Protein AF-Q5AD73-F1 (afdb_monomer)

Sequence (681 aa):
MSTDNLFEDIEQDNNPSFYGNPSILNDPYRPIQPPPPQQQQQQHQENESKQSHTKSPKPPLQSIHSGTSNAHPQSQPQHKHKHKHNTSLNNGYPNELVNSTIGLSNRILELLNDSQLQVDIINSEKLVNSSVIVYTIELSSPTTKIVVKRRYSEFKSLRDNLLKLFPTLIIPPIPEKHSILSYLLNTINHSHEISIIEMRKRYFKMFLDDLIFQSDYKLKNCPLLHKFFDPNYELCWYNALNEPPVSLIPDNLLLANPINPADQNGLYSLLPIVNGFDFNSHIDNLSNLKKINEDLYKLNDQVKLYELKGFE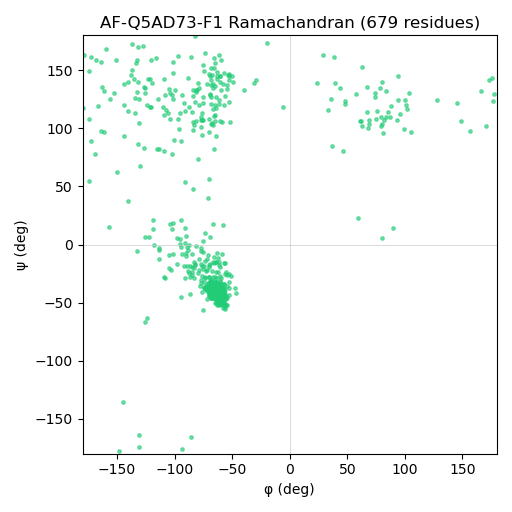QDLEFSIPEELIQFEIKFHQTIKILTDLNKLNSKTTKNYKSMVDTLIDLGGNLNNFSLQVYQQKSGSNNELSEAIEKFGSTMDQSFLNFESFILNQLVPQWQEPVDQLILYLQNSLGLIKFYKYKIVQFKILYKLKFNKFQQLINLTNIGGVSSSGSGGGGLLASRISTDNDSNNSNNSGNNNNDGDLDTENFDHLKELNSPTINNALKNLSTKKISKKSSWYGLFGGNNQTKKFNFQLPIEEPTTATGSTEQQSQQQSAPNSPQREQQQQQSQSQSHHSHQTSIRFKLNHIEKELNKLNQLIELCNQDMHKLTEALVNTFEEFLSKIERKWLQLMITYIQNCKNMFEANLTNWKEFKESLVNETREVN

pLDDT: mean 71.64, std 24.58, range [29.02, 97.38]

InterPro domains:
  IPR001683 Phox homology [PF00787] (143-231)
  IPR001683 Phox homology [PS50195] (113-236)
  IPR001683 Phox homology [SM00312] (114-232)
  IPR036871 PX domain superfamily [G3DSA:3.30.1520.10] (112-236)
  IPR036871 PX domain superfamily [SSF64268] (117-232)
  IPR044106 Snx41 /Atg20, PX domain [cd06867] (119-232)
  IPR051079 Sorting Nexin Autophagy-related [PTHR46979] (1-677)

Organism: Candida albicans (strain SC5314 / ATCC MYA-2876) (NCBI:txid237561)

Mean predicted aligned error: 17.88 Å

Structure (mmCIF, N/CA/C/O backbone):
data_AF-Q5AD73-F1
#
_entry.id   AF-Q5AD73-F1
#
loop_
_atom_site.group_PDB
_atom_site.id
_atom_site.type_symbol
_atom_site.label_atom_id
_atom_site.label_alt_id
_atom_site.label_comp_id
_atom_site.label_asym_id
_atom_site.label_entity_id
_atom_site.label_seq_id
_atom_site.pdbx_PDB_ins_code
_atom_site.Cartn_x
_atom_site.Cartn_y
_atom_site.Cartn_z
_atom_site.occupancy
_atom_site.B_iso_or_equiv
_atom_site.auth_seq_id
_atom_site.auth_comp_id
_atom_site.auth_asym_id
_atom_site.auth_atom_id
_atom_site.pdbx_PDB_model_num
ATOM 1 N N . MET A 1 1 ? 27.889 -5.452 20.171 1.00 35.38 1 MET A N 1
ATOM 2 C CA . MET A 1 1 ? 27.238 -4.127 20.203 1.00 35.38 1 MET A CA 1
ATOM 3 C C . MET A 1 1 ? 25.749 -4.380 20.277 1.00 35.38 1 MET A C 1
ATOM 5 O O . MET A 1 1 ? 25.264 -5.174 19.483 1.00 35.38 1 MET A O 1
ATOM 9 N N . SER A 1 2 ? 25.098 -3.856 21.311 1.00 32.50 2 SER A N 1
ATOM 10 C CA . SER A 1 2 ? 23.759 -4.249 21.756 1.00 32.50 2 SER A CA 1
ATOM 11 C C . SER A 1 2 ? 22.700 -3.993 20.683 1.00 32.50 2 SER A C 1
ATOM 13 O O . SER A 1 2 ? 22.565 -2.875 20.197 1.00 32.50 2 SER A O 1
ATOM 15 N N . THR A 1 3 ? 21.968 -5.042 20.317 1.00 39.25 3 THR A N 1
ATOM 16 C CA . THR A 1 3 ? 20.882 -5.045 19.322 1.00 39.25 3 THR A CA 1
ATOM 17 C C . THR A 1 3 ? 19.624 -4.315 19.792 1.00 39.25 3 THR A C 1
ATOM 19 O O . THR A 1 3 ? 18.728 -4.072 18.989 1.00 39.25 3 THR A O 1
ATOM 22 N N . ASP A 1 4 ? 19.573 -3.941 21.071 1.00 36.31 4 ASP A N 1
ATOM 23 C CA . ASP A 1 4 ? 18.352 -3.475 21.729 1.00 36.31 4 ASP A CA 1
ATOM 24 C C . ASP A 1 4 ? 18.061 -1.983 21.498 1.00 36.31 4 ASP A C 1
ATOM 26 O O . ASP A 1 4 ? 16.905 -1.582 21.541 1.00 36.31 4 ASP A O 1
ATOM 30 N N . ASN A 1 5 ? 19.062 -1.173 21.126 1.00 40.19 5 ASN A N 1
ATOM 31 C CA . ASN A 1 5 ? 18.854 0.254 20.823 1.00 40.19 5 ASN A CA 1
ATOM 32 C C . ASN A 1 5 ? 18.363 0.509 19.386 1.00 40.19 5 ASN A C 1
ATOM 34 O O . ASN A 1 5 ? 17.888 1.595 19.082 1.00 40.19 5 ASN A O 1
ATOM 38 N N . LEU A 1 6 ? 18.467 -0.477 18.488 1.00 34.06 6 LEU A N 1
ATOM 39 C CA . LEU A 1 6 ? 18.111 -0.295 17.074 1.00 34.06 6 LEU A CA 1
ATOM 40 C C . LEU A 1 6 ? 16.589 -0.288 16.845 1.00 34.06 6 LEU A C 1
ATOM 42 O O . LEU A 1 6 ? 16.123 0.159 15.802 1.00 34.06 6 LEU A O 1
ATOM 46 N N . PHE A 1 7 ? 15.820 -0.812 17.803 1.00 33.91 7 PHE A N 1
ATOM 47 C CA . PHE A 1 7 ? 14.361 -0.875 17.724 1.00 33.91 7 PHE A CA 1
ATOM 48 C C . PHE A 1 7 ? 13.681 0.416 18.209 1.00 33.91 7 PHE A C 1
ATOM 50 O O . PHE A 1 7 ? 12.611 0.740 17.698 1.00 33.91 7 PHE A O 1
ATOM 57 N N . GLU A 1 8 ? 14.310 1.192 19.103 1.00 35.84 8 GLU A N 1
ATOM 58 C CA . GLU A 1 8 ? 13.781 2.491 19.558 1.00 35.84 8 GLU A CA 1
ATOM 59 C C . GLU A 1 8 ? 13.884 3.582 18.478 1.00 35.84 8 GLU A C 1
ATOM 61 O O . GLU A 1 8 ? 12.960 4.381 18.324 1.00 35.84 8 GLU A O 1
ATOM 66 N N . ASP A 1 9 ? 14.932 3.566 17.646 1.00 35.34 9 ASP A N 1
ATOM 67 C CA . ASP A 1 9 ? 15.105 4.523 16.536 1.00 35.34 9 ASP A CA 1
ATOM 68 C C . ASP A 1 9 ? 14.005 4.408 15.456 1.00 35.34 9 ASP A C 1
ATOM 70 O O . ASP A 1 9 ? 13.825 5.300 14.626 1.00 35.34 9 ASP A O 1
ATOM 74 N N . ILE A 1 10 ? 13.237 3.313 15.456 1.00 38.94 10 ILE A N 1
ATOM 75 C CA . ILE A 1 10 ? 12.244 2.996 14.420 1.00 38.94 10 ILE A CA 1
ATOM 76 C C . ILE A 1 10 ? 10.854 3.556 14.765 1.00 38.94 10 ILE A C 1
ATOM 78 O O . ILE A 1 10 ? 10.097 3.906 13.856 1.00 38.94 10 ILE A O 1
ATOM 82 N N . GLU A 1 11 ? 10.520 3.708 16.051 1.00 39.84 11 GLU A N 1
ATOM 83 C CA . GLU A 1 11 ? 9.342 4.487 16.480 1.00 39.84 11 GLU A CA 1
ATOM 84 C C . GLU A 1 11 ? 9.595 6.001 16.410 1.00 39.84 11 GLU A C 1
ATOM 86 O O . GLU A 1 11 ? 8.657 6.801 16.348 1.00 39.84 11 GLU A O 1
ATOM 91 N N . GLN A 1 12 ? 10.868 6.394 16.331 1.00 40.16 12 GLN A N 1
ATOM 92 C CA . GLN A 1 12 ? 11.306 7.780 16.259 1.00 40.16 12 GLN A CA 1
ATOM 93 C C . GLN A 1 12 ? 11.129 8.439 14.880 1.00 40.16 12 GLN A C 1
ATOM 95 O O . GLN A 1 12 ? 11.289 9.654 14.779 1.00 40.16 12 GLN A O 1
ATOM 100 N N . ASP A 1 13 ? 10.660 7.729 13.844 1.00 48.56 13 ASP A N 1
ATOM 101 C CA . ASP A 1 13 ? 10.349 8.282 12.506 1.00 48.56 13 ASP A CA 1
ATOM 102 C C . ASP A 1 13 ? 9.160 9.277 12.492 1.00 48.56 13 ASP A C 1
ATOM 104 O O . ASP A 1 13 ? 8.555 9.589 11.469 1.00 48.56 13 ASP A O 1
ATOM 108 N N . ASN A 1 14 ? 8.810 9.782 13.668 1.00 45.81 14 ASN A N 1
ATOM 109 C CA . ASN A 1 14 ? 7.718 10.681 13.987 1.00 45.81 14 ASN A CA 1
ATOM 110 C C . ASN A 1 14 ? 8.167 11.854 14.867 1.00 45.81 14 ASN A C 1
ATOM 112 O O . ASN A 1 14 ? 7.381 12.765 15.101 1.00 45.81 14 ASN A O 1
ATOM 116 N N . ASN A 1 15 ? 9.421 11.861 15.331 1.00 46.91 15 ASN A N 1
ATOM 117 C CA . ASN A 1 15 ? 9.933 12.905 16.206 1.00 46.91 15 ASN A CA 1
ATOM 118 C C . ASN A 1 15 ? 10.202 14.201 15.404 1.00 46.91 15 ASN A C 1
ATOM 120 O O . ASN A 1 15 ? 10.993 14.175 14.460 1.00 46.91 15 ASN A O 1
ATOM 124 N N . PRO A 1 16 ? 9.583 15.343 15.756 1.00 49.06 16 PRO A N 1
ATOM 125 C CA . PRO A 1 16 ? 9.844 16.633 15.113 1.00 49.06 16 PRO A CA 1
ATOM 126 C C . PRO A 1 16 ? 11.317 17.053 15.144 1.00 49.06 16 PRO A C 1
ATOM 128 O O . PRO A 1 16 ? 11.755 17.793 14.268 1.00 49.06 16 PRO A O 1
ATOM 131 N N . SER A 1 17 ? 12.098 16.561 16.118 1.00 51.78 17 SER A N 1
ATOM 132 C CA . SER A 1 17 ? 13.519 16.905 16.281 1.00 51.78 17 SER A CA 1
ATOM 133 C C . SER A 1 17 ? 14.399 16.504 15.096 1.00 51.78 17 SER A C 1
ATOM 135 O O . SER A 1 17 ? 15.543 16.943 15.004 1.00 51.78 17 SER A O 1
ATOM 137 N N . PHE A 1 18 ? 13.885 15.649 14.214 1.00 52.09 18 PHE A N 1
ATOM 138 C CA . PHE A 1 18 ? 14.549 15.236 12.987 1.00 52.09 18 PHE A CA 1
ATOM 139 C C . PHE A 1 18 ? 14.644 16.376 11.967 1.00 52.09 18 PHE A C 1
ATOM 141 O O . PHE A 1 18 ? 15.643 16.476 11.260 1.00 52.09 18 PHE A O 1
ATOM 148 N N . TYR A 1 19 ? 13.688 17.301 11.946 1.00 52.69 19 TYR A N 1
ATOM 149 C CA . TYR A 1 19 ? 13.800 18.528 11.167 1.00 52.69 19 TYR A CA 1
ATOM 150 C C . TYR A 1 19 ? 14.753 19.490 11.900 1.00 52.69 19 TYR A C 1
ATOM 152 O O . TYR A 1 19 ? 14.369 20.179 12.841 1.00 52.69 19 TYR A O 1
ATOM 160 N N . GLY A 1 20 ? 16.039 19.481 11.546 1.00 42.62 20 GLY A N 1
ATOM 161 C CA . GLY A 1 20 ? 17.058 20.284 12.227 1.00 42.62 20 GLY A CA 1
ATOM 162 C C . GLY A 1 20 ? 16.722 21.787 12.348 1.00 42.62 20 GLY A C 1
ATOM 163 O O . GLY A 1 20 ? 16.170 22.390 11.438 1.00 42.62 20 GLY A O 1
ATOM 164 N N . ASN A 1 21 ? 17.152 22.378 13.471 1.00 39.38 21 ASN A N 1
ATOM 165 C CA . ASN A 1 21 ? 17.111 23.794 13.881 1.00 39.38 21 ASN A CA 1
ATOM 166 C C . ASN A 1 21 ? 15.703 24.453 14.032 1.00 39.38 21 ASN A C 1
ATOM 168 O O . ASN A 1 21 ? 15.099 24.860 13.043 1.00 39.38 21 ASN A O 1
ATOM 172 N N . PRO A 1 22 ? 15.218 24.704 15.272 1.00 42.22 22 PRO A N 1
ATOM 173 C CA . PRO A 1 22 ? 13.904 25.313 15.555 1.00 42.22 22 PRO A CA 1
ATOM 174 C C . PRO A 1 22 ? 13.776 26.800 15.163 1.00 42.22 22 PRO A C 1
ATOM 176 O O . PRO A 1 22 ? 12.768 27.434 15.459 1.00 42.22 22 PRO A O 1
ATOM 179 N N . SER A 1 23 ? 14.773 27.385 14.496 1.00 40.28 23 SER A N 1
ATOM 180 C CA . SER A 1 23 ? 14.778 28.805 14.115 1.00 40.28 23 SER A CA 1
ATOM 181 C C . SER A 1 23 ? 13.804 29.163 12.984 1.00 40.28 23 SER A C 1
ATOM 183 O O . SER A 1 23 ? 13.516 30.345 12.810 1.00 40.28 23 SER A O 1
ATOM 185 N N . ILE A 1 24 ? 13.232 28.178 12.277 1.00 37.59 24 ILE A N 1
ATOM 186 C CA . ILE A 1 24 ? 12.174 28.394 11.270 1.00 37.59 24 ILE A CA 1
ATOM 187 C C . ILE A 1 24 ? 10.819 28.769 11.894 1.00 37.59 24 ILE A C 1
ATOM 189 O O . ILE A 1 24 ? 10.011 29.422 11.241 1.00 37.59 24 ILE A O 1
ATOM 193 N N . LEU A 1 25 ? 10.591 28.447 13.175 1.00 37.19 25 LEU A N 1
ATOM 194 C CA . LEU A 1 25 ? 9.362 28.818 13.896 1.00 37.19 25 LEU A CA 1
ATOM 195 C C . LEU A 1 25 ? 9.188 30.338 14.067 1.00 37.19 25 LEU A C 1
ATOM 197 O O . LEU A 1 25 ? 8.092 30.780 14.395 1.00 37.19 25 LEU A O 1
ATOM 201 N N . ASN A 1 26 ? 10.243 31.131 13.846 1.00 44.09 26 ASN A N 1
ATOM 202 C CA . ASN A 1 26 ? 10.210 32.580 14.044 1.00 44.09 26 ASN A CA 1
ATOM 203 C C . ASN A 1 26 ? 9.977 33.393 12.757 1.00 44.09 26 ASN A C 1
ATOM 205 O O . ASN A 1 26 ? 9.638 34.567 12.876 1.00 44.09 26 ASN A O 1
ATOM 209 N N . ASP A 1 27 ? 10.149 32.819 11.558 1.00 40.03 27 ASP A N 1
ATOM 210 C CA . ASP A 1 27 ? 9.839 33.500 10.287 1.00 40.03 27 ASP A CA 1
ATOM 211 C C . ASP A 1 27 ? 9.738 32.499 9.109 1.00 40.03 27 ASP A C 1
ATOM 213 O O . ASP A 1 27 ? 10.763 32.111 8.534 1.00 40.03 27 ASP A O 1
ATOM 217 N N . PRO A 1 28 ? 8.521 32.070 8.721 1.00 43.34 28 PRO A N 1
ATOM 218 C CA . PRO A 1 28 ? 8.317 31.097 7.648 1.00 43.34 28 PRO A CA 1
ATOM 219 C C . PRO A 1 28 ? 8.517 31.667 6.228 1.00 43.34 28 PRO A C 1
ATOM 221 O O . PRO A 1 28 ? 8.332 30.935 5.257 1.00 43.34 28 PRO A O 1
ATOM 224 N N . TYR A 1 29 ? 8.908 32.943 6.068 1.00 45.44 29 TYR A N 1
ATOM 225 C CA . TYR A 1 29 ? 8.932 33.629 4.765 1.00 45.44 29 TYR A CA 1
ATOM 226 C C . TYR A 1 29 ? 10.308 34.113 4.293 1.00 45.44 29 TYR A C 1
ATOM 228 O O . TYR A 1 29 ? 10.390 34.877 3.326 1.00 45.44 29 TYR A O 1
ATOM 236 N N . ARG A 1 30 ? 11.416 33.679 4.908 1.00 37.44 30 ARG A N 1
ATOM 237 C CA . ARG A 1 30 ? 12.743 34.132 4.466 1.00 37.44 30 ARG A CA 1
ATOM 238 C C . ARG A 1 30 ? 13.084 33.569 3.072 1.00 37.44 30 ARG A C 1
ATOM 240 O O . ARG A 1 30 ? 13.184 32.351 2.927 1.00 37.44 30 ARG A O 1
ATOM 247 N N . PRO A 1 31 ? 13.337 34.410 2.050 1.00 33.00 31 PRO A N 1
ATOM 248 C CA . PRO A 1 31 ? 13.788 33.928 0.752 1.00 33.00 31 PRO A CA 1
ATOM 249 C C . PRO A 1 31 ? 15.164 33.278 0.913 1.00 33.00 31 PRO A C 1
ATOM 251 O O . PRO A 1 31 ? 16.091 33.899 1.443 1.00 33.00 31 PRO A O 1
ATOM 254 N N . ILE A 1 32 ? 15.310 32.037 0.454 1.00 37.84 32 ILE A N 1
ATOM 255 C CA . ILE A 1 32 ? 16.609 31.366 0.374 1.00 37.84 32 ILE A CA 1
ATOM 256 C C . ILE A 1 32 ? 17.431 32.110 -0.686 1.00 37.84 32 ILE A C 1
ATOM 258 O O . ILE A 1 32 ? 17.193 31.961 -1.883 1.00 37.84 32 ILE A O 1
ATOM 262 N N . GLN A 1 33 ? 18.379 32.949 -0.259 1.00 30.14 33 GLN A N 1
ATOM 263 C CA . GLN A 1 33 ? 19.423 33.442 -1.158 1.00 30.14 33 GLN A CA 1
ATOM 264 C C . GLN A 1 33 ? 20.296 32.253 -1.588 1.00 30.14 33 GLN A C 1
ATOM 266 O O . GLN A 1 33 ? 20.645 31.428 -0.737 1.00 30.14 33 GLN A O 1
ATOM 271 N N . PRO A 1 34 ? 20.664 32.145 -2.877 1.00 31.95 34 PRO A N 1
ATOM 272 C CA . PRO A 1 34 ? 21.587 31.110 -3.315 1.00 31.95 34 PRO A CA 1
ATOM 273 C C . PRO A 1 34 ? 22.948 31.323 -2.630 1.00 31.95 34 PRO A C 1
ATOM 275 O O . PRO A 1 34 ? 23.319 32.468 -2.347 1.00 31.95 34 PRO A O 1
ATOM 278 N N . PRO A 1 35 ? 23.707 30.251 -2.342 1.00 37.59 35 PRO A N 1
ATOM 279 C CA . PRO A 1 35 ? 25.032 30.397 -1.758 1.00 37.59 35 PRO A CA 1
ATOM 280 C C . PRO A 1 35 ? 25.945 31.146 -2.747 1.00 37.59 35 PRO A C 1
ATOM 282 O O . PRO A 1 35 ? 25.802 30.970 -3.962 1.00 37.59 35 PRO A O 1
ATOM 285 N N . PRO A 1 36 ? 26.883 31.985 -2.269 1.00 34.44 36 PRO A N 1
ATOM 286 C CA . PRO A 1 36 ? 27.824 32.659 -3.153 1.00 34.44 36 PRO A CA 1
ATOM 287 C C . PRO A 1 36 ? 28.754 31.618 -3.802 1.00 34.44 36 PRO A C 1
ATOM 289 O O . PRO A 1 36 ? 29.008 30.565 -3.205 1.00 34.44 36 PRO A O 1
ATOM 292 N N . PRO A 1 37 ? 29.281 31.882 -5.010 1.00 33.91 37 PRO A N 1
ATOM 293 C CA . PRO A 1 37 ? 30.136 30.931 -5.702 1.00 33.91 37 PRO A CA 1
ATOM 294 C C . PRO A 1 37 ? 31.428 30.742 -4.902 1.00 33.91 37 PRO A C 1
ATOM 296 O O . PRO A 1 37 ? 32.169 31.696 -4.655 1.00 33.91 37 PRO A O 1
ATOM 299 N N . GLN A 1 38 ? 31.694 29.506 -4.475 1.00 38.97 38 GLN A N 1
ATOM 300 C CA . GLN A 1 38 ? 32.973 29.155 -3.871 1.00 38.97 38 GLN A CA 1
ATOM 301 C C . GLN A 1 38 ? 34.074 29.332 -4.920 1.00 38.97 38 GLN A C 1
ATOM 303 O O . GLN A 1 38 ? 34.076 28.686 -5.968 1.00 38.97 38 GLN A O 1
ATOM 308 N N . GLN A 1 39 ? 34.992 30.250 -4.626 1.00 33.09 39 GLN A N 1
ATOM 309 C CA . GLN A 1 39 ? 36.205 30.489 -5.392 1.00 33.09 39 GLN A CA 1
ATOM 310 C C . GLN A 1 39 ? 37.015 29.192 -5.482 1.00 33.09 39 GLN A C 1
ATOM 312 O O . GLN A 1 39 ? 37.444 28.638 -4.470 1.00 33.09 39 GLN A O 1
ATOM 317 N N . GLN A 1 40 ? 37.233 28.730 -6.713 1.00 29.25 40 GLN A N 1
ATOM 318 C CA . GLN A 1 40 ? 38.218 27.707 -7.038 1.00 29.25 40 GLN A CA 1
ATOM 319 C C . GLN A 1 40 ? 39.607 28.226 -6.651 1.00 29.25 40 GLN A C 1
ATOM 321 O O . GLN A 1 40 ? 40.171 29.081 -7.331 1.00 29.25 40 GLN A O 1
ATOM 326 N N . GLN A 1 41 ? 40.174 27.703 -5.564 1.00 34.53 41 GLN A N 1
ATOM 327 C CA . GLN A 1 41 ? 41.615 27.778 -5.354 1.00 34.53 41 GLN A CA 1
ATOM 328 C C . GLN A 1 41 ? 42.280 26.725 -6.238 1.00 34.53 41 GLN A C 1
ATOM 330 O O . GLN A 1 41 ? 42.282 25.531 -5.946 1.00 34.53 41 GLN A O 1
ATOM 335 N N . GLN A 1 42 ? 42.821 27.207 -7.354 1.00 30.20 42 GLN A N 1
ATOM 336 C CA . GLN A 1 42 ? 43.845 26.533 -8.135 1.00 30.20 42 GLN A CA 1
ATOM 337 C C . GLN A 1 42 ? 45.097 26.352 -7.271 1.00 30.20 42 GLN A C 1
ATOM 339 O O . GLN A 1 42 ? 45.709 27.333 -6.857 1.00 30.20 42 GLN A O 1
ATOM 344 N N . GLN A 1 43 ? 45.524 25.108 -7.074 1.00 34.78 43 GLN A N 1
ATOM 345 C CA . GLN A 1 43 ? 46.936 24.793 -6.888 1.00 34.78 43 GLN A CA 1
ATOM 346 C C . GLN A 1 43 ? 47.295 23.632 -7.813 1.00 34.78 43 GLN A C 1
ATOM 348 O O . GLN A 1 43 ? 46.908 22.485 -7.607 1.00 34.78 43 GLN A O 1
ATOM 353 N N . HIS A 1 44 ? 47.997 23.983 -8.889 1.00 32.41 44 HIS A N 1
ATOM 354 C CA . HIS A 1 44 ? 48.860 23.078 -9.633 1.00 32.41 44 HIS A CA 1
ATOM 355 C C . HIS A 1 44 ? 50.068 22.717 -8.763 1.00 32.41 44 HIS A C 1
ATOM 357 O O . HIS A 1 44 ? 50.663 23.623 -8.184 1.00 32.41 44 HIS A O 1
ATOM 363 N N . GLN A 1 45 ? 50.466 21.444 -8.747 1.00 37.06 45 GLN A N 1
ATOM 364 C CA . GLN A 1 45 ? 51.789 21.009 -9.218 1.00 37.06 45 GLN A CA 1
ATOM 365 C C . GLN A 1 45 ? 51.957 19.486 -9.077 1.00 37.06 45 GLN A C 1
ATOM 367 O O . GLN A 1 45 ? 51.877 18.926 -7.992 1.00 37.06 45 GLN A O 1
ATOM 372 N N . GLU A 1 46 ? 52.133 18.865 -10.244 1.00 32.84 46 GLU A N 1
ATOM 373 C CA . GLU A 1 46 ? 53.159 17.880 -10.605 1.00 32.84 46 GLU A CA 1
ATOM 374 C C . GLU A 1 46 ? 53.486 16.669 -9.705 1.00 32.84 46 GLU A C 1
ATOM 376 O O . GLU A 1 46 ? 54.066 16.766 -8.631 1.00 32.84 46 GLU A O 1
ATOM 381 N N . ASN A 1 47 ? 53.297 15.521 -10.364 1.00 34.19 47 ASN A N 1
ATOM 382 C CA . ASN A 1 47 ? 54.231 14.403 -10.515 1.00 34.19 47 ASN A CA 1
ATOM 383 C C . ASN A 1 47 ? 54.295 13.263 -9.480 1.00 34.19 47 ASN A C 1
ATOM 385 O O . ASN A 1 47 ? 54.710 13.393 -8.338 1.00 34.19 47 ASN A O 1
ATOM 389 N N . GLU A 1 48 ? 54.008 12.094 -10.064 1.00 36.00 48 GLU A N 1
ATOM 390 C CA . GLU A 1 48 ? 54.691 10.807 -9.921 1.00 36.00 48 GLU A CA 1
ATOM 391 C C . GLU A 1 48 ? 54.431 9.917 -8.691 1.00 36.00 48 GLU A C 1
ATOM 393 O O . GLU A 1 48 ? 55.001 10.035 -7.617 1.00 36.00 48 GLU A O 1
ATOM 398 N N . SER A 1 49 ? 53.611 8.900 -8.971 1.00 30.88 49 SER A N 1
ATOM 399 C CA . SER A 1 49 ? 53.907 7.466 -8.851 1.00 30.88 49 SER A CA 1
ATOM 400 C C . SER A 1 49 ? 54.553 6.891 -7.576 1.00 30.88 49 SER A C 1
ATOM 402 O O . SER A 1 49 ? 55.733 7.065 -7.306 1.00 30.88 49 SER A O 1
ATOM 404 N N . LYS A 1 50 ? 53.811 5.908 -7.040 1.00 37.56 50 LYS A N 1
ATOM 405 C CA . LYS A 1 50 ? 54.242 4.636 -6.416 1.00 37.56 50 LYS A CA 1
ATOM 406 C C . LYS A 1 50 ? 54.382 4.568 -4.886 1.00 37.56 50 LYS A C 1
ATOM 408 O O . LYS A 1 50 ? 55.341 5.006 -4.276 1.00 37.56 50 LYS A O 1
ATOM 413 N N . GLN A 1 51 ? 53.452 3.765 -4.359 1.00 35.88 51 GLN A N 1
ATOM 414 C CA . GLN A 1 51 ? 53.660 2.651 -3.426 1.00 35.88 51 GLN A CA 1
ATOM 415 C C . GLN A 1 51 ? 54.120 2.942 -1.984 1.00 35.88 51 GLN A C 1
ATOM 417 O O . GLN A 1 51 ? 55.294 2.916 -1.645 1.00 35.88 51 GLN A O 1
ATOM 422 N N . SER A 1 52 ? 53.115 2.821 -1.112 1.00 33.44 52 SER A N 1
ATOM 423 C CA . SER A 1 52 ? 52.995 1.718 -0.145 1.00 33.44 52 SER A CA 1
ATOM 424 C C . SER A 1 52 ? 53.335 1.979 1.332 1.00 33.44 52 SER A C 1
ATOM 426 O O . SER A 1 52 ? 54.406 2.431 1.707 1.00 33.44 52 SER A O 1
ATOM 428 N N . HIS A 1 53 ? 52.370 1.530 2.143 1.00 37.78 53 HIS A N 1
ATOM 429 C CA . HIS A 1 53 ? 52.478 0.954 3.482 1.00 37.78 53 HIS A CA 1
ATOM 430 C C . HIS A 1 53 ? 52.667 1.841 4.735 1.00 37.78 53 HIS A C 1
ATOM 432 O O . HIS A 1 53 ? 53.753 2.240 5.129 1.00 37.78 53 HIS A O 1
ATOM 438 N N . THR A 1 54 ? 51.566 1.843 5.503 1.00 34.31 54 THR A N 1
ATOM 439 C CA . THR A 1 54 ? 51.432 1.362 6.900 1.00 34.31 54 THR A CA 1
ATOM 440 C C . THR A 1 54 ? 51.413 2.339 8.088 1.00 34.31 54 THR A C 1
ATOM 442 O O . THR A 1 54 ? 52.416 2.932 8.448 1.00 34.31 54 THR A O 1
ATOM 445 N N . LYS A 1 55 ? 50.267 2.243 8.799 1.00 39.53 55 LYS A N 1
ATOM 446 C CA . LYS A 1 55 ? 50.044 2.191 10.266 1.00 39.53 55 LYS A CA 1
ATOM 447 C C . LYS A 1 55 ? 50.063 3.504 11.085 1.00 39.53 55 LYS A C 1
ATOM 449 O O . LYS A 1 55 ? 51.116 4.020 11.410 1.00 39.53 55 LYS A O 1
ATOM 454 N N . SER A 1 56 ? 48.843 3.942 11.453 1.00 35.59 56 SER A N 1
ATOM 455 C CA . SER A 1 56 ? 48.259 4.173 12.809 1.00 35.59 56 SER A CA 1
ATOM 456 C C . SER A 1 56 ? 49.160 4.553 14.012 1.00 35.59 56 SER A C 1
ATOM 458 O O . SER A 1 56 ? 50.284 4.074 14.064 1.00 35.59 56 SER A O 1
ATOM 460 N N . PRO A 1 57 ? 48.623 5.095 15.143 1.00 38.91 57 PRO A N 1
ATOM 461 C CA . PRO A 1 57 ? 47.446 5.959 15.393 1.00 38.91 57 PRO A CA 1
ATOM 462 C C . PRO A 1 57 ? 47.684 7.130 16.418 1.00 38.91 57 PRO A C 1
ATOM 464 O O . PRO A 1 57 ? 48.715 7.200 17.072 1.00 38.91 57 PRO A O 1
ATOM 467 N N . LYS A 1 58 ? 46.669 8.019 16.543 1.00 40.00 58 LYS A N 1
ATOM 468 C CA . LYS A 1 58 ? 46.199 8.920 17.660 1.00 40.00 58 LYS A CA 1
ATOM 469 C C . LYS A 1 58 ? 46.653 8.590 19.118 1.00 40.00 58 LYS A C 1
ATOM 471 O O . LYS A 1 58 ? 47.023 7.434 19.302 1.00 40.00 58 LYS A O 1
ATOM 476 N N . PRO A 1 59 ? 46.411 9.406 20.203 1.00 39.34 59 PRO A N 1
ATOM 477 C CA . PRO A 1 59 ? 45.713 10.720 20.422 1.00 39.34 59 PRO A CA 1
ATOM 478 C C . PRO A 1 59 ? 46.416 11.625 21.533 1.00 39.34 59 PRO A C 1
ATOM 480 O O . PRO A 1 59 ? 47.638 11.571 21.580 1.00 39.34 59 PRO A O 1
ATOM 483 N N . PRO A 1 60 ? 45.765 12.313 22.527 1.00 42.50 60 PRO A N 1
ATOM 484 C CA . PRO A 1 60 ? 44.963 13.572 22.540 1.00 42.50 60 PRO A CA 1
ATOM 485 C C . PRO A 1 60 ? 45.325 14.636 23.649 1.00 42.50 60 PRO A C 1
ATOM 487 O O . PRO A 1 60 ? 46.168 14.391 24.501 1.00 42.50 60 PRO A O 1
ATOM 490 N N . LEU A 1 61 ? 44.510 15.719 23.713 1.00 35.66 61 LEU A N 1
ATOM 491 C CA . LEU A 1 61 ? 43.979 16.457 24.903 1.00 35.66 61 LEU A CA 1
ATOM 492 C C . LEU A 1 61 ? 44.685 17.715 25.498 1.00 35.66 61 LEU A C 1
ATOM 494 O O . LEU A 1 61 ? 45.898 17.771 25.626 1.00 35.66 61 LEU A O 1
ATOM 498 N N . GLN A 1 62 ? 43.806 18.626 25.983 1.00 39.53 62 GLN A N 1
ATOM 499 C CA . GLN A 1 62 ? 43.938 19.789 26.911 1.00 39.53 62 GLN A CA 1
ATOM 500 C C . GLN A 1 62 ? 44.325 21.156 26.290 1.00 39.53 62 GLN A C 1
ATOM 502 O O . GLN A 1 62 ? 45.383 21.283 25.698 1.00 39.53 62 GLN A O 1
ATOM 507 N N . SER A 1 63 ? 43.472 22.196 26.206 1.00 33.22 63 SER A N 1
ATOM 508 C CA . SER A 1 63 ? 42.641 22.970 27.168 1.00 33.22 63 SER A CA 1
ATOM 509 C C . SER A 1 63 ? 43.395 24.102 27.893 1.00 33.22 63 SER A C 1
ATOM 511 O O . SER A 1 63 ? 44.409 23.803 28.510 1.00 33.22 63 SER A O 1
ATOM 513 N N . ILE A 1 64 ? 42.787 25.312 27.927 1.00 36.03 64 ILE A N 1
ATOM 514 C CA . ILE A 1 64 ? 42.713 26.301 29.046 1.00 36.03 64 ILE A CA 1
ATOM 515 C C . ILE A 1 64 ? 43.148 27.774 28.743 1.00 36.03 64 ILE A C 1
ATOM 517 O O . ILE A 1 64 ? 44.292 28.021 28.388 1.00 36.03 64 ILE A O 1
ATOM 521 N N . HIS A 1 65 ? 42.205 28.707 29.036 1.00 38.66 65 HIS A N 1
ATOM 522 C CA . HIS A 1 65 ? 42.291 30.139 29.471 1.00 38.66 65 HIS A CA 1
ATOM 523 C C . HIS A 1 65 ? 42.945 31.202 28.548 1.00 38.66 65 HIS A C 1
ATOM 525 O O . HIS A 1 65 ? 43.804 30.880 27.749 1.00 38.66 65 HIS A O 1
ATOM 531 N N . SER A 1 66 ? 42.629 32.512 28.553 1.00 36.53 66 SER A N 1
ATOM 532 C CA . SER A 1 66 ? 41.845 33.459 29.395 1.00 36.53 66 SER A CA 1
ATOM 533 C C . SER A 1 66 ? 41.902 34.867 28.745 1.00 36.53 66 SER A C 1
ATOM 535 O O . SER A 1 66 ? 42.851 35.117 28.008 1.00 36.53 66 SER A O 1
ATOM 537 N N . GLY A 1 67 ? 41.018 35.819 29.110 1.00 37.84 67 GLY A N 1
ATOM 538 C CA . GLY A 1 67 ? 41.375 37.260 29.081 1.00 37.84 67 GLY A CA 1
ATOM 539 C C . GLY A 1 67 ? 40.271 38.298 28.790 1.00 37.84 67 GLY A C 1
ATOM 540 O O . GLY A 1 67 ? 39.871 38.477 27.650 1.00 37.84 67 GLY A O 1
ATOM 541 N N . THR A 1 68 ? 39.852 39.016 29.838 1.00 34.50 68 THR A N 1
ATOM 542 C CA . THR A 1 68 ? 39.015 40.244 29.958 1.00 34.50 68 THR A CA 1
ATOM 543 C C . THR A 1 68 ? 39.626 41.488 29.250 1.00 34.50 68 THR A C 1
ATOM 545 O O . THR A 1 68 ? 40.827 41.496 29.012 1.00 34.50 68 THR A O 1
ATOM 548 N N . SER A 1 69 ? 38.960 42.622 28.928 1.00 39.12 69 SER A N 1
ATOM 549 C CA . SER A 1 69 ? 38.390 43.658 29.836 1.00 39.12 69 SER A CA 1
ATOM 550 C C . SER A 1 69 ? 37.840 44.906 29.069 1.00 39.12 69 SER A C 1
ATOM 552 O O . SER A 1 69 ? 38.486 45.363 28.136 1.00 39.12 69 SER A O 1
ATOM 554 N N . ASN A 1 70 ? 36.703 45.460 29.536 1.00 35.75 70 ASN A N 1
ATOM 555 C CA . ASN A 1 70 ? 36.191 46.860 29.671 1.00 35.75 70 ASN A CA 1
ATOM 556 C C . ASN A 1 70 ? 36.668 48.082 28.829 1.00 35.75 70 ASN A C 1
ATOM 558 O O . ASN A 1 70 ? 37.860 48.360 28.793 1.00 35.75 70 ASN A O 1
ATOM 562 N N . ALA A 1 71 ? 35.713 48.956 28.415 1.00 37.88 71 ALA A N 1
ATOM 563 C CA . ALA A 1 71 ? 35.521 50.357 28.905 1.00 37.88 71 ALA A CA 1
ATOM 564 C C . ALA A 1 71 ? 34.396 51.165 28.169 1.00 37.88 71 ALA A C 1
ATOM 566 O O . ALA A 1 71 ? 34.205 51.038 26.966 1.00 37.88 71 ALA A O 1
ATOM 567 N N . HIS A 1 72 ? 33.669 52.004 28.929 1.00 41.09 72 HIS A N 1
ATOM 568 C CA . HIS A 1 72 ? 32.569 52.967 28.604 1.00 41.09 72 HIS A CA 1
ATOM 569 C C . HIS A 1 72 ? 33.141 54.411 28.359 1.00 41.09 72 HIS A C 1
ATOM 571 O O . HIS A 1 72 ? 34.367 54.477 28.470 1.00 41.09 72 HIS A O 1
ATOM 577 N N . PRO A 1 73 ? 32.414 55.564 28.112 1.00 44.12 73 PRO A N 1
ATOM 578 C CA . PRO A 1 73 ? 31.168 56.036 28.794 1.00 44.12 73 PRO A CA 1
ATOM 579 C C . PRO A 1 73 ? 30.195 57.095 28.120 1.00 44.12 73 PRO A C 1
ATOM 581 O O . PRO A 1 73 ? 30.522 57.779 27.160 1.00 44.12 73 PRO A O 1
ATOM 584 N N . GLN A 1 74 ? 28.998 57.240 28.740 1.00 37.19 74 GLN A N 1
ATOM 585 C CA . GLN A 1 74 ? 28.115 58.410 29.086 1.00 37.19 74 GLN A CA 1
ATOM 586 C C . GLN A 1 74 ? 27.759 59.623 28.172 1.00 37.19 74 GLN A C 1
ATOM 588 O O . GLN A 1 74 ? 28.620 60.387 27.752 1.00 37.19 74 GLN A O 1
ATOM 593 N N . SER A 1 75 ? 26.451 59.977 28.150 1.00 38.94 75 SER A N 1
ATOM 594 C CA . SER A 1 75 ? 25.863 61.260 28.660 1.00 38.94 75 SER A CA 1
ATOM 595 C C . SER A 1 75 ? 24.300 61.277 28.644 1.00 38.94 75 SER A C 1
ATOM 597 O O . SER A 1 75 ? 23.674 60.421 28.035 1.00 38.94 75 SER A O 1
ATOM 599 N N . GLN A 1 76 ? 23.684 62.190 29.417 1.00 35.03 76 GLN A N 1
ATOM 600 C CA . GLN A 1 76 ? 22.346 62.218 30.092 1.00 35.03 76 GLN A CA 1
ATOM 601 C C . GLN A 1 76 ? 21.613 63.578 29.768 1.00 35.03 76 GLN A C 1
ATOM 603 O O . GLN A 1 76 ? 22.185 64.279 28.934 1.00 35.03 76 GLN A O 1
ATOM 608 N N . PRO A 1 77 ? 20.528 64.116 30.430 1.00 45.03 77 PRO A N 1
ATOM 609 C CA . PRO A 1 77 ? 19.490 63.603 31.380 1.00 45.03 77 PRO A CA 1
ATOM 610 C C . PRO A 1 77 ? 18.030 64.240 31.344 1.00 45.03 77 PRO A C 1
ATOM 612 O O . PRO A 1 77 ? 17.781 65.210 30.641 1.00 45.03 77 PRO A O 1
ATOM 615 N N . GLN A 1 78 ? 17.142 63.764 32.270 1.00 37.66 78 GLN A N 1
ATOM 616 C CA . GLN A 1 78 ? 16.003 64.428 33.017 1.00 37.66 78 GLN A CA 1
ATOM 617 C C . GLN A 1 78 ? 14.612 64.633 32.332 1.00 37.66 78 GLN A C 1
ATOM 619 O O . GLN A 1 78 ? 14.570 64.966 31.163 1.00 37.66 78 GLN A O 1
ATOM 624 N N . HIS A 1 79 ? 13.398 64.474 32.925 1.00 40.88 79 HIS A N 1
ATOM 625 C CA . HIS A 1 79 ? 12.812 64.530 34.300 1.00 40.88 79 HIS A CA 1
ATOM 626 C C . HIS A 1 79 ? 11.421 63.785 34.359 1.00 40.88 79 HIS A C 1
ATOM 628 O O . HIS A 1 79 ? 10.658 63.896 33.413 1.00 40.88 79 HIS A O 1
ATOM 634 N N . LYS A 1 80 ? 11.109 62.886 35.326 1.00 35.91 80 LYS A N 1
ATOM 635 C CA . LYS A 1 80 ? 10.364 62.990 36.634 1.00 35.91 80 LYS A CA 1
ATOM 636 C C . LYS A 1 80 ? 8.829 62.658 36.688 1.00 35.91 80 LYS A C 1
ATOM 638 O O . LYS A 1 80 ? 8.014 63.364 36.122 1.00 35.91 80 LYS A O 1
ATOM 643 N N . HIS A 1 81 ? 8.514 61.710 37.601 1.00 38.94 81 HIS A N 1
ATOM 644 C CA . HIS A 1 81 ? 7.345 61.535 38.517 1.00 38.94 81 HIS A CA 1
ATOM 645 C C . HIS A 1 81 ? 6.204 60.492 38.286 1.00 38.94 81 HIS A C 1
ATOM 647 O O . HIS A 1 81 ? 5.198 60.764 37.653 1.00 38.94 81 HIS A O 1
ATOM 653 N N . LYS A 1 82 ? 6.365 59.338 38.982 1.00 33.22 82 LYS A N 1
ATOM 654 C CA . LYS A 1 82 ? 5.466 58.561 39.895 1.00 33.22 82 LYS A CA 1
ATOM 655 C C . LYS A 1 82 ? 3.940 58.469 39.629 1.00 33.22 82 LYS A C 1
ATOM 657 O O . LYS A 1 82 ? 3.253 59.459 39.805 1.00 33.22 82 LYS A O 1
ATOM 662 N N . HIS A 1 83 ? 3.400 57.239 39.539 1.00 37.69 83 HIS A N 1
ATOM 663 C CA . HIS A 1 83 ? 2.605 56.557 40.595 1.00 37.69 83 HIS A CA 1
ATOM 664 C C . HIS A 1 83 ? 2.257 55.091 40.222 1.00 37.69 83 HIS A C 1
ATOM 666 O O . HIS A 1 83 ? 2.160 54.739 39.054 1.00 37.69 83 HIS A O 1
ATOM 672 N N . LYS A 1 84 ? 2.139 54.234 41.250 1.00 34.88 84 LYS A N 1
ATOM 673 C CA . LYS A 1 84 ? 1.903 52.773 41.232 1.00 34.88 84 LYS A CA 1
ATOM 674 C C . LYS A 1 84 ? 0.490 52.390 40.756 1.00 34.88 84 LYS A C 1
ATOM 676 O O . LYS A 1 84 ? -0.452 53.017 41.221 1.00 34.88 84 LYS A O 1
ATOM 681 N N . HIS A 1 85 ? 0.349 51.265 40.045 1.00 36.09 85 HIS A N 1
ATOM 682 C CA . HIS A 1 85 ? -0.659 50.231 40.344 1.00 36.09 85 HIS A CA 1
ATOM 683 C C . HIS A 1 85 ? -0.322 48.893 39.654 1.00 36.09 85 HIS A C 1
ATOM 685 O O . HIS A 1 85 ? 0.058 48.864 38.489 1.00 36.09 85 HIS A O 1
ATOM 691 N N . ASN A 1 86 ? -0.451 47.799 40.412 1.00 32.50 86 ASN A N 1
ATOM 692 C CA . ASN A 1 86 ? -0.359 46.406 39.965 1.00 32.50 86 ASN A CA 1
ATOM 693 C C . ASN A 1 86 ? -1.289 46.124 38.778 1.00 32.50 86 ASN A C 1
ATOM 695 O O . ASN A 1 86 ? -2.445 46.539 38.818 1.00 32.50 86 ASN A O 1
ATOM 699 N N . THR A 1 87 ? -0.849 45.319 37.810 1.00 33.19 87 THR A N 1
ATOM 700 C CA . THR A 1 87 ? -1.759 44.524 36.970 1.00 33.19 87 THR A CA 1
ATOM 701 C C . THR A 1 87 ? -1.071 43.260 36.458 1.00 33.19 87 THR A C 1
ATOM 703 O O . THR A 1 87 ? 0.062 43.285 35.989 1.00 33.19 87 THR A O 1
ATOM 706 N N . SER A 1 88 ? -1.797 42.161 36.653 1.00 31.55 88 SER A N 1
ATOM 707 C CA . SER A 1 88 ? -1.564 40.765 36.298 1.00 31.55 88 SER A CA 1
ATOM 708 C C . SER A 1 88 ? -0.722 40.469 35.060 1.00 31.55 88 SER A C 1
ATOM 710 O O . SER A 1 88 ? -0.926 41.034 33.989 1.00 31.55 88 SER A O 1
ATOM 712 N N . LEU A 1 89 ? 0.093 39.420 35.206 1.00 31.02 89 LEU A N 1
ATOM 713 C CA . LEU A 1 89 ? 0.523 38.539 34.126 1.00 31.02 89 LEU A CA 1
ATOM 714 C C . LEU A 1 89 ? -0.707 38.027 33.358 1.00 31.02 89 LEU A C 1
ATOM 716 O O . LEU A 1 89 ? -1.431 37.165 33.852 1.00 31.02 89 LEU A O 1
ATOM 720 N N . ASN A 1 90 ? -0.937 38.557 32.159 1.00 31.56 90 ASN A N 1
ATOM 721 C CA . ASN A 1 90 ? -1.828 37.957 31.174 1.00 31.56 90 ASN A CA 1
ATOM 722 C C . ASN A 1 90 ? -0.955 37.296 30.102 1.00 31.56 90 ASN A C 1
ATOM 724 O O . ASN A 1 90 ? -0.315 37.981 29.305 1.00 31.56 90 ASN A O 1
ATOM 728 N N . ASN A 1 91 ? -0.930 35.961 30.105 1.00 33.47 91 ASN A N 1
ATOM 729 C CA . ASN A 1 91 ? -0.411 35.141 29.012 1.00 33.47 91 ASN A CA 1
ATOM 730 C C . ASN A 1 91 ? -1.292 35.367 27.773 1.00 33.47 91 ASN A C 1
ATOM 732 O O . ASN A 1 91 ? -2.331 34.728 27.615 1.00 33.47 91 ASN A O 1
ATOM 736 N N . GLY A 1 92 ? -0.899 36.306 26.914 1.00 31.45 92 GLY A N 1
ATOM 737 C CA . GLY A 1 92 ? -1.499 36.489 25.598 1.00 31.45 92 GLY A CA 1
ATOM 738 C C . GLY A 1 92 ? -0.990 35.420 24.634 1.00 31.45 92 GLY A C 1
ATOM 739 O O . GLY A 1 92 ? 0.156 35.485 24.199 1.00 31.45 92 GLY A O 1
ATOM 740 N N . TYR A 1 93 ? -1.837 34.447 24.293 1.00 33.19 93 TYR A N 1
ATOM 741 C CA . TYR A 1 93 ? -1.653 33.662 23.069 1.00 33.19 93 TYR A CA 1
ATOM 742 C C . TYR A 1 93 ? -1.715 34.615 21.858 1.00 33.19 93 TYR A C 1
ATOM 744 O O . TYR A 1 93 ? -2.547 35.529 21.864 1.00 33.19 93 TYR A O 1
ATOM 752 N N . PRO A 1 94 ? -0.871 34.463 20.821 1.00 39.75 94 PRO A N 1
ATOM 753 C CA . PRO A 1 94 ? -0.812 35.440 19.743 1.00 39.75 94 PRO A CA 1
ATOM 754 C C . PRO A 1 94 ? -2.011 35.232 18.816 1.00 39.75 94 PRO A C 1
ATOM 756 O O . PRO A 1 94 ? -2.056 34.267 18.054 1.00 39.75 94 PRO A O 1
ATOM 759 N N . ASN A 1 95 ? -2.965 36.164 18.834 1.00 42.56 95 ASN A N 1
ATOM 760 C CA . ASN A 1 95 ? -4.060 36.220 17.857 1.00 42.56 95 ASN A CA 1
ATOM 761 C C . ASN A 1 95 ? -3.552 36.299 16.394 1.00 42.56 95 ASN A C 1
ATOM 763 O O . ASN A 1 95 ? -4.303 36.023 15.464 1.00 42.56 95 ASN A O 1
ATOM 767 N N . GLU A 1 96 ? -2.274 36.628 16.173 1.00 38.22 96 GLU A N 1
ATOM 768 C CA . GLU A 1 96 ? -1.643 36.673 14.846 1.00 38.22 96 GLU A CA 1
ATOM 769 C C . GLU A 1 96 ? -1.449 35.288 14.199 1.00 38.22 96 GLU A C 1
ATOM 771 O O . GLU A 1 96 ? -1.641 35.165 12.991 1.00 38.22 96 GLU A O 1
ATOM 776 N N . LEU A 1 97 ? -1.160 34.233 14.976 1.00 37.97 97 LEU A N 1
ATOM 777 C CA . LEU A 1 97 ? -0.996 32.863 14.450 1.00 37.97 97 LEU A CA 1
ATOM 778 C C . LEU A 1 97 ? -2.328 32.246 14.001 1.00 37.97 97 LEU A C 1
ATOM 780 O O . LEU A 1 97 ? -2.391 31.474 13.045 1.00 37.97 97 LEU A O 1
ATOM 784 N N . VAL A 1 98 ? -3.416 32.601 14.684 1.00 43.38 98 VAL A N 1
ATOM 785 C CA . VAL A 1 98 ? -4.761 32.139 14.321 1.00 43.38 98 VAL A CA 1
ATOM 786 C C . VAL A 1 98 ? -5.190 32.779 12.999 1.00 43.38 98 VAL A C 1
ATOM 788 O O . VAL A 1 98 ? -5.682 32.088 12.109 1.00 43.38 98 VAL A O 1
ATOM 791 N N . ASN A 1 99 ? -4.916 34.075 12.819 1.00 42.41 99 ASN A N 1
ATOM 792 C CA . ASN A 1 99 ? -5.230 34.788 11.580 1.00 42.41 99 ASN A CA 1
ATOM 793 C C . ASN A 1 99 ? -4.401 34.294 10.380 1.00 42.41 99 ASN A C 1
ATOM 795 O O . ASN A 1 99 ? -4.941 34.198 9.276 1.00 42.41 99 ASN A O 1
ATOM 799 N N . SER A 1 100 ? -3.126 33.931 10.573 1.00 54.62 100 SER A N 1
ATOM 800 C CA . SER A 1 100 ? -2.297 33.367 9.495 1.00 54.62 100 SER A CA 1
ATOM 801 C C . SER A 1 100 ? -2.744 31.960 9.085 1.00 54.62 100 SER A C 1
ATOM 803 O O . SER A 1 100 ? -2.801 31.665 7.891 1.00 54.62 100 SER A O 1
ATOM 805 N N . THR A 1 101 ? -3.138 31.121 10.047 1.00 60.12 101 THR A N 1
ATOM 806 C CA . THR A 1 101 ? -3.634 29.756 9.789 1.00 60.12 101 THR A CA 1
ATOM 807 C C . THR A 1 101 ? -4.977 29.779 9.046 1.00 60.12 101 THR A C 1
ATOM 809 O O . THR A 1 101 ? -5.185 29.034 8.085 1.00 60.12 101 THR A O 1
ATOM 812 N N . ILE A 1 102 ? -5.882 30.695 9.415 1.00 62.34 102 ILE A N 1
ATOM 813 C CA . ILE A 1 102 ? -7.160 30.883 8.706 1.00 62.34 102 ILE A CA 1
ATOM 814 C C . ILE A 1 102 ? -6.919 31.378 7.269 1.00 62.34 102 ILE A C 1
ATOM 816 O O . ILE A 1 102 ? -7.525 30.871 6.328 1.00 62.34 102 ILE A O 1
ATOM 820 N N . GLY A 1 103 ? -6.002 32.328 7.070 1.00 67.44 103 GLY A N 1
ATOM 821 C CA . GLY A 1 103 ? -5.654 32.808 5.729 1.00 67.44 103 GLY A CA 1
ATOM 822 C C . GLY A 1 103 ? -5.056 31.717 4.833 1.00 67.44 103 GLY A C 1
ATOM 823 O O . GLY A 1 103 ? -5.437 31.593 3.671 1.00 67.44 103 GLY A O 1
ATOM 824 N N . LEU A 1 104 ? -4.153 30.895 5.375 1.00 73.31 104 LEU A N 1
ATOM 825 C CA . LEU A 1 104 ? -3.515 29.802 4.635 1.00 73.31 104 LEU A CA 1
ATOM 826 C C . LEU A 1 104 ? -4.489 28.673 4.297 1.00 73.31 104 LEU A C 1
ATOM 828 O O . LEU A 1 104 ? -4.492 28.204 3.163 1.00 73.31 104 LEU A O 1
ATOM 832 N N . SER A 1 105 ? -5.361 28.284 5.227 1.00 77.44 105 SER A N 1
ATOM 833 C CA . SER A 1 105 ? -6.404 27.283 4.956 1.00 77.44 105 SER A CA 1
ATOM 834 C C . SER A 1 105 ? -7.382 27.730 3.861 1.00 77.44 105 SER A C 1
ATOM 836 O O . SER A 1 105 ? -7.667 26.950 2.953 1.00 77.44 105 SER A O 1
ATOM 838 N N . ASN A 1 106 ? -7.816 28.997 3.866 1.00 80.00 106 ASN A N 1
ATOM 839 C CA . ASN A 1 106 ? -8.624 29.561 2.777 1.00 80.00 106 ASN A CA 1
ATOM 840 C C . ASN A 1 106 ? -7.859 29.583 1.446 1.00 80.00 106 ASN A C 1
ATOM 842 O O . ASN A 1 106 ? -8.410 29.224 0.410 1.00 80.00 106 ASN A O 1
ATOM 846 N N . ARG A 1 107 ? -6.567 29.924 1.472 1.00 83.19 107 ARG A N 1
ATOM 847 C CA . ARG A 1 107 ? -5.717 29.897 0.276 1.00 83.19 107 ARG A CA 1
ATOM 848 C C . ARG A 1 107 ? -5.555 28.484 -0.288 1.00 83.19 107 ARG A C 1
ATOM 850 O O . ARG A 1 107 ? -5.577 28.317 -1.501 1.00 83.19 107 ARG A O 1
ATOM 857 N N . ILE A 1 108 ? -5.400 27.470 0.563 1.00 87.69 108 ILE A N 1
ATOM 858 C CA . ILE A 1 108 ? -5.329 26.062 0.141 1.00 87.69 108 ILE A CA 1
ATOM 859 C C . ILE A 1 108 ? -6.663 25.630 -0.469 1.00 87.69 108 ILE A C 1
ATOM 861 O O . ILE A 1 108 ? -6.667 24.982 -1.509 1.00 87.69 108 ILE A O 1
ATOM 865 N N . LEU A 1 109 ? -7.791 26.026 0.124 1.00 86.25 109 LEU A N 1
ATOM 866 C CA . LEU A 1 109 ? -9.126 25.782 -0.428 1.00 86.25 109 LEU A CA 1
ATOM 867 C C . LEU A 1 109 ? -9.312 26.401 -1.821 1.00 86.25 109 LEU A C 1
ATOM 869 O O . LEU A 1 109 ? -9.823 25.735 -2.721 1.00 86.25 109 LEU A O 1
ATOM 873 N N . GLU A 1 110 ? -8.904 27.657 -2.007 1.00 86.62 110 GLU A N 1
ATOM 874 C CA . GLU A 1 110 ? -8.936 28.339 -3.307 1.00 86.62 110 GLU A CA 1
ATOM 875 C C . GLU A 1 110 ? -8.053 27.616 -4.327 1.00 86.62 110 GLU A C 1
ATOM 877 O O . GLU A 1 110 ? -8.500 27.306 -5.429 1.00 86.62 110 GLU A O 1
ATOM 882 N N . LEU A 1 111 ? -6.829 27.275 -3.923 1.00 88.69 111 LEU A N 1
ATOM 883 C CA . LEU A 1 111 ? -5.837 26.626 -4.770 1.00 88.69 111 LEU A CA 1
ATOM 884 C C . LEU A 1 111 ? -6.277 25.217 -5.188 1.00 88.69 111 LEU A C 1
ATOM 886 O O . LEU A 1 111 ? -6.169 24.865 -6.358 1.00 88.69 111 LEU A O 1
ATOM 890 N N . LEU A 1 112 ? -6.843 24.429 -4.268 1.00 89.44 112 LEU A N 1
ATOM 891 C CA . LEU A 1 112 ? -7.401 23.109 -4.571 1.00 89.44 112 LEU A CA 1
ATOM 892 C C . LEU A 1 112 ? -8.581 23.187 -5.547 1.00 89.44 112 LEU A C 1
ATOM 894 O O . LEU A 1 112 ? -8.823 22.239 -6.293 1.00 89.44 112 LEU A O 1
ATOM 898 N N . ASN A 1 113 ? -9.334 24.287 -5.551 1.00 87.50 113 ASN A N 1
ATOM 899 C CA . ASN A 1 113 ? -10.461 24.501 -6.459 1.00 87.50 113 ASN A CA 1
ATOM 900 C C . ASN A 1 113 ? -10.083 25.161 -7.787 1.00 87.50 113 ASN A C 1
ATOM 902 O O . ASN A 1 113 ? -10.948 25.280 -8.656 1.00 87.50 113 ASN A O 1
ATOM 906 N N . ASP A 1 114 ? -8.815 25.520 -7.979 1.00 89.44 114 ASP A N 1
ATOM 907 C CA . ASP A 1 114 ? -8.336 26.034 -9.252 1.00 89.44 114 ASP A CA 1
ATOM 908 C C . ASP A 1 114 ? -8.329 24.934 -10.328 1.00 89.44 114 ASP A C 1
ATOM 910 O O . ASP A 1 114 ? -7.783 23.844 -10.155 1.00 89.44 114 ASP A O 1
ATOM 914 N N . SER A 1 115 ? -8.926 25.248 -11.476 1.00 87.50 115 SER A N 1
ATOM 915 C CA . SER A 1 115 ? -8.934 24.401 -12.671 1.00 87.50 115 SER A CA 1
ATOM 916 C C . SER A 1 115 ? -7.545 24.139 -13.264 1.00 87.50 115 SER A C 1
ATOM 918 O O . SER A 1 115 ? -7.369 23.147 -13.967 1.00 87.50 115 SER A O 1
ATOM 920 N N . GLN A 1 116 ? -6.573 25.021 -13.006 1.00 89.56 116 GLN A N 1
ATOM 921 C CA . GLN A 1 116 ? -5.206 24.924 -13.530 1.00 89.56 116 GLN A CA 1
ATOM 922 C C . GLN A 1 116 ? -4.203 24.405 -12.494 1.00 89.56 116 GLN A C 1
ATOM 924 O O . GLN A 1 116 ? -2.995 24.508 -12.709 1.00 89.56 116 GLN A O 1
ATOM 929 N N . LEU A 1 117 ? -4.688 23.854 -11.378 1.00 92.25 117 LEU A N 1
ATOM 930 C CA . LEU A 1 117 ? -3.844 23.272 -10.345 1.00 92.25 117 LEU A CA 1
ATOM 931 C C . LEU A 1 117 ? -2.987 22.119 -10.885 1.00 92.25 117 LEU A C 1
ATOM 933 O O . LEU A 1 117 ? -3.495 21.186 -11.506 1.00 92.25 117 LEU A O 1
ATOM 937 N N . GLN A 1 118 ? -1.701 22.140 -10.545 1.00 92.94 118 GLN A N 1
ATOM 938 C CA . GLN A 1 118 ? -0.765 21.035 -10.719 1.00 92.94 118 GLN A CA 1
ATOM 939 C C . GLN A 1 118 ? -0.190 20.602 -9.370 1.00 92.94 118 GLN A C 1
ATOM 941 O O . GLN A 1 118 ? 0.137 21.436 -8.520 1.00 92.94 118 GLN A O 1
ATOM 946 N N . VAL A 1 119 ? -0.076 19.287 -9.183 1.00 94.00 119 VAL A N 1
ATOM 947 C CA . VAL A 1 119 ? 0.442 18.658 -7.966 1.00 94.00 119 VAL A CA 1
ATOM 948 C C . VAL A 1 119 ? 1.602 17.753 -8.358 1.00 94.00 119 VAL A C 1
ATOM 950 O O . VAL A 1 119 ? 1.434 16.807 -9.127 1.00 94.00 119 VAL A O 1
ATOM 953 N N . ASP A 1 120 ? 2.782 18.032 -7.810 1.00 94.75 120 ASP A N 1
ATOM 954 C CA . ASP A 1 120 ? 4.003 17.302 -8.138 1.00 94.75 120 ASP A CA 1
ATOM 955 C C . ASP A 1 120 ? 4.837 16.971 -6.899 1.00 94.75 120 ASP A C 1
ATOM 957 O O . ASP A 1 120 ? 4.862 17.701 -5.908 1.00 94.75 120 ASP A O 1
ATOM 961 N N . ILE A 1 121 ? 5.570 15.858 -6.975 1.00 95.38 121 ILE A N 1
ATOM 962 C CA . ILE A 1 121 ? 6.614 15.502 -6.009 1.00 95.38 121 ILE A CA 1
ATOM 963 C C . ILE A 1 121 ? 7.967 15.849 -6.634 1.00 95.38 121 ILE A C 1
ATOM 965 O O . ILE A 1 121 ? 8.578 15.032 -7.328 1.00 95.38 1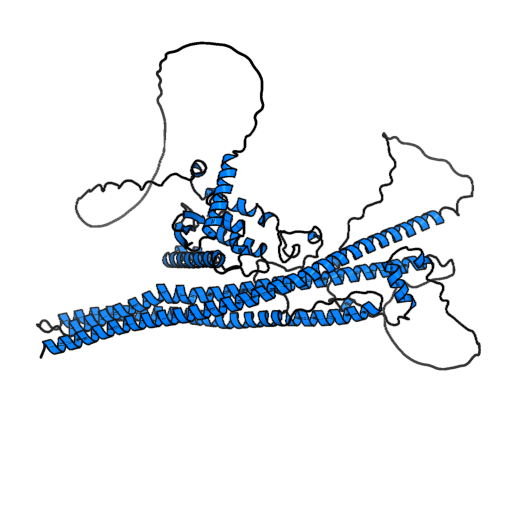21 ILE A O 1
ATOM 969 N N . ILE A 1 122 ? 8.421 17.081 -6.410 1.00 93.81 122 ILE A N 1
ATOM 970 C CA . ILE A 1 122 ? 9.554 17.675 -7.136 1.00 93.81 122 ILE A CA 1
ATOM 971 C C . ILE A 1 122 ? 10.919 17.159 -6.673 1.00 93.81 122 ILE A C 1
ATOM 973 O O . ILE A 1 122 ? 11.877 17.162 -7.442 1.00 93.81 122 ILE A O 1
ATOM 977 N N . ASN A 1 123 ? 11.035 16.728 -5.414 1.00 93.25 123 ASN A N 1
ATOM 978 C CA . ASN A 1 123 ? 12.305 16.290 -4.844 1.00 93.25 123 ASN A CA 1
ATOM 979 C C . ASN A 1 123 ? 12.105 15.237 -3.748 1.00 93.25 123 ASN A C 1
ATOM 981 O O . ASN A 1 123 ? 11.042 15.147 -3.132 1.00 93.25 123 ASN A O 1
ATOM 985 N N . SER A 1 124 ? 13.158 14.469 -3.488 1.00 92.81 124 SER A N 1
ATOM 986 C CA . SER A 1 124 ? 13.288 13.599 -2.325 1.00 92.81 124 SER A CA 1
ATOM 987 C C . SER A 1 124 ? 14.672 13.782 -1.718 1.00 92.81 124 SER A C 1
ATOM 989 O O . SER A 1 124 ? 15.671 13.619 -2.417 1.00 92.81 124 SER A O 1
ATOM 991 N N . GLU A 1 125 ? 14.742 14.083 -0.427 1.00 91.25 125 GLU A N 1
ATOM 992 C CA . GLU A 1 125 ? 16.003 14.270 0.287 1.00 91.25 125 GLU A CA 1
ATOM 993 C C . GLU A 1 125 ? 16.102 13.321 1.479 1.00 91.25 125 GLU A C 1
ATOM 995 O O . GLU A 1 125 ? 15.117 13.031 2.162 1.00 91.25 125 GLU A O 1
ATOM 1000 N N . LYS A 1 126 ? 17.311 12.817 1.722 1.00 87.06 126 LYS A N 1
ATOM 1001 C CA . LYS A 1 126 ? 17.607 12.048 2.925 1.00 87.06 126 LYS A CA 1
ATOM 1002 C C . LYS A 1 126 ? 17.920 13.015 4.048 1.00 87.06 126 LYS A C 1
ATOM 1004 O O . LYS A 1 126 ? 18.776 13.887 3.905 1.00 87.06 126 LYS A O 1
ATOM 1009 N N . LEU A 1 127 ? 17.236 12.847 5.166 1.00 83.25 127 LEU A N 1
ATOM 1010 C CA . LEU A 1 127 ? 17.443 13.704 6.311 1.00 83.25 127 LEU A CA 1
ATOM 1011 C C . LEU A 1 127 ? 18.836 13.478 6.927 1.00 83.25 127 LEU A C 1
ATOM 1013 O O . LEU A 1 127 ? 19.324 12.348 7.007 1.00 83.25 127 LEU A O 1
ATOM 1017 N N . VAL A 1 128 ? 19.478 14.560 7.374 1.00 79.94 128 VAL A N 1
ATOM 1018 C CA . VAL A 1 128 ? 20.830 14.520 7.951 1.00 79.94 128 VAL A CA 1
ATOM 1019 C C . VAL A 1 128 ? 20.872 13.553 9.138 1.00 79.94 128 VAL A C 1
ATOM 1021 O O . VAL A 1 128 ? 20.068 13.658 10.061 1.00 79.94 128 VAL A O 1
ATOM 1024 N N . ASN A 1 129 ? 21.828 12.620 9.115 1.00 76.69 129 ASN A N 1
ATOM 1025 C CA . ASN A 1 129 ? 22.026 11.583 10.138 1.00 76.69 129 ASN A CA 1
ATOM 1026 C C . ASN A 1 129 ? 20.830 10.636 10.351 1.00 76.69 129 ASN A C 1
ATOM 1028 O O . ASN A 1 129 ? 20.723 10.020 11.407 1.00 76.69 129 ASN A O 1
ATOM 1032 N N . SER A 1 130 ? 19.949 10.487 9.359 1.00 78.31 130 SER A N 1
ATOM 1033 C CA . SER A 1 130 ? 18.803 9.583 9.433 1.00 78.31 130 SER A CA 1
ATOM 1034 C C . SER A 1 130 ? 18.663 8.731 8.166 1.00 78.31 130 SER A C 1
ATOM 1036 O O . SER A 1 130 ? 19.157 9.074 7.092 1.00 78.31 130 SER A O 1
ATOM 1038 N N . SER A 1 131 ? 18.005 7.576 8.284 1.00 76.50 131 SER A N 1
ATOM 1039 C CA . SER A 1 131 ? 17.632 6.726 7.139 1.00 76.50 131 SER A CA 1
ATOM 1040 C C . SER A 1 131 ? 16.351 7.201 6.436 1.00 76.50 131 SER A C 1
ATOM 1042 O O . SER A 1 131 ? 15.925 6.616 5.442 1.00 76.50 131 SER A O 1
ATOM 1044 N N . VAL A 1 132 ? 15.749 8.270 6.951 1.00 83.81 132 VAL A N 1
ATOM 1045 C CA . VAL A 1 132 ? 14.427 8.757 6.577 1.00 83.81 132 VAL A CA 1
ATOM 1046 C C . VAL A 1 132 ? 14.500 9.648 5.343 1.00 83.81 132 VAL A C 1
ATOM 1048 O O . VAL A 1 132 ? 15.324 10.560 5.259 1.00 83.81 132 VAL A O 1
ATOM 1051 N N . ILE A 1 133 ? 13.602 9.383 4.394 1.00 89.38 133 ILE A N 1
ATOM 1052 C CA . ILE A 1 133 ? 13.451 10.154 3.159 1.00 89.38 133 ILE A CA 1
ATOM 1053 C C . ILE A 1 133 ? 12.246 11.084 3.289 1.00 89.38 133 ILE A C 1
ATOM 1055 O O . ILE A 1 133 ? 11.138 10.643 3.615 1.00 89.38 133 ILE A O 1
ATOM 1059 N N . VAL A 1 134 ? 12.477 12.359 3.002 1.00 93.25 134 VAL A N 1
ATOM 1060 C CA . VAL A 1 134 ? 11.481 13.429 2.971 1.00 93.25 134 VAL A CA 1
ATOM 1061 C C . VAL A 1 134 ? 11.173 13.760 1.513 1.00 93.25 134 VAL A C 1
ATOM 1063 O O . VAL A 1 134 ? 12.086 13.895 0.702 1.00 93.25 134 VAL A O 1
ATOM 1066 N N . TYR A 1 135 ? 9.894 13.883 1.176 1.00 95.88 135 TYR A N 1
ATOM 1067 C CA . TYR A 1 135 ? 9.405 14.190 -0.165 1.00 95.88 135 TYR A CA 1
ATOM 1068 C C . TYR A 1 135 ? 8.867 15.617 -0.190 1.00 95.88 135 TYR A C 1
ATOM 1070 O O . TYR A 1 135 ? 8.044 15.987 0.648 1.00 95.88 135 TYR A O 1
ATOM 1078 N N . THR A 1 136 ? 9.318 16.412 -1.154 1.00 96.75 136 THR A N 1
ATOM 1079 C CA . THR A 1 136 ? 8.857 17.790 -1.336 1.00 96.75 136 THR A CA 1
ATOM 1080 C C . THR A 1 136 ? 7.673 17.801 -2.292 1.00 96.75 136 THR A C 1
ATOM 1082 O O . THR A 1 136 ? 7.824 17.461 -3.467 1.00 96.75 136 THR A O 1
ATOM 1085 N N . ILE A 1 137 ? 6.511 18.191 -1.779 1.00 96.75 137 ILE A N 1
ATOM 1086 C CA . ILE A 1 137 ? 5.259 18.335 -2.517 1.00 96.75 137 ILE A CA 1
ATOM 1087 C C . ILE A 1 137 ? 5.140 19.788 -2.968 1.00 96.75 137 ILE A C 1
ATOM 1089 O O . ILE A 1 137 ? 5.261 20.699 -2.150 1.00 96.75 137 ILE A O 1
ATOM 1093 N N . GLU A 1 138 ? 4.882 20.005 -4.251 1.00 95.06 138 GLU A N 1
ATOM 1094 C CA . GLU A 1 138 ? 4.584 21.314 -4.821 1.00 95.06 138 GLU A CA 1
ATOM 1095 C C . GLU A 1 138 ? 3.147 21.339 -5.337 1.00 95.06 138 GLU A C 1
ATOM 1097 O O . GLU A 1 138 ? 2.752 20.509 -6.155 1.00 95.06 138 GLU A O 1
ATOM 1102 N N . LEU A 1 139 ? 2.379 22.313 -4.856 1.00 94.06 139 LEU A N 1
ATOM 1103 C CA . LEU A 1 139 ? 1.073 22.670 -5.382 1.00 94.06 139 LEU A CA 1
ATOM 1104 C C . LEU A 1 139 ? 1.234 23.998 -6.114 1.00 94.06 139 LEU A C 1
ATOM 1106 O O . LEU A 1 139 ? 1.582 25.009 -5.495 1.00 94.06 139 LEU A O 1
ATOM 1110 N N . SER A 1 140 ? 1.008 23.991 -7.423 1.00 92.50 140 SER A N 1
ATOM 1111 C CA . SER A 1 140 ? 1.213 25.161 -8.271 1.00 92.50 140 SER A CA 1
ATOM 1112 C C . SER A 1 140 ? -0.027 25.496 -9.095 1.00 92.50 140 SER A C 1
ATOM 1114 O O . SER A 1 140 ? -0.690 24.637 -9.666 1.00 92.50 140 SER A O 1
ATOM 1116 N N . SER A 1 141 ? -0.339 26.782 -9.129 1.00 90.38 141 SER A N 1
ATOM 1117 C CA . SER A 1 141 ? -1.314 27.436 -9.995 1.00 90.38 141 SER A CA 1
ATOM 1118 C C . SER A 1 141 ? -0.628 28.682 -10.578 1.00 90.38 141 SER A C 1
ATOM 1120 O O . SER A 1 141 ? 0.344 29.170 -9.986 1.00 90.38 141 SER A O 1
ATOM 1122 N N . PRO A 1 142 ? -1.085 29.242 -11.714 1.00 87.94 142 PRO A N 1
ATOM 1123 C CA . PRO A 1 142 ? -0.458 30.418 -12.325 1.00 87.94 142 PRO A CA 1
ATOM 1124 C C . PRO A 1 142 ? -0.236 31.604 -11.375 1.00 87.94 142 PRO A C 1
ATOM 1126 O O . PRO A 1 142 ? 0.664 32.411 -11.596 1.00 87.94 142 PRO A O 1
ATOM 1129 N N . THR A 1 143 ? -1.051 31.726 -10.326 1.00 84.25 143 THR A N 1
ATOM 1130 C CA . THR A 1 143 ? -1.002 32.842 -9.371 1.00 84.25 143 THR A CA 1
ATOM 1131 C C . THR A 1 143 ? -0.386 32.469 -8.026 1.00 84.25 143 THR A C 1
ATOM 1133 O O . THR A 1 143 ? 0.025 33.351 -7.269 1.00 84.25 143 THR A O 1
ATOM 1136 N N . THR A 1 144 ? -0.335 31.181 -7.685 1.00 87.06 144 THR A N 1
ATOM 1137 C CA . THR A 1 144 ? -0.026 30.731 -6.328 1.00 87.06 144 THR A CA 1
ATOM 1138 C C . THR A 1 144 ? 0.792 29.447 -6.323 1.00 87.06 144 THR A C 1
ATOM 1140 O O . THR A 1 144 ? 0.542 28.514 -7.076 1.00 87.06 144 THR A O 1
ATOM 1143 N N . LYS A 1 145 ? 1.785 29.394 -5.434 1.00 91.19 145 LYS A N 1
ATOM 1144 C CA . LYS A 1 145 ? 2.630 28.220 -5.220 1.00 91.19 145 LYS A CA 1
ATOM 1145 C C . LYS A 1 145 ? 2.746 27.943 -3.729 1.00 91.19 145 LYS A C 1
ATOM 1147 O O . LYS A 1 145 ? 3.028 28.862 -2.958 1.00 91.19 145 LYS A O 1
ATOM 1152 N N . ILE A 1 146 ? 2.527 26.692 -3.341 1.00 92.56 146 ILE A N 1
ATOM 1153 C CA . ILE A 1 146 ? 2.703 26.184 -1.979 1.00 92.56 146 ILE A CA 1
ATOM 1154 C C . ILE A 1 146 ? 3.634 24.977 -2.059 1.00 92.56 146 ILE A C 1
ATOM 1156 O O . ILE A 1 146 ? 3.481 24.122 -2.928 1.00 92.56 146 ILE A O 1
ATOM 1160 N N . VAL A 1 147 ? 4.616 24.922 -1.163 1.00 93.50 147 VAL A N 1
ATOM 1161 C CA . VAL A 1 147 ? 5.564 23.810 -1.067 1.00 93.50 147 VAL A CA 1
ATOM 1162 C C . VAL A 1 147 ? 5.539 23.293 0.362 1.00 93.50 147 VAL A C 1
ATOM 1164 O O . VAL A 1 147 ? 5.650 24.089 1.291 1.00 93.50 147 VAL A O 1
ATOM 1167 N N . VAL A 1 148 ? 5.392 21.979 0.528 1.00 94.56 148 VAL A N 1
ATOM 1168 C CA . VAL A 1 148 ? 5.396 21.308 1.837 1.00 94.56 148 VAL A CA 1
ATOM 1169 C C . VAL A 1 148 ? 6.248 20.056 1.766 1.00 94.56 148 VAL A C 1
ATOM 1171 O O . VAL A 1 148 ? 6.233 19.336 0.766 1.00 94.56 148 VAL A O 1
ATOM 1174 N N . LYS A 1 149 ? 6.980 19.766 2.837 1.00 94.88 149 LYS A N 1
ATOM 1175 C CA . LYS A 1 149 ? 7.758 18.533 2.961 1.00 94.88 149 LYS A CA 1
ATOM 1176 C C . LYS A 1 149 ? 7.025 17.492 3.797 1.00 94.88 149 LYS A C 1
ATOM 1178 O O . LYS A 1 149 ? 6.520 17.798 4.872 1.00 94.88 149 LYS A O 1
ATOM 1183 N N . ARG A 1 150 ? 6.964 16.249 3.307 1.00 95.00 150 ARG A N 1
ATOM 1184 C CA . ARG A 1 150 ? 6.291 15.133 3.991 1.00 95.00 150 ARG A CA 1
ATOM 1185 C C . ARG A 1 150 ? 7.087 13.836 3.925 1.00 95.00 150 ARG A C 1
ATOM 1187 O O . ARG A 1 150 ? 7.732 13.537 2.923 1.00 95.00 150 ARG A O 1
ATOM 1194 N N . ARG A 1 151 ? 7.015 13.022 4.975 1.00 92.69 151 ARG A N 1
ATOM 1195 C CA . ARG A 1 151 ? 7.640 11.686 5.056 1.00 92.69 151 ARG A CA 1
ATOM 1196 C C . ARG A 1 151 ? 6.664 10.569 4.715 1.00 92.69 151 ARG A C 1
ATOM 1198 O O . ARG A 1 151 ? 5.453 10.733 4.817 1.00 92.69 151 ARG A O 1
ATOM 1205 N N . TYR A 1 152 ? 7.187 9.379 4.405 1.00 92.75 152 TYR A N 1
ATOM 1206 C CA . TYR A 1 152 ? 6.356 8.188 4.158 1.00 92.75 152 TYR A CA 1
ATOM 1207 C C . TYR A 1 152 ? 5.359 7.912 5.303 1.00 92.75 152 TYR A C 1
ATOM 1209 O O . TYR A 1 152 ? 4.195 7.609 5.045 1.00 92.75 152 TYR A O 1
ATOM 1217 N N . SER A 1 153 ? 5.794 8.020 6.566 1.00 92.19 153 SER A N 1
ATOM 1218 C CA . SER A 1 153 ? 4.943 7.813 7.751 1.00 92.19 153 SER A CA 1
ATOM 1219 C C . SER A 1 153 ? 3.761 8.792 7.808 1.00 92.19 153 SER A C 1
ATOM 1221 O O . SER A 1 153 ? 2.667 8.428 8.245 1.00 92.19 153 SER A O 1
ATOM 1223 N N . GLU A 1 154 ? 3.948 10.007 7.300 1.00 94.94 154 GLU A N 1
ATOM 1224 C CA . GLU A 1 154 ? 2.935 11.064 7.244 1.00 94.94 154 GLU A CA 1
ATOM 1225 C C . GLU A 1 154 ? 1.927 10.795 6.115 1.00 94.94 154 GLU A C 1
ATOM 1227 O O . GLU A 1 154 ? 0.724 10.871 6.349 1.00 94.94 154 GLU A O 1
ATOM 1232 N N . PHE A 1 155 ? 2.379 10.338 4.939 1.00 96.12 155 PHE A N 1
ATOM 1233 C CA . PHE A 1 155 ? 1.481 9.824 3.889 1.00 96.12 155 PHE A CA 1
ATOM 1234 C C . PHE A 1 155 ? 0.651 8.630 4.374 1.00 96.12 155 PHE A C 1
ATOM 1236 O O . PHE A 1 155 ? -0.553 8.556 4.123 1.00 96.12 155 PHE A O 1
ATOM 1243 N N . LYS A 1 156 ? 1.285 7.693 5.090 1.00 94.31 156 LYS A N 1
ATOM 1244 C CA . LYS A 1 156 ? 0.601 6.525 5.651 1.00 94.31 156 LYS A CA 1
ATOM 1245 C C . LYS A 1 156 ? -0.469 6.937 6.656 1.00 94.31 156 LYS A C 1
ATOM 1247 O O . LYS A 1 156 ? -1.612 6.518 6.526 1.00 94.31 156 LYS A O 1
ATOM 1252 N N . SER A 1 157 ? -0.118 7.773 7.628 1.00 94.38 157 SER A N 1
ATOM 1253 C CA . SER A 1 157 ? -1.074 8.238 8.637 1.00 94.38 157 SER A CA 1
ATOM 1254 C C . SER A 1 157 ? -2.189 9.100 8.039 1.00 94.38 157 SER A C 1
ATOM 1256 O O . SER A 1 157 ? -3.329 8.956 8.473 1.00 94.38 157 SER A O 1
ATOM 1258 N N . LEU A 1 158 ? -1.923 9.922 7.015 1.00 96.25 158 LEU A N 1
ATOM 1259 C CA . LEU A 1 158 ? -2.976 10.593 6.243 1.00 96.25 158 LEU A CA 1
ATOM 1260 C C . LEU A 1 158 ? -3.952 9.565 5.663 1.00 96.25 158 LEU A C 1
ATOM 1262 O O . LEU A 1 158 ? -5.148 9.631 5.936 1.00 96.25 158 LEU A O 1
ATOM 1266 N N . ARG A 1 159 ? -3.447 8.590 4.899 1.00 95.25 159 ARG A N 1
ATOM 1267 C CA . ARG A 1 159 ? -4.285 7.572 4.257 1.00 95.25 159 ARG A CA 1
ATOM 1268 C C . ARG A 1 159 ? -5.087 6.754 5.271 1.00 95.25 159 ARG A C 1
ATOM 1270 O O . ARG A 1 159 ? -6.286 6.568 5.080 1.00 95.25 159 ARG A O 1
ATOM 1277 N N . ASP A 1 160 ? -4.445 6.278 6.333 1.00 93.62 160 ASP A N 1
ATOM 1278 C CA . ASP A 1 160 ? -5.083 5.449 7.361 1.00 93.62 160 ASP A CA 1
ATOM 1279 C C . ASP A 1 160 ? -6.218 6.216 8.064 1.00 93.62 160 ASP A C 1
ATOM 1281 O O . ASP A 1 160 ? -7.272 5.647 8.346 1.00 93.62 160 ASP A O 1
ATOM 1285 N N . ASN A 1 161 ? -6.054 7.523 8.297 1.00 94.56 161 ASN A N 1
ATOM 1286 C CA . ASN A 1 161 ? -7.114 8.356 8.869 1.00 94.56 161 ASN A CA 1
ATOM 1287 C C . ASN A 1 161 ? -8.205 8.722 7.854 1.00 94.56 161 ASN A C 1
ATOM 1289 O O . ASN A 1 161 ? -9.371 8.776 8.236 1.00 94.56 161 ASN A O 1
ATOM 1293 N N . LEU A 1 162 ? -7.883 8.894 6.567 1.00 94.88 162 LEU A N 1
ATOM 1294 C CA . LEU A 1 162 ? -8.900 9.045 5.518 1.00 94.88 162 LEU A CA 1
ATOM 1295 C C . LEU A 1 162 ? -9.776 7.789 5.393 1.00 94.88 162 LEU A C 1
ATOM 1297 O O . LEU A 1 162 ? -10.992 7.914 5.277 1.00 94.88 162 LEU A O 1
ATOM 1301 N N . LEU A 1 163 ? -9.190 6.589 5.495 1.00 93.88 163 LEU A N 1
ATOM 1302 C CA . LEU A 1 163 ? -9.949 5.332 5.528 1.00 93.88 163 LEU A CA 1
ATOM 1303 C C . LEU A 1 163 ? -10.919 5.283 6.718 1.00 93.88 163 LEU A C 1
ATOM 1305 O O . LEU A 1 163 ? -12.052 4.835 6.567 1.00 93.88 163 LEU A O 1
ATOM 1309 N N . LYS A 1 164 ? -10.493 5.764 7.894 1.00 93.44 164 LYS A N 1
ATOM 1310 C CA . LYS A 1 164 ? -11.350 5.843 9.088 1.00 93.44 164 LYS A CA 1
ATOM 1311 C C . LYS A 1 164 ? -12.441 6.905 8.970 1.00 93.44 164 LYS A C 1
ATOM 1313 O O . LYS A 1 164 ? -13.542 6.671 9.447 1.00 93.44 164 LYS A O 1
ATOM 1318 N N . LEU A 1 165 ? -12.144 8.059 8.370 1.00 93.75 165 LEU A N 1
ATOM 1319 C CA . LEU A 1 165 ? -13.104 9.151 8.171 1.00 93.75 165 LEU A CA 1
ATOM 1320 C C . LEU A 1 165 ? -14.176 8.799 7.137 1.00 93.75 165 LEU A C 1
ATOM 1322 O O . LEU A 1 165 ? -15.315 9.236 7.267 1.00 93.75 165 LEU A O 1
ATOM 1326 N N . PHE A 1 166 ? -13.818 8.013 6.121 1.00 94.56 166 PHE A N 1
ATOM 1327 C CA . PHE A 1 166 ? -14.694 7.685 5.001 1.00 94.56 166 PHE A CA 1
ATOM 1328 C C . PHE A 1 166 ? -14.734 6.170 4.741 1.00 94.56 166 PHE A C 1
ATOM 1330 O O . PHE A 1 166 ? -14.292 5.713 3.686 1.00 94.56 166 PHE A O 1
ATOM 1337 N N . PRO A 1 167 ? -15.304 5.364 5.657 1.00 93.31 167 PRO A N 1
ATOM 1338 C CA . PRO A 1 167 ? -15.307 3.899 5.571 1.00 93.31 167 PRO A CA 1
ATOM 1339 C C . PRO A 1 167 ? -16.275 3.343 4.507 1.00 93.31 167 PRO A C 1
ATOM 1341 O O . PRO A 1 167 ? -16.534 2.142 4.469 1.00 93.31 167 PRO A O 1
ATOM 1344 N N . THR A 1 168 ? -16.834 4.209 3.661 1.00 94.38 168 THR A N 1
ATOM 1345 C CA . THR A 1 168 ? -17.658 3.865 2.495 1.00 94.38 168 THR A CA 1
ATOM 1346 C C . THR A 1 168 ? -17.003 4.239 1.173 1.00 94.38 168 THR A C 1
ATOM 1348 O O . THR A 1 168 ? -17.468 3.773 0.141 1.00 94.38 168 THR A O 1
ATOM 1351 N N . LEU A 1 169 ? -15.926 5.032 1.189 1.00 94.94 169 LEU A N 1
ATOM 1352 C CA . LEU A 1 169 ? -15.236 5.501 -0.009 1.00 94.94 169 LEU A CA 1
ATOM 1353 C C . LEU A 1 169 ? -13.966 4.691 -0.263 1.00 94.94 169 LEU A C 1
ATOM 1355 O O . LEU A 1 169 ? -13.266 4.267 0.658 1.00 94.94 169 LEU A O 1
ATOM 1359 N N . ILE A 1 170 ? -13.626 4.514 -1.537 1.00 94.62 170 ILE A N 1
ATOM 1360 C CA . ILE A 1 170 ? -12.382 3.854 -1.930 1.00 94.62 170 ILE A CA 1
ATOM 1361 C C . ILE A 1 170 ? -11.256 4.886 -1.922 1.00 94.62 170 ILE A C 1
ATOM 1363 O O . ILE A 1 170 ? -11.152 5.724 -2.816 1.00 94.62 170 ILE A O 1
ATOM 1367 N N . ILE A 1 171 ? -10.401 4.809 -0.904 1.00 94.62 171 ILE A N 1
ATOM 1368 C CA . ILE A 1 171 ? -9.240 5.691 -0.767 1.00 94.62 171 ILE A CA 1
ATOM 1369 C C . ILE A 1 171 ? -8.084 5.182 -1.647 1.00 94.62 171 ILE A C 1
ATOM 1371 O O . ILE A 1 171 ? -7.758 3.986 -1.580 1.00 94.62 171 ILE A O 1
ATOM 1375 N N . PRO A 1 172 ? -7.429 6.062 -2.432 1.00 94.56 172 PRO A N 1
ATOM 1376 C CA . PRO A 1 172 ? -6.256 5.717 -3.227 1.00 94.56 172 PRO A CA 1
ATOM 1377 C C . PRO A 1 172 ? -5.170 4.962 -2.434 1.00 94.56 172 PRO A C 1
ATOM 1379 O O . PRO A 1 172 ? -4.928 5.250 -1.253 1.00 94.56 172 PRO A O 1
ATOM 1382 N N . PRO A 1 173 ? -4.525 3.945 -3.032 1.00 93.38 173 PRO A N 1
ATOM 1383 C CA . PRO A 1 173 ? -3.459 3.203 -2.382 1.00 93.38 173 PRO A CA 1
ATOM 1384 C C . PRO A 1 173 ? -2.159 4.015 -2.338 1.00 93.38 173 PRO A C 1
ATOM 1386 O O . PRO A 1 173 ? -1.896 4.861 -3.187 1.00 93.38 173 PRO A O 1
ATOM 1389 N N . ILE A 1 174 ? -1.321 3.706 -1.354 1.00 92.75 174 ILE A N 1
ATOM 1390 C CA . ILE A 1 174 ? 0.073 4.162 -1.264 1.00 92.75 174 ILE A CA 1
ATOM 1391 C C . ILE A 1 174 ? 0.980 2.923 -1.347 1.00 92.75 174 ILE A C 1
ATOM 1393 O O . ILE A 1 174 ? 0.493 1.812 -1.112 1.00 92.75 174 ILE A O 1
ATOM 1397 N N . PRO A 1 175 ? 2.272 3.062 -1.688 1.00 86.19 175 PRO A N 1
ATOM 1398 C CA . PRO A 1 175 ? 3.150 1.908 -1.825 1.00 86.19 175 PRO A CA 1
ATOM 1399 C C . PRO A 1 175 ? 3.377 1.265 -0.453 1.00 86.19 175 PRO A C 1
ATOM 1401 O O . PRO A 1 175 ? 3.434 1.964 0.557 1.00 86.19 175 PRO A O 1
ATOM 1404 N N . GLU A 1 176 ? 3.517 -0.060 -0.404 1.00 77.75 176 GLU A N 1
ATOM 1405 C CA . GLU A 1 176 ? 3.714 -0.769 0.861 1.00 77.75 176 GLU A CA 1
ATOM 1406 C C . GLU A 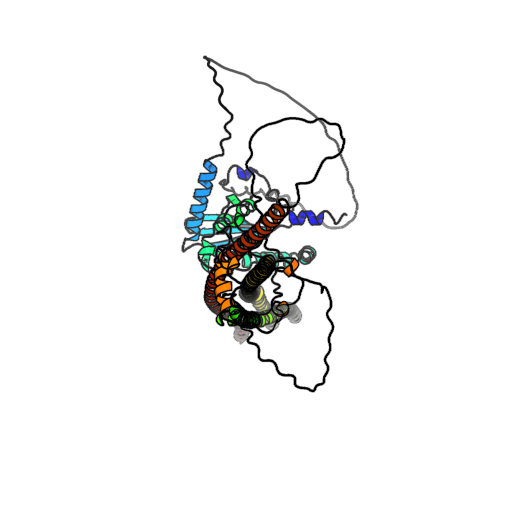1 176 ? 5.042 -0.403 1.545 1.00 77.75 176 GLU A C 1
ATOM 1408 O O . GLU A 1 176 ? 6.042 -0.006 0.926 1.00 77.75 176 GLU A O 1
ATOM 1413 N N . LYS A 1 177 ? 5.082 -0.593 2.870 1.00 69.88 177 LYS A N 1
ATOM 1414 C CA . LYS A 1 177 ? 6.331 -0.473 3.620 1.00 69.88 177 LYS A CA 1
ATOM 1415 C C . LYS A 1 177 ? 7.214 -1.661 3.242 1.00 69.88 177 LYS A C 1
ATOM 1417 O O . LYS A 1 177 ? 6.955 -2.781 3.668 1.00 69.88 177 LYS A O 1
ATOM 1422 N N . HIS A 1 178 ? 8.276 -1.414 2.476 1.00 60.03 178 HIS A N 1
ATOM 1423 C CA . HIS A 1 178 ? 9.297 -2.432 2.234 1.00 60.03 178 HIS A CA 1
ATOM 1424 C C . HIS A 1 178 ? 9.831 -2.957 3.571 1.00 60.03 178 HIS A C 1
ATOM 1426 O O . HIS A 1 178 ? 10.108 -2.179 4.490 1.00 60.03 178 HIS A O 1
ATOM 1432 N N . SER A 1 179 ? 9.941 -4.284 3.677 1.00 50.94 179 SER A N 1
ATOM 1433 C CA . SER A 1 179 ? 10.408 -4.969 4.882 1.00 50.94 179 SER A CA 1
ATOM 1434 C C . SER A 1 179 ? 11.759 -4.409 5.347 1.00 50.94 179 SER A C 1
ATOM 1436 O O . SER A 1 179 ? 12.607 -4.013 4.547 1.00 50.94 179 SER A O 1
ATOM 1438 N N . ILE A 1 180 ? 11.992 -4.383 6.655 1.00 47.72 180 ILE A N 1
ATOM 1439 C CA . ILE A 1 180 ? 13.249 -3.894 7.249 1.00 47.72 180 ILE A CA 1
ATOM 1440 C C . ILE A 1 180 ? 14.450 -4.680 6.700 1.00 47.72 180 ILE A C 1
ATOM 1442 O O . ILE A 1 180 ? 15.504 -4.104 6.442 1.00 47.72 180 ILE A O 1
ATOM 1446 N N . LEU A 1 181 ? 14.260 -5.975 6.422 1.00 49.41 181 LEU A N 1
ATOM 1447 C CA . LEU A 1 181 ? 15.273 -6.818 5.786 1.00 49.41 181 LEU A CA 1
ATOM 1448 C C . LEU A 1 181 ? 15.665 -6.292 4.402 1.00 49.41 181 LEU A C 1
ATOM 1450 O O . LEU A 1 181 ? 16.845 -6.293 4.069 1.00 49.41 181 LEU A O 1
ATOM 1454 N N . SER A 1 182 ? 14.707 -5.778 3.623 1.00 51.31 182 SER A N 1
ATOM 1455 C CA . SER A 1 182 ? 15.031 -5.120 2.357 1.00 51.31 182 SER A CA 1
ATOM 1456 C C . SER A 1 182 ? 15.862 -3.862 2.584 1.00 51.31 182 SER A C 1
ATOM 1458 O O . SER A 1 182 ? 16.850 -3.703 1.894 1.00 51.31 182 SER A O 1
ATOM 1460 N N . TYR A 1 183 ? 15.577 -3.018 3.578 1.00 48.56 183 TYR A N 1
ATOM 1461 C CA . TYR A 1 183 ? 16.424 -1.844 3.846 1.00 48.56 183 TYR A CA 1
ATOM 1462 C C . TYR A 1 183 ? 17.856 -2.203 4.259 1.00 48.56 183 TYR A C 1
ATOM 1464 O O . TYR A 1 183 ? 18.799 -1.581 3.775 1.00 48.56 183 TYR A O 1
ATOM 1472 N N . LEU A 1 184 ? 18.021 -3.228 5.098 1.00 49.47 184 LEU A N 1
ATOM 1473 C CA . LEU A 1 184 ? 19.337 -3.701 5.540 1.00 49.47 184 LEU A CA 1
ATOM 1474 C C . LEU A 1 184 ? 20.139 -4.393 4.430 1.00 49.47 184 LEU A C 1
ATOM 1476 O O . LEU A 1 184 ? 21.364 -4.374 4.464 1.00 49.47 184 LEU A O 1
ATOM 1480 N N . LEU A 1 185 ? 19.471 -5.001 3.449 1.00 56.56 185 LEU A N 1
ATOM 1481 C CA . LEU A 1 185 ? 20.127 -5.542 2.256 1.00 56.56 185 LEU A CA 1
ATOM 1482 C C . LEU A 1 185 ? 20.365 -4.449 1.198 1.00 56.56 185 LEU A C 1
ATOM 1484 O O . LEU A 1 185 ? 21.337 -4.513 0.448 1.00 56.56 185 LEU A O 1
ATOM 1488 N N . ASN A 1 186 ? 19.522 -3.415 1.165 1.00 51.59 186 ASN A N 1
ATOM 1489 C CA . ASN A 1 186 ? 19.597 -2.312 0.206 1.00 51.59 186 ASN A CA 1
ATOM 1490 C C . ASN A 1 186 ? 20.716 -1.317 0.506 1.00 51.59 186 ASN A C 1
ATOM 1492 O O . ASN A 1 186 ? 21.167 -0.651 -0.419 1.00 51.59 186 ASN A O 1
ATOM 1496 N N . THR A 1 187 ? 21.225 -1.241 1.737 1.00 53.84 187 THR A N 1
ATOM 1497 C CA . THR A 1 187 ? 22.445 -0.467 2.034 1.00 53.84 187 THR A CA 1
ATOM 1498 C C . THR A 1 187 ? 23.665 -0.975 1.262 1.00 53.84 187 THR A C 1
ATOM 1500 O O . THR A 1 187 ? 24.618 -0.225 1.078 1.00 53.84 187 THR A O 1
ATOM 1503 N N . ILE A 1 188 ? 23.629 -2.215 0.762 1.00 56.12 188 ILE A N 1
ATOM 1504 C CA . ILE A 1 188 ? 24.656 -2.783 -0.122 1.00 56.12 188 ILE A CA 1
ATOM 1505 C C . ILE A 1 188 ? 24.392 -2.406 -1.591 1.00 56.12 188 ILE A C 1
ATOM 1507 O O . ILE A 1 188 ? 25.320 -2.365 -2.395 1.00 56.12 188 ILE A O 1
ATOM 1511 N N . ASN A 1 189 ? 23.145 -2.092 -1.956 1.00 62.56 189 ASN A N 1
ATOM 1512 C CA . ASN A 1 189 ? 22.743 -1.824 -3.333 1.00 62.56 189 ASN A CA 1
ATOM 1513 C C . ASN A 1 189 ? 22.016 -0.477 -3.478 1.00 62.56 189 ASN A C 1
ATOM 1515 O O . ASN A 1 189 ? 20.786 -0.414 -3.561 1.00 62.56 189 ASN A O 1
ATOM 1519 N N . HIS A 1 190 ? 22.804 0.596 -3.583 1.00 72.75 190 HIS A N 1
ATOM 1520 C CA . HIS A 1 190 ? 22.318 1.965 -3.775 1.00 72.75 190 HIS A CA 1
ATOM 1521 C C . HIS A 1 190 ? 21.356 2.105 -4.973 1.00 72.75 190 HIS A C 1
ATOM 1523 O O . HIS A 1 190 ? 20.400 2.873 -4.908 1.00 72.75 190 HIS A O 1
ATOM 1529 N N . SER A 1 191 ? 21.537 1.305 -6.035 1.00 75.06 191 SER A N 1
ATOM 1530 C CA . SER A 1 191 ? 20.644 1.325 -7.205 1.00 75.06 191 SER A CA 1
ATOM 1531 C C . SER A 1 191 ? 19.206 0.907 -6.868 1.00 75.06 191 SER A C 1
ATOM 1533 O O . SER A 1 191 ? 18.246 1.493 -7.371 1.00 75.06 191 SER A O 1
ATOM 1535 N N . HIS A 1 192 ? 19.040 -0.064 -5.965 1.00 74.94 192 HIS A N 1
ATOM 1536 C CA . HIS A 1 192 ? 17.723 -0.536 -5.555 1.00 74.94 192 HIS A CA 1
ATOM 1537 C C . HIS A 1 192 ? 17.026 0.487 -4.647 1.00 74.94 192 HIS A C 1
ATOM 1539 O O . HIS A 1 192 ? 15.829 0.728 -4.808 1.00 74.94 192 HIS A O 1
ATOM 1545 N N . GLU A 1 193 ? 17.771 1.155 -3.758 1.00 78.06 193 GLU A N 1
ATOM 1546 C CA . GLU A 1 193 ? 17.249 2.261 -2.940 1.00 78.06 193 GLU A CA 1
ATOM 1547 C C . GLU A 1 193 ? 16.713 3.404 -3.816 1.00 78.06 193 GLU A C 1
ATOM 1549 O O . GLU A 1 193 ? 15.573 3.829 -3.622 1.00 78.06 193 GLU A O 1
ATOM 1554 N N . ILE A 1 194 ? 17.474 3.832 -4.832 1.00 85.25 194 ILE A N 1
ATOM 1555 C CA . ILE A 1 194 ? 17.038 4.860 -5.793 1.00 85.25 194 ILE A CA 1
ATOM 1556 C C . ILE A 1 194 ? 15.754 4.422 -6.509 1.00 85.25 194 ILE A C 1
ATOM 1558 O O . ILE A 1 194 ? 14.797 5.192 -6.581 1.00 85.25 194 ILE A O 1
ATOM 1562 N N . SER A 1 195 ? 15.691 3.171 -6.983 1.00 83.75 195 SER A N 1
ATOM 1563 C CA . SER A 1 195 ? 14.507 2.657 -7.685 1.00 83.75 195 SER A CA 1
ATOM 1564 C C . SER A 1 195 ? 13.243 2.676 -6.815 1.00 83.75 195 SER A C 1
ATOM 1566 O O . SER A 1 195 ? 12.170 3.047 -7.292 1.00 83.75 195 SER A O 1
ATOM 1568 N N . ILE A 1 196 ? 13.378 2.357 -5.521 1.00 86.19 196 ILE A N 1
ATOM 1569 C CA . ILE A 1 196 ? 12.286 2.410 -4.544 1.00 86.19 196 ILE A CA 1
ATOM 1570 C C . ILE A 1 196 ? 11.839 3.852 -4.304 1.00 86.19 196 ILE A C 1
ATOM 1572 O O . ILE A 1 196 ? 10.638 4.111 -4.240 1.00 86.19 196 ILE A O 1
ATOM 1576 N N . ILE A 1 197 ? 12.778 4.788 -4.141 1.00 88.31 197 ILE A N 1
ATOM 1577 C CA . ILE A 1 197 ? 12.460 6.202 -3.899 1.00 88.31 197 ILE A CA 1
ATOM 1578 C C . ILE A 1 197 ? 11.709 6.785 -5.100 1.00 88.31 197 ILE A C 1
ATOM 1580 O O . ILE A 1 197 ? 10.666 7.412 -4.920 1.00 88.31 197 ILE A O 1
ATOM 1584 N N . GLU A 1 198 ? 12.178 6.518 -6.318 1.00 90.12 198 GLU A N 1
ATOM 1585 C CA . GLU A 1 198 ? 11.522 6.985 -7.541 1.00 90.12 198 GLU A CA 1
ATOM 1586 C C . GLU A 1 198 ? 10.138 6.352 -7.740 1.00 90.12 198 GLU A C 1
ATOM 1588 O O . GLU A 1 198 ? 9.175 7.057 -8.046 1.00 90.12 198 GLU A O 1
ATOM 1593 N N . MET A 1 199 ? 9.995 5.049 -7.481 1.00 90.44 199 MET A N 1
ATOM 1594 C CA . MET A 1 199 ? 8.686 4.385 -7.466 1.00 90.44 199 MET A CA 1
ATOM 1595 C C . MET A 1 199 ? 7.743 5.043 -6.448 1.00 90.44 199 MET A C 1
ATOM 1597 O O . MET A 1 199 ? 6.592 5.344 -6.759 1.00 90.44 199 MET A O 1
ATOM 1601 N N . ARG A 1 200 ? 8.225 5.334 -5.235 1.00 92.25 200 ARG A N 1
ATOM 1602 C CA . ARG A 1 200 ? 7.421 6.000 -4.200 1.00 92.25 200 ARG A CA 1
ATOM 1603 C C . ARG A 1 200 ? 7.006 7.407 -4.590 1.00 92.25 200 ARG A C 1
ATOM 1605 O O . ARG A 1 200 ? 5.847 7.744 -4.380 1.00 92.25 200 ARG A O 1
ATOM 1612 N N . LYS A 1 201 ? 7.898 8.203 -5.187 1.00 93.88 201 LYS A N 1
ATOM 1613 C CA . LYS A 1 201 ? 7.557 9.533 -5.720 1.00 93.88 201 LYS A CA 1
ATOM 1614 C C . LYS A 1 201 ? 6.397 9.443 -6.707 1.00 93.88 201 LYS A C 1
ATOM 1616 O O . LYS A 1 201 ? 5.439 10.201 -6.576 1.00 93.88 201 LYS A O 1
ATOM 1621 N N . ARG A 1 202 ? 6.439 8.477 -7.634 1.00 93.31 202 ARG A N 1
ATOM 1622 C CA . ARG A 1 202 ? 5.349 8.237 -8.594 1.00 93.31 202 ARG A CA 1
ATOM 1623 C C . ARG A 1 202 ? 4.049 7.836 -7.905 1.00 93.31 202 ARG A C 1
ATOM 1625 O O . ARG A 1 202 ? 3.016 8.438 -8.178 1.00 93.31 202 ARG A O 1
ATOM 1632 N N . TYR A 1 203 ? 4.093 6.890 -6.967 1.00 94.12 203 TYR A N 1
ATOM 1633 C CA . TYR A 1 203 ? 2.898 6.478 -6.225 1.00 94.12 203 TYR A CA 1
ATOM 1634 C C . TYR A 1 203 ? 2.314 7.610 -5.378 1.00 94.12 203 TYR A C 1
ATOM 1636 O O . TYR A 1 203 ? 1.099 7.744 -5.319 1.00 94.12 203 TYR A O 1
ATOM 1644 N N . PHE A 1 204 ? 3.144 8.432 -4.733 1.00 96.19 204 PHE A N 1
ATOM 1645 C CA . PHE A 1 204 ? 2.668 9.575 -3.958 1.00 96.19 204 PHE A CA 1
ATOM 1646 C C . PHE A 1 204 ? 2.063 10.652 -4.843 1.00 96.19 204 PHE A C 1
ATOM 1648 O O . PHE A 1 204 ? 0.993 11.151 -4.512 1.00 96.19 204 PHE A O 1
ATOM 1655 N N . LYS A 1 205 ? 2.682 10.955 -5.989 1.00 95.12 205 LYS A N 1
ATOM 1656 C CA . LYS A 1 205 ? 2.085 11.849 -6.981 1.00 95.12 205 LYS A CA 1
ATOM 1657 C C . LYS A 1 205 ? 0.701 11.345 -7.397 1.00 95.12 205 LYS A C 1
ATOM 1659 O O . LYS A 1 205 ? -0.270 12.077 -7.272 1.00 95.12 205 LYS A O 1
ATOM 1664 N N . MET A 1 206 ? 0.598 10.075 -7.794 1.00 92.31 206 MET A N 1
ATOM 1665 C CA . MET A 1 206 ? -0.676 9.465 -8.190 1.00 92.31 206 MET A CA 1
ATOM 1666 C C . MET A 1 206 ? -1.701 9.445 -7.053 1.00 92.31 206 MET A C 1
ATOM 1668 O O . MET A 1 206 ? -2.867 9.729 -7.284 1.00 92.31 206 MET A O 1
ATOM 1672 N N . PHE A 1 207 ? -1.282 9.151 -5.822 1.00 95.44 207 PHE A N 1
ATOM 1673 C CA . PHE A 1 207 ? -2.146 9.186 -4.644 1.00 95.44 207 PHE A CA 1
ATOM 1674 C C . PHE A 1 207 ? -2.754 10.578 -4.427 1.00 95.44 207 PHE A C 1
ATOM 1676 O O . PHE A 1 207 ? -3.956 10.685 -4.194 1.00 95.44 207 PHE A O 1
ATOM 1683 N N . LEU A 1 208 ? -1.945 11.639 -4.521 1.00 95.69 208 LEU A N 1
ATOM 1684 C CA . LEU A 1 208 ? -2.415 13.017 -4.360 1.00 95.69 208 LEU A CA 1
ATOM 1685 C C . LEU A 1 208 ? -3.284 13.465 -5.542 1.00 95.69 208 LEU A C 1
ATOM 1687 O O . LEU A 1 208 ? -4.350 14.035 -5.315 1.00 95.69 208 LEU A O 1
ATOM 1691 N N . ASP A 1 209 ? -2.876 13.153 -6.776 1.00 93.56 209 ASP A N 1
ATOM 1692 C CA . ASP A 1 209 ? -3.661 13.426 -7.985 1.00 93.56 209 ASP A CA 1
ATOM 1693 C C . ASP A 1 209 ? -5.040 12.753 -7.903 1.00 93.56 209 ASP A C 1
ATOM 1695 O O . ASP A 1 209 ? -6.073 13.387 -8.129 1.00 93.56 209 ASP A O 1
ATOM 1699 N N . ASP A 1 210 ? -5.079 11.477 -7.513 1.00 92.88 210 ASP A N 1
ATOM 1700 C CA . ASP A 1 210 ? -6.320 10.718 -7.413 1.00 92.88 210 ASP A CA 1
ATOM 1701 C C . ASP A 1 210 ? -7.201 11.257 -6.270 1.00 92.88 210 ASP A C 1
ATOM 1703 O O . ASP A 1 210 ? -8.418 11.342 -6.441 1.00 92.88 210 ASP A O 1
ATOM 1707 N N . LEU A 1 211 ? -6.628 11.686 -5.135 1.00 93.81 211 LEU A N 1
ATOM 1708 C CA . LEU A 1 211 ? -7.375 12.321 -4.036 1.00 93.81 211 LEU A CA 1
ATOM 1709 C C . LEU A 1 211 ? -8.002 13.669 -4.423 1.00 93.81 211 LEU A C 1
ATOM 1711 O O . LEU A 1 211 ? -9.111 13.965 -3.977 1.00 93.81 211 LEU A O 1
ATOM 1715 N N . ILE A 1 212 ? -7.297 14.485 -5.213 1.00 92.06 212 ILE A N 1
ATOM 1716 C CA . ILE A 1 212 ? -7.712 15.856 -5.545 1.00 92.06 212 ILE A CA 1
ATOM 1717 C C . ILE A 1 212 ? -8.638 15.889 -6.765 1.00 92.06 212 ILE A C 1
ATOM 1719 O O . ILE A 1 212 ? -9.629 16.621 -6.752 1.00 92.06 212 ILE A O 1
ATOM 1723 N N . PHE A 1 213 ? -8.325 15.119 -7.813 1.00 89.88 213 PHE A N 1
ATOM 1724 C CA . PHE A 1 213 ? -8.965 15.254 -9.126 1.00 89.88 213 PHE A CA 1
ATOM 1725 C C . PHE A 1 213 ? -9.917 14.112 -9.489 1.00 89.88 213 PHE A C 1
ATOM 1727 O O . PHE A 1 213 ? -10.848 14.333 -10.261 1.00 89.88 213 PHE A O 1
ATOM 1734 N N . GLN A 1 214 ? -9.692 12.892 -8.989 1.00 82.56 214 GLN A N 1
ATOM 1735 C CA . GLN A 1 214 ? -10.436 11.708 -9.452 1.00 82.56 214 GLN A CA 1
ATOM 1736 C C . GLN A 1 214 ? -11.428 11.151 -8.428 1.00 82.56 214 GLN A C 1
ATOM 1738 O O . GLN A 1 214 ? -12.410 10.503 -8.806 1.00 82.56 214 GLN A O 1
ATOM 1743 N N . SER A 1 215 ? -11.169 11.350 -7.139 1.00 83.50 215 SER A N 1
ATOM 1744 C CA . SER A 1 215 ? -11.970 10.785 -6.052 1.00 83.50 215 SER A CA 1
ATOM 1745 C C . SER A 1 215 ? -13.223 11.618 -5.744 1.00 83.50 215 SER A C 1
ATOM 1747 O O . SER A 1 215 ? -13.500 12.626 -6.388 1.00 83.50 215 SER A O 1
ATOM 1749 N N . ASP A 1 216 ? -14.012 11.168 -4.765 1.00 86.44 216 ASP A N 1
ATOM 1750 C CA . ASP A 1 216 ? -15.189 11.889 -4.267 1.00 86.44 216 ASP A CA 1
ATOM 1751 C C . ASP A 1 216 ? -14.793 13.291 -3.749 1.00 86.44 216 ASP A C 1
ATOM 1753 O O . ASP A 1 216 ? -13.789 13.456 -3.044 1.00 86.44 216 ASP A O 1
ATOM 1757 N N . TYR A 1 217 ? -15.613 14.300 -4.059 1.00 88.19 217 TYR A N 1
ATOM 1758 C CA . TYR A 1 217 ? -15.450 15.687 -3.613 1.00 88.19 217 TYR A CA 1
ATOM 1759 C C . TYR A 1 217 ? -15.299 15.823 -2.086 1.00 88.19 217 TYR A C 1
ATOM 1761 O O . TYR A 1 217 ? -14.690 16.784 -1.609 1.00 88.19 217 TYR A O 1
ATOM 1769 N N . LYS A 1 218 ? -15.824 14.871 -1.305 1.00 90.50 218 LYS A N 1
ATOM 1770 C CA . LYS A 1 218 ? -15.657 14.810 0.156 1.00 90.50 218 LYS A CA 1
ATOM 1771 C C . LYS A 1 218 ? -14.197 14.643 0.580 1.00 90.50 218 LYS A C 1
ATOM 1773 O O . LYS A 1 218 ? -13.804 15.216 1.593 1.00 90.50 218 LYS A O 1
ATOM 1778 N N . LEU A 1 219 ? -13.390 13.900 -0.185 1.00 92.38 219 LEU A N 1
ATOM 1779 C CA . LEU A 1 219 ? -11.966 13.710 0.118 1.00 92.38 219 LEU A CA 1
ATOM 1780 C C . LEU A 1 219 ? -11.182 14.991 -0.148 1.00 92.38 219 LEU A C 1
ATOM 1782 O O . LEU A 1 219 ? -10.439 15.445 0.721 1.00 92.38 219 LEU A O 1
ATOM 1786 N N . LYS A 1 220 ? -11.420 15.615 -1.307 1.00 91.88 220 LYS A N 1
ATOM 1787 C CA . LYS A 1 220 ? -10.813 16.895 -1.691 1.00 91.88 220 LYS A CA 1
ATOM 1788 C C . LYS A 1 220 ? -11.082 17.997 -0.662 1.00 91.88 220 LYS A C 1
ATOM 1790 O O . LYS A 1 220 ? -10.198 18.793 -0.366 1.00 91.88 220 LYS A O 1
ATOM 1795 N N . ASN A 1 221 ? -12.291 18.034 -0.102 1.00 90.31 221 ASN A N 1
ATOM 1796 C CA . ASN A 1 221 ? -12.711 19.030 0.890 1.00 90.31 221 ASN A CA 1
ATOM 1797 C C . ASN A 1 221 ? -12.441 18.613 2.346 1.00 90.31 221 ASN A C 1
ATOM 1799 O O . ASN A 1 221 ? -12.882 19.294 3.271 1.00 90.31 221 ASN A O 1
ATOM 1803 N N . CYS A 1 222 ? -11.745 17.497 2.576 1.00 91.75 222 CYS A N 1
ATOM 1804 C CA . CYS A 1 222 ? -11.460 17.028 3.924 1.00 91.75 222 CYS A CA 1
ATOM 1805 C C . CYS A 1 222 ? -10.470 17.976 4.632 1.00 91.75 222 CYS A C 1
ATOM 1807 O O . CYS A 1 222 ? -9.360 18.167 4.127 1.00 91.75 222 CYS A O 1
ATOM 1809 N N . PRO A 1 223 ? -10.785 18.488 5.840 1.00 92.12 223 PRO A N 1
ATOM 1810 C CA . PRO A 1 223 ? -9.872 19.364 6.577 1.00 92.12 223 PRO A CA 1
ATOM 1811 C C . PRO A 1 223 ? -8.501 18.733 6.844 1.00 92.12 223 PRO A C 1
ATOM 1813 O O . PRO A 1 223 ? -7.490 19.426 6.831 1.00 92.12 223 PRO A O 1
ATOM 1816 N N . LEU A 1 224 ? -8.444 17.412 7.055 1.00 93.44 224 LEU A N 1
ATOM 1817 C CA . LEU A 1 224 ? -7.179 16.702 7.255 1.00 93.44 224 LEU A CA 1
ATOM 1818 C C . LEU A 1 224 ? -6.277 16.776 6.012 1.00 93.44 224 LEU A C 1
ATOM 1820 O O . LEU A 1 224 ? -5.066 16.942 6.146 1.00 93.44 224 LEU A O 1
ATOM 1824 N N . LEU A 1 225 ? -6.862 16.682 4.812 1.00 94.44 225 LEU A N 1
ATOM 1825 C CA . LEU A 1 225 ? -6.120 16.813 3.559 1.00 94.44 225 LEU A CA 1
ATOM 1826 C C . LEU A 1 225 ? -5.589 18.242 3.387 1.00 94.44 225 LEU A C 1
ATOM 1828 O O . LEU A 1 225 ? -4.451 18.424 2.969 1.00 94.44 225 LEU A O 1
ATOM 1832 N N . HIS A 1 226 ? -6.364 19.260 3.768 1.00 93.12 226 HIS A N 1
ATOM 1833 C CA . HIS A 1 226 ? -5.901 20.654 3.705 1.00 93.12 226 HIS A CA 1
ATOM 1834 C C . HIS A 1 226 ? -4.736 20.897 4.660 1.00 93.12 226 HIS A C 1
ATOM 1836 O O . HIS A 1 226 ? -3.730 21.463 4.246 1.00 93.12 226 HIS A O 1
ATOM 1842 N N . LYS A 1 227 ? -4.813 20.377 5.892 1.00 92.88 227 LYS A N 1
ATOM 1843 C CA . LYS A 1 227 ? -3.698 20.419 6.855 1.00 92.88 227 LYS A CA 1
ATOM 1844 C C . LYS A 1 227 ? -2.452 19.700 6.334 1.00 92.88 227 LYS A C 1
ATOM 1846 O O . LYS A 1 227 ? -1.336 20.097 6.652 1.00 92.88 227 LYS A O 1
ATOM 1851 N N . PHE A 1 228 ? -2.611 18.659 5.513 1.00 95.12 228 PHE A N 1
ATOM 1852 C CA . PHE A 1 228 ? -1.475 17.966 4.902 1.00 95.12 228 PHE A CA 1
ATOM 1853 C C . PHE A 1 228 ? -0.700 18.861 3.926 1.00 95.12 228 PHE A C 1
ATOM 1855 O O . PHE A 1 228 ? 0.529 18.784 3.886 1.00 95.12 228 PHE A O 1
ATOM 1862 N N . PHE A 1 229 ? -1.393 19.753 3.214 1.00 94.19 229 PHE A N 1
ATOM 1863 C CA . PHE A 1 229 ? -0.797 20.751 2.318 1.00 94.19 229 PHE A CA 1
ATOM 1864 C C . PHE A 1 229 ? -0.489 22.092 2.984 1.00 94.19 229 PHE A C 1
ATOM 1866 O O . PHE A 1 229 ? 0.000 22.998 2.314 1.00 94.19 229 PHE A O 1
ATOM 1873 N N . ASP A 1 230 ? -0.757 22.233 4.280 1.00 91.25 230 ASP A N 1
ATOM 1874 C CA . ASP A 1 230 ? -0.437 23.441 5.026 1.00 91.25 230 ASP A CA 1
ATOM 1875 C C . ASP A 1 230 ? 1.001 23.361 5.582 1.00 91.25 230 ASP A C 1
ATOM 1877 O O . ASP A 1 230 ? 1.289 22.479 6.407 1.00 91.25 230 ASP A O 1
ATOM 1881 N N . PRO A 1 231 ? 1.905 24.279 5.174 1.00 91.75 231 PRO A N 1
ATOM 1882 C CA . PRO A 1 231 ? 3.260 24.367 5.716 1.00 91.75 231 PRO A CA 1
ATOM 1883 C C . PRO A 1 231 ? 3.312 24.496 7.246 1.00 91.75 231 PRO A C 1
ATOM 1885 O O . PRO A 1 231 ? 4.278 24.046 7.861 1.00 91.75 231 PRO A O 1
ATOM 1888 N N . ASN A 1 232 ? 2.271 25.041 7.891 1.00 89.00 232 ASN A N 1
ATOM 1889 C CA . ASN A 1 232 ? 2.215 25.163 9.353 1.00 89.00 232 ASN A CA 1
ATOM 1890 C C . ASN A 1 232 ? 2.274 23.801 10.065 1.00 89.00 232 ASN A C 1
ATOM 1892 O O . ASN A 1 232 ? 2.761 23.716 11.192 1.00 89.00 232 ASN A O 1
ATOM 1896 N N . TYR A 1 233 ? 1.814 22.730 9.407 1.00 90.75 233 TYR A N 1
ATOM 1897 C CA . TYR A 1 233 ? 1.836 21.369 9.946 1.00 90.75 233 TYR A CA 1
ATOM 1898 C C . TYR A 1 233 ? 3.060 20.557 9.502 1.00 90.75 233 TYR A C 1
ATOM 1900 O O . TYR A 1 233 ? 3.125 19.367 9.813 1.00 90.75 233 TYR A O 1
ATOM 1908 N N . GLU A 1 234 ? 4.022 21.135 8.772 1.00 88.50 234 GLU A N 1
ATOM 1909 C CA . GLU A 1 234 ? 5.221 20.423 8.292 1.00 88.50 234 GLU A CA 1
ATOM 1910 C C . GLU A 1 234 ? 6.011 19.802 9.457 1.00 88.50 234 GLU A C 1
ATOM 1912 O O . GLU A 1 234 ? 6.323 18.613 9.445 1.00 88.50 234 GLU A O 1
ATOM 1917 N N . LEU A 1 235 ? 6.229 20.577 10.523 1.00 85.31 235 LEU A N 1
ATOM 1918 C CA . LEU A 1 235 ? 6.990 20.155 11.707 1.00 85.31 235 LEU A CA 1
ATOM 1919 C C . LEU A 1 235 ? 6.128 19.505 12.801 1.00 85.31 235 LEU A C 1
ATOM 1921 O O . LEU A 1 235 ? 6.658 19.016 13.798 1.00 85.31 235 LEU A O 1
ATOM 1925 N N . CYS A 1 236 ? 4.801 19.516 12.659 1.00 89.00 236 CYS A N 1
ATOM 1926 C CA . CYS A 1 236 ? 3.876 19.099 13.715 1.00 89.00 236 CYS A CA 1
ATOM 1927 C C . CYS A 1 236 ? 2.672 18.304 13.188 1.00 89.00 236 CYS A C 1
ATOM 1929 O O . CYS A 1 236 ? 1.570 18.416 13.717 1.00 89.00 236 CYS A O 1
ATOM 1931 N N . TRP A 1 237 ? 2.877 17.454 12.176 1.00 92.56 237 TRP A N 1
ATOM 1932 C CA . TRP A 1 237 ? 1.817 16.645 11.554 1.00 92.56 237 TRP A CA 1
ATOM 1933 C C . TRP A 1 237 ? 0.910 15.913 12.561 1.00 92.56 237 TRP A C 1
ATOM 1935 O O . TRP A 1 237 ? -0.305 15.862 12.389 1.00 92.56 237 TRP A O 1
ATOM 1945 N N . TYR A 1 238 ? 1.471 15.415 13.664 1.00 90.31 238 TYR A N 1
ATOM 1946 C CA . TYR A 1 238 ? 0.710 14.759 14.732 1.00 90.31 238 TYR A CA 1
ATOM 1947 C C . TYR A 1 238 ? -0.351 15.649 15.388 1.00 90.31 238 TYR A C 1
ATOM 1949 O O . TYR A 1 238 ? -1.384 15.140 15.819 1.00 90.31 238 TYR A O 1
ATOM 1957 N N . ASN A 1 239 ? -0.151 16.966 15.418 1.00 91.25 239 ASN A N 1
ATOM 1958 C CA . ASN A 1 239 ? -1.159 17.900 15.911 1.00 91.25 239 ASN A CA 1
ATOM 1959 C C . ASN A 1 239 ? -2.395 17.890 15.002 1.00 91.25 239 ASN A C 1
ATOM 1961 O O . ASN A 1 239 ? -3.509 17.853 15.513 1.00 91.25 239 ASN A O 1
ATOM 1965 N N . ALA A 1 240 ? -2.218 17.789 13.677 1.00 90.56 240 ALA A N 1
ATOM 1966 C CA . ALA A 1 240 ? -3.338 17.684 12.738 1.00 90.56 240 ALA A CA 1
ATOM 1967 C C . ALA A 1 240 ? -4.210 16.445 12.998 1.00 90.56 240 ALA A C 1
ATOM 1969 O O . ALA A 1 240 ? -5.426 16.512 12.817 1.00 90.56 240 ALA A O 1
ATOM 1970 N N . LEU A 1 241 ? -3.601 15.333 13.433 1.00 91.75 241 LEU A N 1
ATOM 1971 C CA . LEU A 1 241 ? -4.296 14.078 13.756 1.00 91.75 241 LEU A CA 1
ATOM 1972 C C . LEU A 1 241 ? -5.075 14.148 15.078 1.00 91.75 241 LEU A C 1
ATOM 1974 O O . LEU A 1 241 ? -6.078 13.457 15.235 1.00 91.75 241 LEU A O 1
ATOM 1978 N N . ASN A 1 242 ? -4.629 14.989 16.013 1.00 91.38 242 ASN A N 1
ATOM 1979 C CA . ASN A 1 242 ? -5.289 15.212 17.303 1.00 91.38 242 ASN A CA 1
ATOM 1980 C C . ASN A 1 242 ? -6.370 16.303 17.244 1.00 91.38 242 ASN A C 1
ATOM 1982 O O . ASN A 1 242 ? -7.041 16.584 18.238 1.00 91.38 242 ASN A O 1
ATOM 1986 N N . GLU A 1 243 ? -6.571 16.904 16.077 1.00 90.44 243 GLU A N 1
ATOM 1987 C CA . GLU A 1 243 ? -7.614 17.887 15.832 1.00 90.44 243 GLU A CA 1
ATOM 1988 C C . GLU A 1 243 ? -8.813 17.262 15.092 1.00 90.44 243 GLU A C 1
ATOM 1990 O O . GLU A 1 243 ? -8.672 16.265 14.372 1.00 90.44 243 GLU A O 1
ATOM 1995 N N . PRO A 1 244 ? -10.012 17.859 15.205 1.00 88.50 244 PRO A N 1
ATOM 1996 C CA . PRO A 1 244 ? -11.158 17.437 14.412 1.00 88.50 244 PRO A CA 1
ATOM 1997 C C . PRO A 1 244 ? -10.865 17.516 12.898 1.00 88.50 244 PRO A C 1
ATOM 1999 O O . PRO A 1 244 ? -10.118 18.402 12.456 1.00 88.50 244 PRO A O 1
ATOM 2002 N N . PRO A 1 245 ? -11.453 16.623 12.079 1.00 91.44 245 PRO A N 1
ATOM 2003 C CA . PRO A 1 245 ? -12.452 15.610 12.447 1.00 91.44 245 PRO A CA 1
ATOM 2004 C C . PRO A 1 245 ? -11.872 14.288 12.982 1.00 91.44 245 PRO A C 1
ATOM 2006 O O . PRO A 1 245 ? -12.634 13.451 13.454 1.00 91.44 245 PRO A O 1
ATOM 2009 N N . VAL A 1 246 ? -10.551 14.078 12.921 1.00 91.00 246 VAL A N 1
ATOM 2010 C CA . VAL A 1 246 ? -9.921 12.785 13.253 1.00 91.00 246 VAL A CA 1
ATOM 2011 C C . VAL A 1 246 ? -10.063 12.447 14.733 1.00 91.00 246 VAL A C 1
ATOM 2013 O O . VAL A 1 246 ? -10.411 11.319 15.072 1.00 91.00 246 VAL A O 1
ATOM 2016 N N . SER A 1 247 ? -9.878 13.433 15.611 1.00 91.31 247 SER A N 1
ATOM 2017 C CA . SER A 1 247 ? -9.983 13.237 17.061 1.00 91.31 247 SER A CA 1
ATOM 2018 C C . SER A 1 247 ? -11.386 12.880 17.565 1.00 91.31 247 SER A C 1
ATOM 2020 O O . SER A 1 247 ? -11.532 12.493 18.721 1.00 91.31 247 SER A O 1
ATOM 2022 N N . LEU A 1 248 ? -12.417 12.990 16.718 1.00 89.56 248 LEU A N 1
ATOM 2023 C CA . LEU A 1 248 ? -13.800 12.626 17.049 1.00 89.56 248 LEU A CA 1
ATOM 2024 C C . LEU A 1 248 ? -14.131 11.160 16.726 1.00 89.56 248 LEU A C 1
ATOM 2026 O O . LEU A 1 248 ? -15.200 10.678 17.101 1.00 89.56 248 LEU A O 1
ATOM 2030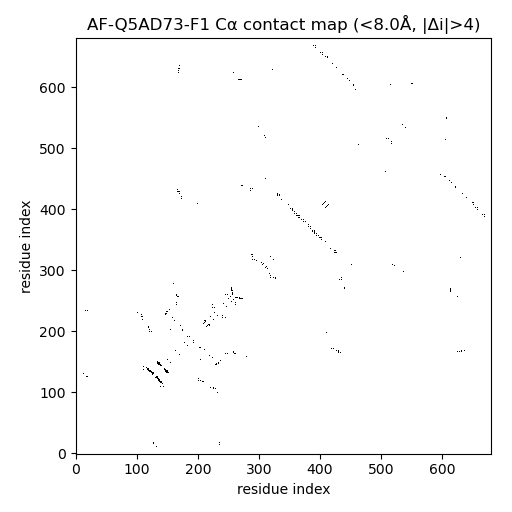 N N . ILE A 1 249 ? -13.249 10.450 16.019 1.00 90.44 249 ILE A N 1
ATOM 2031 C CA . ILE A 1 249 ? -13.493 9.070 15.592 1.00 90.44 249 ILE A CA 1
ATOM 2032 C C . ILE A 1 249 ? -13.180 8.115 16.753 1.00 90.44 249 ILE A C 1
ATOM 2034 O O . ILE A 1 249 ? -12.092 8.193 17.324 1.00 90.44 249 ILE A O 1
ATOM 2038 N N . PRO A 1 250 ? -14.073 7.169 17.091 1.00 87.19 250 PRO A N 1
ATOM 2039 C CA . PRO A 1 250 ? -13.774 6.151 18.092 1.00 87.19 250 PRO A CA 1
ATOM 2040 C C . PRO A 1 250 ? -12.707 5.167 17.591 1.00 87.19 250 PRO A C 1
ATOM 2042 O O . PRO A 1 250 ? -12.639 4.857 16.402 1.00 87.19 250 PRO A O 1
ATOM 2045 N N . ASP A 1 251 ? -11.936 4.584 18.514 1.00 83.12 251 ASP A N 1
ATOM 2046 C CA . ASP A 1 251 ? -10.884 3.604 18.187 1.00 83.12 251 ASP A CA 1
ATOM 2047 C C . ASP A 1 251 ? -11.402 2.417 17.359 1.00 83.12 251 ASP A C 1
ATOM 2049 O O . ASP A 1 251 ? -10.708 1.899 16.480 1.00 83.12 251 ASP A O 1
ATOM 2053 N N . ASN A 1 252 ? -12.641 1.989 17.627 1.00 89.06 252 ASN A N 1
ATOM 2054 C CA . ASN A 1 252 ? -13.310 0.927 16.891 1.00 89.06 252 ASN A CA 1
ATOM 2055 C C . ASN A 1 252 ? -14.451 1.487 16.033 1.00 89.06 252 ASN A C 1
ATOM 2057 O O . ASN A 1 252 ? -15.505 1.855 16.549 1.00 89.06 252 ASN A O 1
ATOM 2061 N N . LEU A 1 253 ? -14.282 1.441 14.710 1.00 91.81 253 LEU A N 1
ATOM 2062 C CA . LEU A 1 253 ? -15.280 1.896 13.732 1.00 91.81 253 LEU A CA 1
ATOM 2063 C C . LEU A 1 253 ? -16.618 1.137 13.792 1.00 91.81 253 LEU A C 1
ATOM 2065 O O . LEU A 1 253 ? -17.631 1.625 13.293 1.00 91.81 253 LEU A O 1
ATOM 2069 N N . LEU A 1 254 ? -16.678 -0.046 14.416 1.00 91.81 254 LEU A N 1
ATOM 2070 C CA . LEU A 1 254 ? -17.959 -0.722 14.650 1.00 91.81 254 LEU A CA 1
ATOM 2071 C C . LEU A 1 254 ? -18.839 0.029 15.657 1.00 91.81 254 LEU A C 1
ATOM 2073 O O . LEU A 1 254 ? -20.057 -0.119 15.604 1.00 91.81 254 LEU A O 1
ATOM 2077 N N . LEU A 1 255 ? -18.245 0.855 16.519 1.00 91.06 255 LEU A N 1
ATOM 2078 C CA . LEU A 1 255 ? -18.927 1.733 17.474 1.00 91.06 255 LEU A CA 1
ATOM 2079 C C . LEU A 1 255 ? -19.134 3.144 16.915 1.00 91.06 255 LEU A C 1
ATOM 2081 O O . LEU A 1 255 ? -19.281 4.091 17.678 1.00 91.06 255 LEU A O 1
ATOM 2085 N N . ALA A 1 256 ? -19.092 3.292 15.593 1.00 91.00 256 ALA A N 1
ATOM 2086 C CA . ALA A 1 256 ? -19.328 4.547 14.909 1.00 91.00 256 ALA A CA 1
ATOM 2087 C C . ALA A 1 256 ? -20.509 4.453 13.948 1.00 91.00 256 ALA A C 1
ATOM 2089 O O . ALA A 1 256 ? -20.838 3.365 13.447 1.00 91.00 256 ALA A O 1
ATOM 2090 N N . ASN A 1 257 ? -21.062 5.623 13.634 1.00 92.12 257 ASN A N 1
ATOM 2091 C CA . ASN A 1 257 ? -21.872 5.832 12.444 1.00 92.12 257 ASN A CA 1
ATOM 2092 C C . ASN A 1 257 ? -21.088 5.346 11.208 1.00 92.12 257 ASN A C 1
ATOM 2094 O O . ASN A 1 257 ? -19.972 5.817 10.977 1.00 92.12 257 ASN A O 1
ATOM 2098 N N . PRO A 1 258 ? -21.626 4.400 10.419 1.00 91.38 258 PRO A N 1
ATOM 2099 C CA . PRO A 1 258 ? -20.891 3.818 9.302 1.00 91.38 258 PRO A CA 1
ATOM 2100 C C . PRO A 1 258 ? -20.744 4.746 8.093 1.00 91.38 258 PRO A C 1
ATOM 2102 O O . PRO A 1 258 ? -19.942 4.439 7.223 1.00 91.38 258 PRO A O 1
ATOM 2105 N N . ILE A 1 259 ? -21.502 5.843 8.002 1.00 90.62 259 ILE A N 1
ATOM 2106 C CA . ILE A 1 259 ? -21.385 6.812 6.900 1.00 90.62 259 ILE A CA 1
ATOM 2107 C C . ILE A 1 259 ? -20.464 7.967 7.281 1.00 90.62 259 ILE A C 1
ATOM 2109 O O . ILE A 1 259 ? -19.614 8.361 6.486 1.00 90.62 259 ILE A O 1
ATOM 2113 N N . ASN A 1 260 ? -20.639 8.505 8.489 1.00 90.50 260 ASN A N 1
ATOM 2114 C CA . ASN A 1 260 ? -19.846 9.616 9.003 1.00 90.50 260 ASN A CA 1
ATOM 2115 C C . ASN A 1 260 ? -19.358 9.310 10.426 1.00 90.50 260 ASN A C 1
ATOM 2117 O O . ASN A 1 260 ? -20.008 9.711 11.390 1.00 90.50 260 ASN A O 1
ATOM 2121 N N . PRO A 1 261 ? -18.211 8.629 10.583 1.00 91.44 261 PRO A N 1
ATOM 2122 C CA . PRO A 1 261 ? -17.680 8.248 11.890 1.00 91.44 261 PRO A CA 1
ATOM 2123 C C . PRO A 1 261 ? -17.326 9.405 12.829 1.00 91.44 261 PRO A C 1
ATOM 2125 O O . PRO A 1 261 ? -17.079 9.153 14.003 1.00 91.44 261 PRO A O 1
ATOM 2128 N N . ALA A 1 262 ? -17.286 10.652 12.356 1.00 87.38 262 ALA A N 1
ATOM 2129 C CA . ALA A 1 262 ? -17.124 11.817 13.227 1.00 87.38 262 ALA A CA 1
ATOM 2130 C C . ALA A 1 262 ? -18.464 12.304 13.821 1.00 87.38 262 ALA A C 1
ATOM 2132 O O . ALA A 1 262 ? -18.467 13.004 14.831 1.00 87.38 262 ALA A O 1
ATOM 2133 N N . ASP A 1 263 ? -19.599 11.927 13.222 1.00 86.06 263 ASP A N 1
ATOM 2134 C CA . ASP A 1 263 ? -20.949 12.280 13.672 1.00 86.06 263 ASP A CA 1
ATOM 2135 C C . ASP A 1 263 ? -21.528 11.172 14.565 1.00 86.06 263 ASP A C 1
ATOM 2137 O O . ASP A 1 263 ? -22.133 10.194 14.108 1.00 86.06 263 ASP A O 1
ATOM 2141 N N . GLN A 1 264 ? -21.262 11.306 15.864 1.00 80.00 264 GLN A N 1
ATOM 2142 C CA . GLN A 1 264 ? -21.578 10.308 16.879 1.00 80.00 264 GLN A CA 1
ATOM 2143 C C . GLN A 1 264 ? -22.837 10.670 17.668 1.00 80.00 264 GLN A C 1
ATOM 2145 O O . GLN A 1 264 ? -22.920 11.698 18.334 1.00 80.00 264 GLN A O 1
ATOM 2150 N N . ASN A 1 265 ? -23.787 9.740 17.690 1.00 82.19 265 ASN A N 1
ATOM 2151 C CA . ASN A 1 265 ? -24.829 9.661 18.708 1.00 82.19 265 ASN A CA 1
ATOM 2152 C C . ASN A 1 265 ? -24.328 8.807 19.892 1.00 82.19 265 ASN A C 1
ATOM 2154 O O . ASN A 1 265 ? -23.693 7.773 19.692 1.00 82.19 265 ASN A O 1
ATOM 2158 N N . GLY A 1 266 ? -24.690 9.163 21.129 1.00 84.56 266 GLY A N 1
ATOM 2159 C CA . GLY A 1 266 ? -24.412 8.359 22.327 1.00 84.56 266 GLY A CA 1
ATOM 2160 C C . GLY A 1 266 ? -24.992 6.932 22.308 1.00 84.56 266 GLY A C 1
ATOM 2161 O O . GLY A 1 266 ? -24.675 6.139 23.187 1.00 84.56 266 GLY A O 1
ATOM 2162 N N . LEU A 1 267 ? -25.830 6.575 21.327 1.00 88.94 267 LEU A N 1
ATOM 2163 C CA . LEU A 1 267 ? -26.251 5.191 21.081 1.00 88.94 267 LEU A CA 1
ATOM 2164 C C . LEU A 1 267 ? -25.129 4.291 20.544 1.00 88.94 267 LEU A C 1
ATOM 2166 O O . LEU A 1 267 ? -25.104 3.110 20.883 1.00 88.94 267 LEU A O 1
ATOM 2170 N N . TYR A 1 268 ? -24.202 4.812 19.736 1.00 91.62 268 TYR A N 1
ATOM 2171 C CA . TYR A 1 268 ? -23.187 3.977 19.086 1.00 91.62 268 TYR A CA 1
ATOM 2172 C C . TYR A 1 268 ? -22.212 3.332 20.075 1.00 91.62 268 TYR A C 1
ATOM 2174 O O . TYR A 1 268 ? -21.783 2.197 19.870 1.00 91.62 268 TYR A O 1
ATOM 2182 N N . SER A 1 269 ? -21.929 4.005 21.193 1.00 88.00 269 SER A N 1
ATOM 2183 C CA . SER A 1 269 ? -21.081 3.479 22.271 1.00 88.00 269 SER A CA 1
ATOM 2184 C C . SER A 1 269 ? -21.682 2.260 22.982 1.00 88.00 269 SER A C 1
ATOM 2186 O O . SER A 1 269 ? -20.965 1.537 23.669 1.00 88.00 269 SER A O 1
ATOM 2188 N N . LEU A 1 270 ? -22.984 2.008 22.805 1.00 89.94 270 LEU A N 1
ATOM 2189 C CA . LEU A 1 270 ? -23.701 0.866 23.375 1.00 89.94 270 LEU A CA 1
ATOM 2190 C C . LEU A 1 270 ? -23.780 -0.332 22.417 1.00 89.94 270 LEU A C 1
ATOM 2192 O O . LEU A 1 270 ? -24.342 -1.369 22.782 1.00 89.94 270 LEU A O 1
ATOM 2196 N N . LEU A 1 271 ? -23.253 -0.206 21.195 1.00 91.44 271 LEU A N 1
ATOM 2197 C CA . LEU A 1 271 ? -23.243 -1.299 20.231 1.00 91.44 271 LEU A CA 1
ATOM 2198 C C . LEU A 1 271 ? -22.276 -2.418 20.651 1.00 91.44 271 LEU A C 1
ATOM 2200 O O . LEU A 1 271 ? -21.220 -2.163 21.231 1.00 91.44 271 LEU A O 1
ATOM 2204 N N . PRO A 1 272 ? -22.592 -3.686 20.335 1.00 90.44 272 PRO A N 1
ATOM 2205 C CA . PRO A 1 272 ? -21.713 -4.797 20.664 1.00 90.44 272 PRO A CA 1
ATOM 2206 C C . PRO A 1 272 ? -20.460 -4.784 19.781 1.00 90.44 272 PRO A C 1
ATOM 2208 O O . PRO A 1 272 ? -20.533 -4.586 18.568 1.00 90.44 272 PRO A O 1
ATOM 2211 N N . ILE A 1 273 ? -19.300 -5.055 20.375 1.00 86.56 273 ILE A N 1
ATOM 2212 C CA . ILE A 1 273 ? -18.043 -5.218 19.635 1.00 86.56 273 ILE A CA 1
ATOM 2213 C C . ILE A 1 273 ? -17.977 -6.631 19.047 1.00 86.56 273 ILE A C 1
ATOM 2215 O O . ILE A 1 273 ? -18.205 -7.617 19.747 1.00 86.56 273 ILE A O 1
ATOM 2219 N N . VAL A 1 274 ? -17.621 -6.748 17.767 1.00 89.00 274 VAL A N 1
ATOM 2220 C CA . VAL A 1 274 ? -17.422 -8.047 17.110 1.00 89.00 274 VAL A CA 1
ATOM 2221 C C . VAL A 1 274 ? -15.954 -8.459 17.215 1.00 89.00 274 VAL A C 1
ATOM 2223 O O . VAL A 1 274 ? -15.062 -7.752 16.750 1.00 89.00 274 VAL A O 1
ATOM 2226 N N . ASN A 1 275 ? -15.696 -9.621 17.820 1.00 85.44 275 ASN A N 1
ATOM 2227 C CA . ASN A 1 275 ? -14.337 -10.150 17.961 1.00 85.44 275 ASN A CA 1
ATOM 2228 C C . ASN A 1 275 ? -13.702 -10.442 16.594 1.00 85.44 275 ASN A C 1
ATOM 2230 O O . ASN A 1 275 ? -14.358 -10.963 15.694 1.00 85.44 275 ASN A O 1
ATOM 2234 N N . GLY A 1 276 ? -12.402 -10.169 16.477 1.00 83.44 276 GLY A N 1
ATOM 2235 C CA . GLY A 1 276 ? -11.629 -10.423 15.260 1.00 83.44 276 GLY A CA 1
ATOM 2236 C C . GLY A 1 276 ? -11.798 -9.362 14.174 1.00 83.44 276 GLY A C 1
ATOM 2237 O O . GLY A 1 276 ? -11.286 -9.565 13.078 1.00 83.44 276 GLY A O 1
ATOM 2238 N N . PHE A 1 277 ? -12.510 -8.262 14.438 1.00 87.88 277 PHE A N 1
ATOM 2239 C CA . PHE A 1 277 ? -12.499 -7.105 13.550 1.00 87.88 277 PHE A CA 1
ATOM 2240 C C . PHE A 1 277 ? -11.198 -6.325 13.733 1.00 87.88 277 PHE A C 1
ATOM 2242 O O . PHE A 1 277 ? -10.972 -5.726 14.782 1.00 87.88 277 PHE A O 1
ATOM 2249 N N . ASP A 1 278 ? -10.369 -6.322 12.697 1.00 88.12 278 ASP A N 1
ATOM 2250 C CA . ASP A 1 278 ? -9.259 -5.389 12.545 1.00 88.12 278 ASP A CA 1
ATOM 2251 C C . ASP A 1 278 ? -9.477 -4.624 11.242 1.00 88.12 278 ASP A C 1
ATOM 2253 O O . ASP A 1 278 ? -9.534 -5.218 10.161 1.00 88.12 278 ASP A O 1
ATOM 2257 N N . PHE A 1 279 ? -9.637 -3.306 11.345 1.00 85.19 279 PHE A N 1
ATOM 2258 C CA . PHE A 1 279 ? -9.888 -2.458 10.189 1.00 85.19 279 PHE A CA 1
ATOM 2259 C C . PHE A 1 279 ? -8.688 -2.424 9.234 1.00 85.19 279 PHE A C 1
ATOM 2261 O O . PHE A 1 279 ? -8.885 -2.532 8.024 1.00 85.19 279 PHE A O 1
ATOM 2268 N N . ASN A 1 280 ? -7.466 -2.388 9.773 1.00 83.12 280 ASN A N 1
ATOM 2269 C CA . ASN A 1 280 ? -6.234 -2.199 9.004 1.00 83.12 280 ASN A CA 1
ATOM 2270 C C . ASN A 1 280 ? -5.714 -3.494 8.360 1.00 83.12 280 ASN A C 1
ATOM 2272 O O . ASN A 1 280 ? -4.896 -3.441 7.446 1.00 83.12 280 ASN A O 1
ATOM 2276 N N . SER A 1 281 ? -6.169 -4.661 8.821 1.00 85.75 281 SER A N 1
ATOM 2277 C CA . SER A 1 281 ? -5.768 -5.950 8.249 1.00 85.75 281 SER A CA 1
ATOM 2278 C C . SER A 1 281 ? -6.516 -6.263 6.953 1.00 85.75 281 SER A C 1
ATOM 2280 O O . SER A 1 281 ? -7.739 -6.180 6.898 1.00 85.75 281 SER A O 1
ATOM 2282 N N . HIS A 1 282 ? -5.819 -6.718 5.914 1.00 80.25 282 HIS A N 1
ATOM 2283 C CA . HIS A 1 282 ? -6.462 -7.213 4.687 1.00 80.25 282 HIS A CA 1
ATOM 2284 C C . HIS A 1 282 ? -7.097 -8.607 4.845 1.00 80.25 282 HIS A C 1
ATOM 2286 O O . HIS A 1 282 ? -7.762 -9.088 3.930 1.00 80.25 282 HIS A O 1
ATOM 2292 N N . ILE A 1 283 ? -6.897 -9.270 5.988 1.00 85.56 283 ILE A N 1
ATOM 2293 C CA . ILE A 1 283 ? -7.395 -10.625 6.232 1.00 85.56 283 ILE A CA 1
ATOM 2294 C C . ILE A 1 283 ? -8.888 -10.564 6.575 1.00 85.56 283 ILE A C 1
ATOM 2296 O O . ILE A 1 283 ? -9.280 -9.963 7.576 1.00 85.56 283 ILE A O 1
ATOM 2300 N N . ASP A 1 284 ? -9.711 -11.229 5.765 1.00 87.88 284 ASP A N 1
ATOM 2301 C CA . ASP A 1 284 ? -11.130 -11.460 6.039 1.00 87.88 284 ASP A CA 1
ATOM 2302 C C . ASP A 1 284 ? -11.350 -12.925 6.442 1.00 87.88 284 ASP A C 1
ATOM 2304 O O . ASP A 1 284 ? -11.150 -13.843 5.647 1.00 87.88 284 ASP A O 1
ATOM 2308 N N . ASN A 1 285 ? -11.743 -13.138 7.699 1.00 88.19 285 ASN A N 1
ATOM 2309 C CA . ASN A 1 285 ? -12.015 -14.466 8.254 1.00 88.19 285 ASN A CA 1
ATOM 2310 C C . ASN A 1 285 ? -13.505 -14.846 8.184 1.00 88.19 285 ASN A C 1
ATOM 2312 O O . ASN A 1 285 ? -13.890 -15.916 8.667 1.00 88.19 285 ASN A O 1
ATOM 2316 N N . LEU A 1 286 ? -14.366 -13.974 7.648 1.00 91.25 286 LEU A N 1
ATOM 2317 C CA . LEU A 1 286 ? -15.793 -14.247 7.509 1.00 91.25 286 LEU A CA 1
ATOM 2318 C C . LEU A 1 286 ? -16.079 -15.003 6.207 1.00 91.25 286 LEU A C 1
ATOM 2320 O O . LEU A 1 286 ? -15.290 -15.043 5.266 1.00 91.25 286 LEU A O 1
ATOM 2324 N N . SER A 1 287 ? -17.254 -15.632 6.154 1.00 92.50 287 SER A N 1
ATOM 2325 C CA . SER A 1 287 ? -17.748 -16.216 4.905 1.00 92.50 287 SER A CA 1
ATOM 2326 C C . SER A 1 287 ? -18.033 -15.122 3.862 1.00 92.50 287 SER A C 1
ATOM 2328 O O . SER A 1 287 ? -18.195 -13.950 4.202 1.00 92.50 287 SER A O 1
ATOM 2330 N N . ASN A 1 288 ? -18.106 -15.500 2.584 1.00 93.50 288 ASN A N 1
ATOM 2331 C CA . ASN A 1 288 ? -18.547 -14.583 1.527 1.00 93.50 288 ASN A CA 1
ATOM 2332 C C . ASN A 1 288 ? -19.980 -14.072 1.779 1.00 93.50 288 ASN A C 1
ATOM 2334 O O . ASN A 1 288 ? -20.755 -14.691 2.519 1.00 93.50 288 ASN A O 1
ATOM 2338 N N . LEU A 1 289 ? -20.333 -12.942 1.165 1.00 94.56 289 LEU A N 1
ATOM 2339 C CA . LEU A 1 289 ? -21.633 -12.295 1.340 1.00 94.56 289 LEU A CA 1
ATOM 2340 C C . LEU A 1 289 ? -22.786 -13.215 0.954 1.00 94.56 289 LEU A C 1
ATOM 2342 O O . LEU A 1 289 ? -23.779 -13.250 1.673 1.00 94.56 289 LEU A O 1
ATOM 2346 N N . LYS A 1 290 ? -22.634 -14.017 -0.108 1.00 94.00 290 LYS A N 1
ATOM 2347 C CA . LYS A 1 290 ? -23.652 -14.991 -0.528 1.00 94.00 290 LYS A CA 1
ATOM 2348 C C . LYS A 1 290 ? -24.045 -15.928 0.615 1.00 94.00 290 LYS A C 1
ATOM 2350 O O . LYS A 1 290 ? -25.219 -16.033 0.957 1.00 94.00 290 LYS A O 1
ATOM 2355 N N . LYS A 1 291 ? -23.060 -16.559 1.258 1.00 93.56 291 LYS A N 1
ATOM 2356 C CA . LYS A 1 291 ? -23.297 -17.458 2.392 1.00 93.56 291 LYS A CA 1
ATOM 2357 C C . LYS A 1 291 ? -23.849 -16.710 3.610 1.00 93.56 291 LYS A C 1
ATOM 2359 O O . LYS A 1 291 ? -24.740 -17.219 4.280 1.00 93.56 291 LYS A O 1
ATOM 2364 N N . ILE A 1 292 ? -23.369 -15.493 3.885 1.00 92.44 292 ILE A N 1
ATOM 2365 C CA . ILE A 1 292 ? -23.913 -14.664 4.975 1.00 92.44 292 ILE A CA 1
ATOM 2366 C C . ILE A 1 292 ? -25.392 -14.324 4.729 1.00 92.44 292 ILE A C 1
ATOM 2368 O O . ILE A 1 292 ? -26.160 -14.321 5.696 1.00 92.44 292 ILE A O 1
ATOM 2372 N N . ASN A 1 293 ? -25.782 -14.071 3.473 1.00 92.62 293 ASN A N 1
ATOM 2373 C CA . ASN A 1 293 ? -27.160 -13.801 3.061 1.00 92.62 293 ASN A CA 1
ATOM 2374 C C . ASN A 1 293 ? -28.045 -15.041 3.237 1.00 92.62 293 ASN A C 1
ATOM 2376 O O . ASN A 1 293 ? -29.106 -14.963 3.845 1.00 92.62 293 ASN A O 1
ATOM 2380 N N . GLU A 1 294 ? -27.577 -16.216 2.804 1.00 91.00 294 GLU A N 1
ATOM 2381 C CA . GLU A 1 294 ? -28.271 -17.489 3.050 1.00 91.00 294 GLU A CA 1
ATOM 2382 C C . GLU A 1 294 ? -28.486 -17.743 4.553 1.00 91.00 294 GLU A C 1
ATOM 2384 O O . GLU A 1 294 ? -29.561 -18.168 4.976 1.00 91.00 294 GLU A O 1
ATOM 2389 N N . ASP A 1 295 ? -27.483 -17.441 5.381 1.00 88.19 295 ASP A N 1
ATOM 2390 C CA . ASP A 1 295 ? -27.591 -17.553 6.837 1.00 88.19 295 ASP A CA 1
ATOM 2391 C C . ASP A 1 295 ? -28.526 -16.489 7.446 1.00 88.19 295 ASP A C 1
ATOM 2393 O O . ASP A 1 295 ? -29.114 -16.732 8.500 1.00 88.19 295 ASP A O 1
ATOM 2397 N N . LEU A 1 296 ? -28.673 -15.312 6.819 1.00 87.12 296 LEU A N 1
ATOM 2398 C CA . LEU A 1 296 ? -29.662 -14.294 7.207 1.00 87.12 296 LEU A CA 1
ATOM 2399 C C . LEU A 1 296 ? -31.087 -14.766 6.914 1.00 87.12 296 LEU A C 1
ATOM 2401 O O . LEU A 1 296 ? -31.931 -14.671 7.800 1.00 87.12 296 LEU A O 1
ATOM 2405 N N . TYR A 1 297 ? -31.343 -15.331 5.731 1.00 85.81 297 TYR A N 1
ATOM 2406 C CA . TYR A 1 297 ? -32.658 -15.883 5.389 1.00 85.81 297 TYR A CA 1
ATOM 2407 C C . TYR A 1 297 ? -33.071 -17.001 6.345 1.00 85.81 297 TYR A C 1
ATOM 2409 O O . TYR A 1 297 ? -34.158 -16.948 6.915 1.00 85.81 297 TYR A O 1
ATOM 2417 N N . LYS A 1 298 ? -32.166 -17.950 6.624 1.00 84.56 298 LYS A N 1
ATOM 2418 C CA . LYS A 1 298 ? -32.416 -19.011 7.615 1.00 84.56 298 LYS A CA 1
ATOM 2419 C C . LYS A 1 298 ? -32.745 -18.440 8.992 1.00 84.56 298 LYS A C 1
ATOM 2421 O O . LYS A 1 298 ? -33.621 -18.967 9.671 1.00 84.56 298 LYS A O 1
ATOM 2426 N N . LEU A 1 299 ? -32.043 -17.386 9.414 1.00 79.75 299 LEU A N 1
ATOM 2427 C CA . LEU A 1 299 ? -32.314 -16.722 10.684 1.00 79.75 299 LEU A CA 1
ATOM 2428 C C . LEU A 1 299 ? -33.684 -16.031 10.676 1.00 79.75 299 LEU A C 1
ATOM 2430 O O . LEU A 1 299 ? -34.411 -16.142 11.657 1.00 79.75 299 LEU A O 1
ATOM 2434 N N . ASN A 1 300 ? -34.049 -15.359 9.584 1.00 80.19 300 ASN A N 1
ATOM 2435 C CA . ASN A 1 300 ? -35.349 -14.708 9.437 1.00 80.19 300 ASN A CA 1
ATOM 2436 C C . ASN A 1 300 ? -36.498 -15.725 9.524 1.00 80.19 300 ASN A C 1
ATOM 2438 O O . ASN A 1 300 ? -37.412 -15.559 10.328 1.00 80.19 300 ASN A O 1
ATOM 2442 N N . ASP A 1 301 ? -36.399 -16.840 8.794 1.00 78.19 301 ASP A N 1
ATOM 2443 C CA . ASP A 1 301 ? -37.383 -17.931 8.840 1.00 78.19 301 ASP A CA 1
ATOM 2444 C C . ASP A 1 301 ? -37.541 -18.499 10.257 1.00 78.19 301 ASP A C 1
ATOM 2446 O O . ASP A 1 301 ? -38.645 -18.803 10.717 1.00 78.19 301 ASP A O 1
ATOM 2450 N N . GLN A 1 302 ? -36.426 -18.618 10.980 1.00 73.31 302 GLN A N 1
ATOM 2451 C CA . GLN A 1 302 ? -36.428 -19.059 12.367 1.00 73.31 302 GLN A CA 1
ATOM 2452 C C . GLN A 1 302 ? -37.092 -18.030 13.282 1.00 73.31 302 GLN A C 1
ATOM 2454 O O . GLN A 1 302 ? -37.916 -18.424 14.102 1.00 73.31 302 GLN A O 1
ATOM 2459 N N . VAL A 1 303 ? -36.770 -16.738 13.152 1.00 71.81 303 VAL A N 1
ATOM 2460 C CA . VAL A 1 303 ? -37.364 -15.655 13.955 1.00 71.81 303 VAL A CA 1
ATOM 2461 C C . VAL A 1 303 ? -38.875 -15.598 13.748 1.00 71.81 303 VAL A C 1
ATOM 2463 O O . VAL A 1 303 ? -39.590 -15.658 14.747 1.00 71.81 303 VAL A O 1
ATOM 2466 N N . LYS A 1 304 ? -39.359 -15.636 12.498 1.00 71.06 304 LYS A N 1
ATOM 2467 C CA . LYS A 1 304 ? -40.794 -15.685 12.151 1.00 71.06 304 LYS A CA 1
ATOM 2468 C C . LYS A 1 304 ? -41.543 -16.816 12.858 1.00 71.06 304 LYS A C 1
ATOM 2470 O O . LYS A 1 304 ? -42.668 -16.650 13.329 1.00 71.06 304 LYS A O 1
ATOM 2475 N N . LEU A 1 305 ? -40.899 -17.973 13.023 1.00 68.50 305 LEU A N 1
ATOM 2476 C CA . LEU A 1 305 ? -41.475 -19.096 13.766 1.00 68.50 305 LEU A CA 1
ATOM 2477 C C . LEU A 1 305 ? -41.640 -18.802 15.275 1.00 68.50 305 LEU A C 1
ATOM 2479 O O . LEU A 1 305 ? -42.524 -19.372 15.920 1.00 68.50 305 LEU A O 1
ATOM 2483 N N . TYR A 1 306 ? -40.806 -17.931 15.853 1.00 61.38 306 TYR A N 1
ATOM 2484 C CA . TYR A 1 306 ? -40.901 -17.485 17.250 1.00 61.38 306 TYR A CA 1
ATOM 2485 C C . TYR A 1 306 ? -41.806 -16.270 17.449 1.00 61.38 306 TYR A C 1
ATOM 2487 O O . TYR A 1 306 ? -42.334 -16.126 18.552 1.00 61.38 306 TYR A O 1
ATOM 2495 N N . GLU A 1 307 ? -42.055 -15.449 16.429 1.00 62.31 307 GLU A N 1
ATOM 2496 C CA . GLU A 1 307 ? -43.036 -14.357 16.531 1.00 62.31 307 GLU A CA 1
ATOM 2497 C C . GLU A 1 307 ? -44.427 -14.880 16.881 1.00 62.31 307 GLU A C 1
ATOM 2499 O O . GLU A 1 307 ? -45.129 -14.321 17.724 1.00 62.31 307 GLU A O 1
ATOM 2504 N N . LEU A 1 308 ? -44.755 -16.072 16.375 1.00 55.06 308 LEU A N 1
ATOM 2505 C CA . LEU A 1 308 ? -45.952 -16.830 16.742 1.00 55.06 308 LEU A CA 1
ATOM 2506 C C . LEU A 1 308 ? -46.068 -17.136 18.251 1.00 55.06 308 LEU A C 1
ATOM 2508 O O . LEU A 1 308 ? -47.154 -17.498 18.704 1.00 55.06 308 LEU A O 1
ATOM 2512 N N . LYS A 1 309 ? -44.986 -16.992 19.031 1.00 54.59 309 LYS A N 1
ATOM 2513 C CA . LYS A 1 309 ? -44.931 -17.147 20.498 1.00 54.59 309 LYS A CA 1
ATOM 2514 C C . LYS A 1 309 ? -44.929 -15.806 21.255 1.00 54.59 309 LYS A C 1
ATOM 2516 O O . LYS A 1 309 ? -44.558 -15.778 22.426 1.00 54.59 309 LYS A O 1
ATOM 2521 N N . GLY A 1 310 ? -45.340 -14.713 20.607 1.00 55.47 310 GLY A N 1
ATOM 2522 C CA . GLY A 1 310 ? -45.481 -13.385 21.218 1.00 55.47 310 GLY A CA 1
ATOM 2523 C C . GLY A 1 310 ? -44.227 -12.508 21.153 1.00 55.47 310 GLY A C 1
ATOM 2524 O O . GLY A 1 310 ? -44.153 -11.511 21.866 1.00 55.47 310 GLY A O 1
ATOM 2525 N N . PHE A 1 311 ? -43.243 -12.874 20.329 1.00 59.69 311 PHE A N 1
ATOM 2526 C CA . PHE A 1 311 ? -42.038 -12.082 20.077 1.00 59.69 311 PHE A CA 1
ATOM 2527 C C . PHE A 1 311 ? -42.157 -11.365 18.728 1.00 59.69 311 PHE A C 1
ATOM 2529 O O . PHE A 1 311 ? -41.599 -11.841 17.758 1.00 59.69 311 PHE A O 1
ATOM 2536 N N . GLU A 1 312 ? -42.904 -10.268 18.625 1.00 58.19 312 GLU A N 1
ATOM 2537 C CA . GLU A 1 312 ? -42.999 -9.518 17.357 1.00 58.19 312 GLU A CA 1
ATOM 2538 C C . GLU A 1 312 ? -41.638 -8.882 17.009 1.00 58.19 312 GLU A C 1
ATOM 2540 O O . GLU A 1 312 ? -41.099 -8.070 17.776 1.00 58.19 312 GLU A O 1
ATOM 2545 N N . GLN A 1 313 ? -41.039 -9.303 15.892 1.00 59.84 313 GLN A N 1
ATOM 2546 C CA . GLN A 1 313 ? -39.765 -8.808 15.392 1.00 59.84 313 GLN A CA 1
ATOM 2547 C C . GLN A 1 313 ? -39.559 -9.120 13.896 1.00 59.84 313 GLN A C 1
ATOM 2549 O O . GLN A 1 313 ? -38.968 -10.141 13.533 1.00 59.84 313 GLN A O 1
ATOM 2554 N N . ASP A 1 314 ? -39.872 -8.137 13.056 1.00 59.94 314 ASP A N 1
ATOM 2555 C CA . ASP A 1 314 ? -39.574 -8.166 11.628 1.00 59.94 314 ASP A CA 1
ATOM 2556 C C . ASP A 1 314 ? -38.058 -8.025 11.381 1.00 59.94 314 ASP A C 1
ATOM 2558 O O . ASP A 1 314 ? -37.497 -6.927 11.377 1.00 59.94 314 ASP A O 1
ATOM 2562 N N . LEU A 1 315 ? -37.349 -9.143 11.189 1.00 67.94 315 LEU A N 1
ATOM 2563 C CA . LEU A 1 315 ? -35.991 -9.124 10.629 1.00 67.94 315 LEU A CA 1
ATOM 2564 C C . LEU A 1 315 ? -36.088 -8.983 9.099 1.00 67.94 315 LEU A C 1
ATOM 2566 O O . LEU A 1 315 ? -35.856 -9.934 8.353 1.00 67.94 315 LEU A O 1
ATOM 2570 N N . GLU A 1 316 ? -36.430 -7.793 8.613 1.00 69.12 316 GLU A N 1
ATOM 2571 C CA . GLU A 1 316 ? -36.508 -7.485 7.176 1.00 69.12 316 GLU A CA 1
ATOM 2572 C C . GLU A 1 316 ? -35.184 -6.934 6.621 1.00 69.12 316 GLU A C 1
ATOM 2574 O O . GLU A 1 316 ? -35.133 -5.874 6.006 1.00 69.12 316 GLU A O 1
ATOM 2579 N N . PHE A 1 317 ? -34.078 -7.657 6.826 1.00 76.75 317 PHE A N 1
ATOM 2580 C CA . PHE A 1 317 ? -32.793 -7.292 6.220 1.00 76.75 317 PHE A CA 1
ATOM 2581 C C . PHE A 1 317 ? -32.255 -8.401 5.314 1.00 76.75 317 PHE A C 1
ATOM 2583 O O . PHE A 1 317 ? -31.925 -9.497 5.776 1.00 76.75 317 PHE A O 1
ATOM 2590 N N . SER A 1 318 ? -32.107 -8.082 4.029 1.00 86.06 318 SER A N 1
ATOM 2591 C CA . SER A 1 318 ? -31.448 -8.912 3.019 1.00 86.06 318 SER A CA 1
ATOM 2592 C C . SER A 1 318 ? -30.284 -8.155 2.389 1.00 86.06 318 SER A C 1
ATOM 2594 O O . SER A 1 318 ? -30.390 -6.958 2.126 1.00 86.06 318 SER A O 1
ATOM 2596 N N . ILE A 1 319 ? -29.195 -8.862 2.093 1.00 91.06 319 ILE A N 1
ATOM 2597 C CA . ILE A 1 319 ? -28.075 -8.291 1.339 1.00 91.06 319 ILE A CA 1
ATOM 2598 C C . ILE A 1 319 ? -28.492 -8.209 -0.137 1.00 91.06 319 ILE A C 1
ATOM 2600 O O . ILE A 1 319 ? -28.896 -9.247 -0.676 1.00 91.06 319 ILE A O 1
ATOM 2604 N N . PRO A 1 320 ? -28.396 -7.037 -0.794 1.00 93.06 320 PRO A N 1
ATOM 2605 C CA . PRO A 1 320 ? -28.704 -6.916 -2.216 1.00 93.06 320 PRO A CA 1
ATOM 2606 C C . PRO A 1 320 ? -27.793 -7.790 -3.079 1.00 93.06 320 PRO A C 1
ATOM 2608 O O . PRO A 1 320 ? -26.607 -7.969 -2.775 1.00 93.06 320 PRO A O 1
ATOM 2611 N N . GLU A 1 321 ? -28.347 -8.332 -4.163 1.00 93.38 321 GLU A N 1
ATOM 2612 C CA . GLU A 1 321 ? -27.624 -9.239 -5.060 1.00 93.38 321 GLU A CA 1
ATOM 2613 C C . GLU A 1 321 ? -26.455 -8.522 -5.747 1.00 93.38 321 GLU A C 1
ATOM 2615 O O . GLU A 1 321 ? -25.392 -9.108 -5.938 1.00 93.38 321 GLU A O 1
ATOM 2620 N N . GLU A 1 322 ? -26.596 -7.227 -6.024 1.00 94.12 322 GLU A N 1
ATOM 2621 C CA . GLU A 1 322 ? -25.570 -6.373 -6.620 1.00 94.12 322 GLU A CA 1
ATOM 2622 C C . GLU A 1 322 ? -24.275 -6.401 -5.797 1.00 94.12 322 GLU A C 1
ATOM 2624 O O . GLU A 1 322 ? -23.184 -6.583 -6.339 1.00 94.12 322 GLU A O 1
ATOM 2629 N N . LEU A 1 323 ? -24.388 -6.311 -4.467 1.00 95.19 323 LEU A N 1
ATOM 2630 C CA . LEU A 1 323 ? -23.233 -6.311 -3.568 1.00 95.19 323 LEU A CA 1
ATOM 2631 C C . LEU A 1 323 ? -22.514 -7.667 -3.543 1.00 95.19 323 LEU A C 1
ATOM 2633 O O . LEU A 1 323 ? -21.284 -7.724 -3.468 1.00 95.19 323 LEU A O 1
ATOM 2637 N N . ILE A 1 324 ? -23.273 -8.760 -3.656 1.00 96.38 324 ILE A N 1
ATOM 2638 C CA . ILE A 1 324 ? -22.731 -10.117 -3.790 1.00 96.38 324 ILE A CA 1
ATOM 2639 C C . ILE A 1 324 ? -21.976 -10.248 -5.120 1.00 96.38 324 ILE A C 1
ATOM 2641 O O . ILE A 1 324 ? -20.861 -10.777 -5.150 1.00 96.38 324 ILE A O 1
ATOM 2645 N N . GLN A 1 325 ? -22.544 -9.730 -6.211 1.00 96.62 325 GLN A N 1
ATOM 2646 C CA . GLN A 1 325 ? -21.893 -9.738 -7.521 1.00 96.62 325 GLN A CA 1
ATOM 2647 C C . GLN A 1 325 ? -20.613 -8.892 -7.535 1.00 96.62 325 GLN A C 1
ATOM 2649 O O . GLN A 1 325 ? -19.618 -9.317 -8.129 1.00 96.62 325 GLN A O 1
ATOM 2654 N N . PHE A 1 326 ? -20.578 -7.752 -6.832 1.00 97.38 326 PHE A N 1
ATOM 2655 C CA . PHE A 1 326 ? -19.353 -6.961 -6.679 1.00 97.38 326 PHE A CA 1
ATOM 2656 C C . PHE A 1 326 ? -18.237 -7.745 -5.984 1.00 97.38 326 PHE A C 1
ATOM 2658 O O . PHE A 1 326 ? -17.123 -7.784 -6.507 1.00 97.38 326 PHE A O 1
ATOM 2665 N N . GLU A 1 327 ? -18.520 -8.433 -4.870 1.00 97.38 327 GLU A N 1
ATOM 2666 C CA . GLU A 1 327 ? -17.526 -9.273 -4.179 1.00 97.38 327 GLU A CA 1
ATOM 2667 C C . GLU A 1 327 ? -16.925 -10.329 -5.124 1.00 97.38 327 GLU A C 1
ATOM 2669 O O . GLU A 1 327 ? -15.702 -10.489 -5.205 1.00 97.38 327 GLU A O 1
ATOM 2674 N N . ILE A 1 328 ? -17.780 -11.014 -5.891 1.00 96.94 328 ILE A N 1
ATOM 2675 C CA . ILE A 1 328 ? -17.360 -12.026 -6.867 1.00 96.94 328 ILE A CA 1
ATOM 2676 C C . ILE A 1 328 ? -16.494 -11.394 -7.968 1.00 96.94 328 ILE A C 1
ATOM 2678 O O . ILE A 1 328 ? -15.402 -11.903 -8.249 1.00 96.94 328 ILE A O 1
ATOM 2682 N N . LYS A 1 329 ? -16.940 -10.276 -8.564 1.00 96.19 329 LYS A N 1
ATOM 2683 C CA . LYS A 1 329 ? -16.213 -9.562 -9.630 1.00 96.19 329 LYS A CA 1
ATOM 2684 C C . LYS A 1 329 ? -14.844 -9.089 -9.139 1.00 96.19 329 LYS A C 1
ATOM 2686 O O . LYS A 1 329 ? -13.855 -9.263 -9.855 1.00 96.19 329 LYS A O 1
ATOM 2691 N N . PHE A 1 330 ? -14.746 -8.551 -7.922 1.00 97.25 330 PHE A N 1
ATOM 2692 C CA . PHE A 1 330 ? -13.475 -8.100 -7.350 1.00 97.25 330 PHE A CA 1
ATOM 2693 C C . PHE A 1 330 ? -12.484 -9.252 -7.169 1.00 97.25 330 PHE A C 1
ATOM 2695 O O . PHE A 1 330 ? -11.353 -9.149 -7.645 1.00 97.25 330 PHE A O 1
ATOM 2702 N N . HIS A 1 331 ? -12.894 -10.379 -6.576 1.00 96.88 331 HIS A N 1
ATOM 2703 C CA . HIS A 1 331 ? -12.013 -11.545 -6.429 1.00 96.88 331 HIS A CA 1
ATOM 2704 C C . HIS A 1 331 ? -11.527 -12.100 -7.775 1.00 96.88 331 HIS A C 1
ATOM 2706 O O . HIS A 1 331 ? -10.343 -12.419 -7.921 1.00 96.88 331 HIS A O 1
ATOM 2712 N N . GLN A 1 332 ? -12.417 -12.200 -8.766 1.00 97.00 332 GLN A N 1
ATOM 2713 C CA . GLN A 1 332 ? -12.056 -12.655 -10.111 1.00 97.00 332 GLN A CA 1
ATOM 2714 C C . GLN A 1 332 ? -11.061 -11.701 -10.785 1.00 97.00 332 GLN A C 1
ATOM 2716 O O . GLN A 1 332 ? -10.047 -12.148 -11.322 1.00 97.00 332 GLN A O 1
ATOM 2721 N N . THR A 1 333 ? -11.311 -10.392 -10.704 1.00 96.81 333 THR A N 1
ATOM 2722 C CA . THR A 1 333 ? -10.457 -9.365 -11.320 1.00 96.81 333 THR A CA 1
ATOM 2723 C C . THR A 1 333 ? -9.078 -9.321 -10.665 1.00 96.81 333 THR A C 1
ATOM 2725 O O . THR A 1 333 ? -8.071 -9.331 -11.369 1.00 96.81 333 THR A O 1
ATOM 2728 N N . ILE A 1 334 ? -9.005 -9.368 -9.328 1.00 96.81 334 ILE A N 1
ATOM 2729 C CA . ILE A 1 334 ? -7.731 -9.435 -8.593 1.00 96.81 334 ILE A CA 1
ATOM 2730 C C . ILE A 1 334 ? -6.913 -10.643 -9.043 1.00 96.81 334 ILE A C 1
ATOM 2732 O O . ILE A 1 334 ? -5.712 -10.508 -9.276 1.00 96.81 334 ILE A O 1
ATOM 2736 N N . LYS A 1 335 ? -7.542 -11.816 -9.198 1.00 97.12 335 LYS A N 1
ATOM 2737 C CA . LYS A 1 335 ? -6.852 -13.028 -9.654 1.00 97.12 335 LYS A CA 1
ATOM 2738 C C . LYS A 1 335 ? -6.218 -12.826 -11.034 1.00 97.12 335 LYS A C 1
ATOM 2740 O O . LYS A 1 335 ? -5.030 -13.090 -11.192 1.00 97.12 335 LYS A O 1
ATOM 2745 N N . ILE A 1 336 ? -6.990 -12.315 -11.9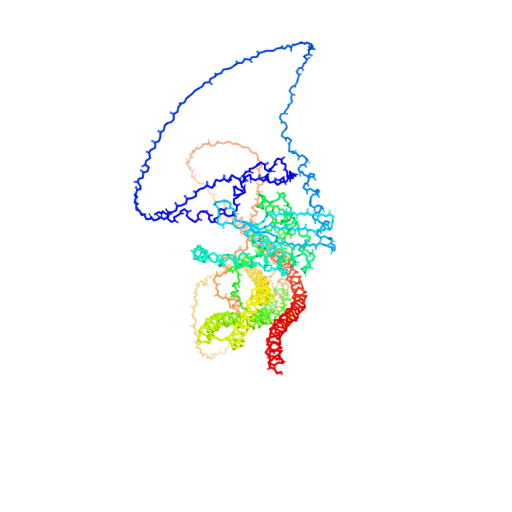97 1.00 97.38 336 ILE A N 1
ATOM 2746 C CA . ILE A 1 336 ? -6.520 -12.052 -13.367 1.00 97.38 336 ILE A CA 1
ATOM 2747 C C . ILE A 1 336 ? -5.358 -11.051 -13.363 1.00 97.38 336 ILE A C 1
ATOM 2749 O O . ILE A 1 336 ? -4.317 -11.317 -13.961 1.00 97.38 336 ILE A O 1
ATOM 2753 N N . LEU A 1 337 ? -5.505 -9.924 -12.660 1.00 96.56 337 LEU A N 1
ATOM 2754 C CA . LEU A 1 337 ? -4.466 -8.892 -12.598 1.00 96.56 337 LEU A CA 1
ATOM 2755 C C . LEU A 1 337 ? -3.202 -9.376 -11.869 1.00 96.56 337 LEU A C 1
ATOM 2757 O O . LEU A 1 337 ? -2.092 -9.054 -12.281 1.00 96.56 337 LEU A O 1
ATOM 2761 N N . THR A 1 338 ? -3.341 -10.203 -10.831 1.00 95.75 338 THR A N 1
ATOM 2762 C CA . THR A 1 338 ? -2.192 -10.798 -10.127 1.00 95.75 338 THR A CA 1
ATOM 2763 C C . THR A 1 338 ? -1.394 -11.720 -11.050 1.00 95.75 338 THR A C 1
ATOM 2765 O O . THR A 1 338 ? -0.162 -11.707 -11.037 1.00 95.75 338 THR A O 1
ATOM 2768 N N . ASP A 1 339 ? -2.076 -12.520 -11.873 1.00 96.88 339 ASP A N 1
ATOM 2769 C CA . ASP A 1 339 ? -1.411 -13.374 -12.858 1.00 96.88 339 ASP A CA 1
ATOM 2770 C C . ASP A 1 339 ? -0.753 -12.544 -13.974 1.00 96.88 339 ASP A C 1
ATOM 2772 O O . ASP A 1 339 ? 0.374 -12.848 -14.380 1.00 96.88 339 ASP A O 1
ATOM 2776 N N . LEU A 1 340 ? -1.379 -11.435 -14.384 1.00 96.31 340 LEU A N 1
ATOM 2777 C CA . LEU A 1 340 ? -0.766 -10.455 -15.281 1.00 96.31 340 LEU A CA 1
ATOM 2778 C C . LEU A 1 340 ? 0.503 -9.831 -14.676 1.00 96.31 340 LEU A C 1
ATOM 2780 O O . LEU A 1 340 ? 1.505 -9.727 -15.376 1.00 96.31 340 LEU A O 1
ATOM 2784 N N . ASN A 1 341 ? 0.535 -9.492 -13.385 1.00 93.06 341 ASN A N 1
ATOM 2785 C CA . ASN A 1 341 ? 1.742 -8.927 -12.765 1.00 93.06 341 ASN A CA 1
ATOM 2786 C C . ASN A 1 341 ? 2.901 -9.917 -12.652 1.00 93.06 341 ASN A C 1
ATOM 2788 O O . ASN A 1 341 ? 4.065 -9.532 -12.821 1.00 93.06 341 ASN A O 1
ATOM 2792 N N . LYS A 1 342 ? 2.614 -11.212 -12.471 1.00 93.94 342 LYS A N 1
ATOM 2793 C CA . LYS A 1 342 ? 3.641 -12.260 -12.604 1.00 93.94 342 LYS A CA 1
ATOM 2794 C C . LYS A 1 342 ? 4.203 -12.299 -14.027 1.00 93.94 342 LYS A C 1
ATOM 2796 O O . LYS A 1 342 ? 5.419 -12.405 -14.201 1.00 93.94 342 LYS A O 1
ATOM 2801 N N . LEU A 1 343 ? 3.337 -12.187 -15.040 1.00 95.56 343 LEU A N 1
ATOM 2802 C CA . LEU A 1 343 ? 3.749 -12.131 -16.443 1.00 95.56 343 LEU A CA 1
ATOM 2803 C C . LEU A 1 343 ? 4.559 -10.862 -16.753 1.00 95.56 343 LEU A C 1
ATOM 2805 O O . LEU A 1 343 ? 5.607 -10.967 -17.390 1.00 95.56 343 LEU A O 1
ATOM 2809 N N . ASN A 1 344 ? 4.139 -9.695 -16.258 1.00 93.81 344 ASN A N 1
ATOM 2810 C CA . ASN A 1 344 ? 4.863 -8.426 -16.384 1.00 93.81 344 ASN A CA 1
ATOM 2811 C C . ASN A 1 344 ? 6.264 -8.545 -15.774 1.00 93.81 344 ASN A C 1
ATOM 2813 O O . ASN A 1 344 ? 7.254 -8.267 -16.443 1.00 93.81 344 ASN A O 1
ATOM 2817 N N . SER A 1 345 ? 6.372 -9.081 -14.555 1.00 91.69 345 SER A N 1
ATOM 2818 C CA . SER A 1 345 ? 7.659 -9.303 -13.881 1.00 91.69 345 SER A CA 1
ATOM 2819 C C . SER A 1 345 ? 8.597 -10.211 -14.685 1.00 91.69 345 SER A C 1
ATOM 2821 O O . SER A 1 345 ? 9.803 -9.967 -14.746 1.00 91.69 345 SER A O 1
ATOM 2823 N N . LYS A 1 346 ? 8.062 -11.264 -15.320 1.00 95.31 346 LYS A N 1
ATOM 2824 C CA . LYS A 1 346 ? 8.830 -12.138 -16.220 1.00 95.31 346 LYS A CA 1
ATOM 2825 C C . LYS A 1 346 ? 9.247 -11.403 -17.496 1.00 95.31 346 LYS A C 1
ATOM 2827 O O . LYS A 1 346 ? 10.394 -11.517 -17.912 1.00 95.31 346 LYS A O 1
ATOM 2832 N N . THR A 1 347 ? 8.342 -10.628 -18.081 1.00 93.69 347 THR A N 1
ATOM 2833 C CA . THR A 1 347 ? 8.576 -9.844 -19.302 1.00 93.69 347 THR A CA 1
ATOM 2834 C C . THR A 1 347 ? 9.677 -8.807 -19.089 1.00 93.69 347 THR A C 1
ATOM 2836 O O . THR A 1 347 ? 10.626 -8.762 -19.865 1.00 93.69 347 THR A O 1
ATOM 2839 N N . THR A 1 348 ? 9.636 -8.060 -17.984 1.00 93.50 348 THR A N 1
ATOM 2840 C CA . THR A 1 348 ? 10.685 -7.105 -17.598 1.00 93.50 348 THR A CA 1
ATOM 2841 C C . THR A 1 348 ? 12.048 -7.788 -17.435 1.00 93.50 348 THR A C 1
ATOM 2843 O O . THR A 1 348 ? 13.059 -7.252 -17.881 1.00 93.50 348 THR A O 1
ATOM 2846 N N . LYS A 1 349 ? 12.104 -8.994 -16.846 1.00 94.06 349 LYS A N 1
ATOM 2847 C CA . LYS A 1 349 ? 13.352 -9.779 -16.750 1.00 94.06 349 LYS A CA 1
ATOM 2848 C C . LYS A 1 349 ? 13.868 -10.228 -18.119 1.00 94.06 349 LYS A C 1
ATOM 2850 O O . LYS A 1 349 ? 15.067 -10.149 -18.358 1.00 94.06 349 LYS A O 1
ATOM 2855 N N . ASN A 1 350 ? 12.978 -10.662 -19.011 1.00 95.69 350 ASN A N 1
ATOM 2856 C CA . ASN A 1 350 ? 13.348 -11.066 -20.367 1.00 95.69 350 ASN A CA 1
ATOM 2857 C C . ASN A 1 350 ? 13.916 -9.890 -21.170 1.00 95.69 350 ASN A C 1
ATOM 2859 O O . ASN A 1 350 ? 14.944 -10.047 -21.816 1.00 95.69 350 ASN A O 1
ATOM 2863 N N . TYR A 1 351 ? 13.284 -8.714 -21.096 1.00 94.62 351 TYR A N 1
ATOM 2864 C CA . TYR A 1 351 ? 13.798 -7.512 -21.750 1.00 94.62 351 TYR A CA 1
ATOM 2865 C C . TYR A 1 351 ? 15.176 -7.112 -21.215 1.00 94.62 351 TYR A C 1
ATOM 2867 O O . TYR A 1 351 ? 16.055 -6.818 -22.014 1.00 94.62 351 TYR A O 1
ATOM 2875 N N . LYS A 1 352 ? 15.397 -7.165 -19.894 1.00 94.12 352 LYS A N 1
ATOM 2876 C CA . LYS A 1 352 ? 16.724 -6.912 -19.303 1.00 94.12 352 LYS A CA 1
ATOM 2877 C C . LYS A 1 352 ? 17.777 -7.897 -19.816 1.00 94.12 352 LYS A C 1
ATOM 2879 O O . LYS A 1 352 ? 18.806 -7.470 -20.310 1.00 94.12 352 LYS A O 1
ATOM 2884 N N . SER A 1 353 ? 17.470 -9.195 -19.815 1.00 95.94 353 SER A N 1
ATOM 2885 C CA . SER A 1 353 ? 18.375 -10.217 -20.363 1.00 95.94 353 SER A CA 1
ATOM 2886 C C . SER A 1 353 ? 18.663 -10.023 -21.857 1.00 95.94 353 SER A C 1
ATOM 2888 O O . SER A 1 353 ? 19.764 -10.325 -22.315 1.00 95.94 353 SER A O 1
ATOM 2890 N N . MET A 1 354 ? 17.682 -9.541 -22.626 1.00 94.94 354 MET A N 1
ATOM 2891 C CA . MET A 1 354 ? 17.878 -9.193 -24.030 1.00 94.94 354 MET A CA 1
ATOM 2892 C C . MET A 1 354 ? 18.800 -7.981 -24.168 1.00 94.94 354 MET A C 1
ATOM 2894 O O . MET A 1 354 ? 19.718 -8.038 -24.974 1.00 94.94 354 MET A O 1
ATOM 2898 N N . VAL A 1 355 ? 18.601 -6.929 -23.367 1.00 95.88 355 VAL A N 1
ATOM 2899 C CA . VAL A 1 355 ? 19.492 -5.758 -23.324 1.00 95.88 355 VAL A CA 1
ATOM 2900 C C . VAL A 1 355 ? 20.928 -6.185 -23.014 1.00 95.88 355 VAL A C 1
ATOM 2902 O O . VAL A 1 355 ? 21.817 -5.833 -23.781 1.00 95.88 355 VAL A O 1
ATOM 2905 N N . ASP A 1 356 ? 21.144 -7.026 -21.998 1.00 95.56 356 ASP A N 1
ATOM 2906 C CA . ASP A 1 356 ? 22.476 -7.554 -21.659 1.00 95.56 356 ASP A CA 1
ATOM 2907 C C . ASP A 1 356 ? 23.117 -8.283 -22.858 1.00 95.56 356 ASP A C 1
ATOM 2909 O O . ASP A 1 356 ? 24.270 -8.043 -23.208 1.00 95.56 356 ASP A O 1
ATOM 2913 N N . THR A 1 357 ? 22.337 -9.118 -23.557 1.00 96.56 357 THR A N 1
ATOM 2914 C CA . THR A 1 357 ? 22.810 -9.840 -24.752 1.00 96.56 357 THR A CA 1
ATOM 2915 C C . THR A 1 357 ? 23.176 -8.885 -25.889 1.00 96.56 357 THR A C 1
ATOM 2917 O O . THR A 1 357 ? 24.150 -9.122 -26.599 1.00 96.56 357 THR A O 1
ATOM 2920 N N . LEU A 1 358 ? 22.395 -7.820 -26.092 1.00 95.56 358 LEU A N 1
ATOM 2921 C CA . LEU A 1 358 ? 22.642 -6.829 -27.139 1.00 95.56 358 LEU A CA 1
ATOM 2922 C C . LEU A 1 358 ? 23.889 -5.983 -26.849 1.00 95.56 358 LEU A C 1
ATOM 2924 O O . LEU A 1 358 ? 24.639 -5.710 -27.782 1.00 95.56 358 LEU A O 1
ATOM 2928 N N . ILE A 1 359 ? 24.130 -5.629 -25.581 1.00 95.06 359 ILE A N 1
ATOM 2929 C CA . ILE A 1 359 ? 25.348 -4.936 -25.134 1.00 95.06 359 ILE A CA 1
ATOM 2930 C C . ILE A 1 359 ? 26.581 -5.792 -25.441 1.00 95.06 359 ILE A C 1
ATOM 2932 O O . ILE A 1 359 ? 27.532 -5.317 -26.066 1.00 95.06 359 ILE A O 1
ATOM 2936 N N . ASP A 1 360 ? 26.549 -7.073 -25.063 1.00 95.81 360 ASP A N 1
ATOM 2937 C CA . ASP A 1 360 ? 27.644 -8.003 -25.351 1.00 95.81 360 ASP A CA 1
ATOM 2938 C C . ASP A 1 360 ? 27.862 -8.155 -26.864 1.00 95.81 360 ASP A C 1
ATOM 2940 O O . ASP A 1 360 ? 29.000 -8.207 -27.338 1.00 95.81 360 ASP A O 1
ATOM 2944 N N . LEU A 1 361 ? 26.780 -8.208 -27.650 1.00 95.50 361 LEU A N 1
ATOM 2945 C CA . LEU A 1 361 ? 26.856 -8.315 -29.107 1.00 95.50 361 LEU A CA 1
ATOM 2946 C C . LEU A 1 361 ? 27.508 -7.071 -29.726 1.00 95.50 361 LEU A C 1
ATOM 2948 O O . LEU A 1 361 ? 28.430 -7.211 -30.529 1.00 95.50 361 LEU A O 1
ATOM 2952 N N . GLY A 1 362 ? 27.054 -5.873 -29.345 1.00 93.69 362 GLY A N 1
ATOM 2953 C CA . GLY A 1 362 ? 27.586 -4.596 -29.824 1.00 93.69 362 GLY A CA 1
ATOM 2954 C C . GLY A 1 362 ? 29.072 -4.447 -29.506 1.00 93.69 362 GLY A C 1
ATOM 2955 O O . GLY A 1 362 ? 29.882 -4.203 -30.403 1.00 93.69 362 GLY A O 1
ATOM 2956 N N . GLY A 1 363 ? 29.465 -4.748 -28.263 1.00 94.19 363 GLY A N 1
ATOM 2957 C CA . GLY A 1 363 ? 30.869 -4.754 -27.847 1.00 94.19 363 GLY A CA 1
ATOM 2958 C C . GLY A 1 363 ? 31.729 -5.757 -28.625 1.00 94.19 363 GLY A C 1
ATOM 2959 O O . GLY A 1 363 ? 32.837 -5.430 -29.057 1.00 94.19 363 GLY A O 1
ATOM 2960 N N . ASN A 1 364 ? 31.218 -6.969 -28.864 1.00 96.25 364 ASN A N 1
ATOM 2961 C CA . ASN A 1 364 ? 31.916 -7.985 -29.656 1.00 96.25 364 ASN A CA 1
ATOM 2962 C C . ASN A 1 364 ? 32.063 -7.584 -31.130 1.00 96.25 364 ASN A C 1
ATOM 2964 O O . ASN A 1 364 ? 33.122 -7.812 -31.713 1.00 96.25 364 ASN A O 1
ATOM 2968 N N . LEU A 1 365 ? 31.040 -6.966 -31.725 1.00 95.19 365 LEU A N 1
ATOM 2969 C CA . LEU A 1 365 ? 31.084 -6.454 -33.097 1.00 95.19 365 LEU A CA 1
ATOM 2970 C C . LEU A 1 365 ? 32.093 -5.318 -33.240 1.00 95.19 365 LEU A C 1
ATOM 2972 O O . LEU A 1 365 ? 32.868 -5.319 -34.192 1.00 95.19 365 LEU A O 1
ATOM 2976 N N . ASN A 1 366 ? 32.141 -4.403 -32.273 1.00 91.56 366 ASN A N 1
ATOM 2977 C CA . ASN A 1 366 ? 33.118 -3.321 -32.266 1.00 91.56 366 ASN A CA 1
ATOM 2978 C C . ASN A 1 366 ? 34.557 -3.857 -32.136 1.00 91.56 366 ASN A C 1
ATOM 2980 O O . ASN A 1 366 ? 35.451 -3.470 -32.881 1.00 91.56 366 ASN A O 1
ATOM 2984 N N . ASN A 1 367 ? 34.784 -4.836 -31.255 1.00 94.06 367 ASN A N 1
ATOM 2985 C CA . ASN A 1 367 ? 36.083 -5.512 -31.164 1.00 94.06 367 ASN A CA 1
ATOM 2986 C C . ASN A 1 367 ? 36.444 -6.253 -32.461 1.00 94.06 367 ASN A C 1
ATOM 2988 O O . ASN A 1 367 ? 37.608 -6.274 -32.865 1.00 94.06 367 ASN A O 1
ATOM 2992 N N . PHE A 1 368 ? 35.457 -6.867 -33.117 1.00 94.56 368 PHE A N 1
ATOM 2993 C CA . PHE A 1 368 ? 35.656 -7.558 -34.385 1.00 94.56 368 PHE A CA 1
ATOM 2994 C C . PHE A 1 368 ? 35.969 -6.587 -35.530 1.00 94.56 368 PHE A C 1
ATOM 2996 O O . PHE A 1 368 ? 36.856 -6.889 -36.330 1.00 94.56 368 PHE A O 1
ATOM 3003 N N . SER A 1 369 ? 35.334 -5.408 -35.584 1.00 92.25 369 SER A N 1
ATOM 3004 C CA . SER A 1 369 ? 35.659 -4.385 -36.589 1.00 92.25 369 SER A CA 1
ATOM 3005 C C . SER A 1 369 ? 37.131 -3.973 -36.482 1.00 92.25 369 SER A C 1
ATOM 3007 O O . SER A 1 369 ? 37.859 -4.027 -37.473 1.00 92.25 369 SER A O 1
ATOM 3009 N N . LEU A 1 370 ? 37.623 -3.726 -35.261 1.00 91.50 370 LEU A N 1
ATOM 3010 C CA . LEU A 1 370 ? 39.024 -3.379 -35.004 1.00 91.50 370 LEU A CA 1
ATOM 3011 C C . LEU A 1 370 ? 39.999 -4.470 -35.472 1.00 91.50 370 LEU A C 1
ATOM 3013 O O . LEU A 1 370 ? 41.055 -4.161 -36.028 1.00 91.50 370 LEU A O 1
ATOM 3017 N N . GLN A 1 371 ? 39.658 -5.747 -35.281 1.00 91.19 371 GLN A N 1
ATOM 3018 C CA . GLN A 1 371 ? 40.479 -6.862 -35.768 1.00 91.19 371 GLN A CA 1
ATOM 3019 C C . GLN A 1 371 ? 40.511 -6.924 -37.300 1.00 91.19 371 GLN A C 1
ATOM 3021 O O . GLN A 1 371 ? 41.575 -7.139 -37.885 1.00 91.19 371 GLN A O 1
ATOM 3026 N N . VAL A 1 372 ? 39.367 -6.713 -37.959 1.00 89.19 372 VAL A N 1
ATOM 3027 C CA . VAL A 1 372 ? 39.268 -6.692 -39.427 1.00 89.19 372 VAL A CA 1
ATOM 3028 C C . VAL A 1 372 ? 40.072 -5.529 -40.012 1.00 89.19 372 VAL A C 1
ATOM 3030 O O . VAL A 1 372 ? 40.822 -5.737 -40.969 1.00 89.19 372 VAL A O 1
ATOM 3033 N N . TYR A 1 373 ? 39.981 -4.342 -39.404 1.00 87.12 373 TYR A N 1
ATOM 3034 C CA . TYR A 1 373 ? 40.772 -3.166 -39.773 1.00 87.12 373 TYR A CA 1
ATOM 3035 C C . TYR A 1 373 ? 42.281 -3.444 -39.705 1.00 87.12 373 TYR A C 1
ATOM 3037 O O . TYR A 1 373 ? 43.031 -3.131 -40.626 1.00 87.12 373 TYR A O 1
ATOM 3045 N N . GLN A 1 374 ? 42.745 -4.096 -38.633 1.00 86.62 374 GLN A N 1
ATOM 3046 C CA . GLN A 1 374 ? 44.166 -4.414 -38.452 1.00 86.62 374 GLN A CA 1
ATOM 3047 C C . GLN A 1 374 ? 44.693 -5.426 -39.479 1.00 86.62 374 GLN A C 1
ATOM 3049 O O . GLN A 1 374 ? 45.844 -5.325 -39.901 1.00 86.62 374 GLN A O 1
ATOM 3054 N N . GLN A 1 375 ? 43.874 -6.399 -39.891 1.00 83.44 375 GLN A N 1
ATOM 3055 C CA . GLN A 1 375 ? 44.286 -7.428 -40.852 1.00 83.44 375 GLN A CA 1
ATOM 3056 C C . GLN A 1 375 ? 44.396 -6.909 -42.291 1.00 83.44 375 GLN A C 1
ATOM 3058 O O . GLN A 1 375 ? 45.189 -7.438 -43.072 1.00 83.44 375 GLN A O 1
ATOM 3063 N N . LYS A 1 376 ? 43.621 -5.883 -42.658 1.00 69.88 376 LYS A N 1
ATOM 3064 C CA . LYS A 1 376 ? 43.632 -5.281 -43.996 1.00 69.88 376 LYS A CA 1
ATOM 3065 C C . LYS A 1 376 ? 44.260 -3.888 -43.946 1.00 69.88 376 LYS A C 1
ATOM 3067 O O . LYS A 1 376 ? 43.565 -2.887 -43.979 1.00 69.88 376 LYS A O 1
ATOM 3072 N N . SER A 1 377 ? 45.592 -3.806 -43.939 1.00 60.22 377 SER A N 1
ATOM 3073 C CA . SER A 1 377 ? 46.335 -2.529 -43.987 1.00 60.22 377 SER A CA 1
ATOM 3074 C C . SER A 1 377 ? 46.281 -1.804 -45.356 1.00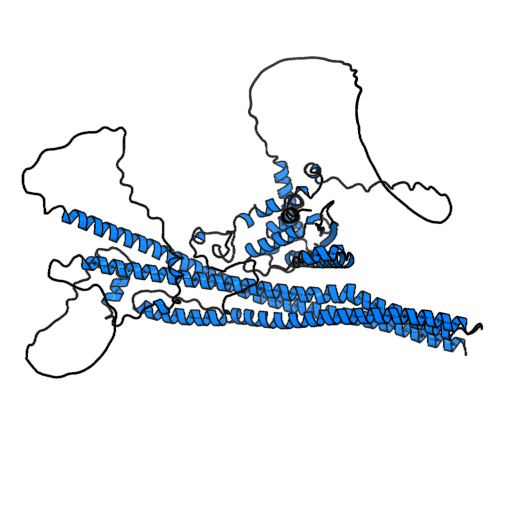 60.22 377 SER A C 1
ATOM 3076 O O . SER A 1 377 ? 47.290 -1.270 -45.812 1.00 60.22 377 SER A O 1
ATOM 3078 N N . GLY A 1 378 ? 45.131 -1.799 -46.041 1.00 63.81 378 GLY A N 1
ATOM 3079 C CA . GLY A 1 378 ? 44.909 -1.179 -47.357 1.00 63.81 378 GLY A CA 1
ATOM 3080 C C . GLY A 1 378 ? 43.700 -0.234 -47.370 1.00 63.81 378 GLY A C 1
ATOM 3081 O O . GLY A 1 378 ? 42.937 -0.192 -46.415 1.00 63.81 378 GLY A O 1
ATOM 3082 N N . SER A 1 379 ? 43.515 0.529 -48.452 1.00 59.97 379 SER A N 1
ATOM 3083 C CA . SER A 1 379 ? 42.548 1.643 -48.558 1.00 59.97 379 SER A CA 1
ATOM 3084 C C . SER A 1 379 ? 41.060 1.286 -48.439 1.00 59.97 379 SER A C 1
ATOM 3086 O O . SER A 1 379 ? 40.241 2.196 -48.394 1.00 59.97 379 SER A O 1
ATOM 3088 N N . ASN A 1 380 ? 40.685 0.006 -48.397 1.00 66.62 380 ASN A N 1
ATOM 3089 C CA . ASN A 1 380 ? 39.282 -0.413 -48.447 1.00 66.62 380 ASN A CA 1
ATOM 3090 C C . ASN A 1 380 ? 38.888 -1.097 -47.134 1.00 66.62 380 ASN A C 1
ATOM 3092 O O . ASN A 1 380 ? 38.875 -2.328 -47.024 1.00 66.62 380 ASN A O 1
ATOM 3096 N N . ASN A 1 381 ? 38.563 -0.265 -46.144 1.00 81.00 381 ASN A N 1
ATOM 3097 C CA . ASN A 1 381 ? 38.073 -0.672 -44.826 1.00 81.00 381 ASN A CA 1
ATOM 3098 C C . ASN A 1 381 ? 36.541 -0.771 -44.752 1.00 81.00 381 ASN A C 1
ATOM 3100 O O . ASN A 1 381 ? 36.004 -0.931 -43.661 1.00 81.00 381 ASN A O 1
ATOM 3104 N N . GLU A 1 382 ? 35.854 -0.780 -45.898 1.00 84.25 382 GLU A N 1
ATOM 3105 C CA . GLU A 1 382 ? 34.388 -0.867 -46.028 1.00 84.25 382 GLU A CA 1
ATOM 3106 C C . GLU A 1 382 ? 33.773 -1.963 -45.142 1.00 84.25 382 GLU A C 1
ATOM 3108 O O . GLU A 1 382 ? 32.764 -1.753 -44.479 1.00 84.25 382 GLU A O 1
ATOM 3113 N N . LEU A 1 383 ? 34.405 -3.142 -45.065 1.00 88.00 383 LEU A N 1
ATOM 3114 C CA . LEU A 1 383 ? 33.915 -4.225 -44.206 1.00 88.00 383 LEU A CA 1
ATOM 3115 C C . LEU A 1 383 ? 34.030 -3.882 -42.714 1.00 88.00 383 LEU A C 1
ATOM 3117 O O . LEU A 1 383 ? 33.130 -4.210 -41.947 1.00 88.00 383 LEU A O 1
ATOM 3121 N N . SER A 1 384 ? 35.136 -3.260 -42.301 1.00 89.12 384 SER A N 1
ATOM 3122 C CA . SER A 1 384 ? 35.317 -2.824 -40.914 1.00 89.12 384 SER A CA 1
ATOM 3123 C C . SER A 1 384 ? 34.270 -1.776 -40.551 1.00 89.12 384 SER A C 1
ATOM 3125 O O . SER A 1 384 ? 33.616 -1.903 -39.521 1.00 89.12 384 SER A O 1
ATOM 3127 N N . GLU A 1 385 ? 34.070 -0.789 -41.422 1.00 88.44 385 GLU A N 1
ATOM 3128 C CA . GLU A 1 385 ? 33.088 0.282 -41.238 1.00 88.44 385 GLU A CA 1
ATOM 3129 C C . GLU A 1 385 ? 31.657 -0.272 -41.181 1.00 88.44 385 GLU A C 1
ATOM 3131 O O . GLU A 1 385 ? 30.900 0.060 -40.268 1.00 88.44 385 GLU A O 1
ATOM 3136 N N . ALA A 1 386 ? 31.300 -1.206 -42.069 1.00 91.38 386 ALA A N 1
ATOM 3137 C CA . ALA A 1 386 ? 30.000 -1.875 -42.052 1.00 91.38 386 ALA A CA 1
ATOM 3138 C C . ALA A 1 386 ? 29.759 -2.673 -40.755 1.00 91.38 386 ALA A C 1
ATOM 3140 O O . ALA A 1 386 ? 28.655 -2.637 -40.204 1.00 91.38 386 ALA A O 1
ATOM 3141 N N . ILE A 1 387 ? 30.779 -3.383 -40.250 1.00 92.56 387 ILE A N 1
ATOM 3142 C CA . ILE A 1 387 ? 30.699 -4.131 -38.983 1.00 92.56 387 ILE A CA 1
ATOM 3143 C C . ILE A 1 387 ? 30.551 -3.172 -37.799 1.00 92.56 387 ILE A C 1
ATOM 3145 O O . ILE A 1 387 ? 29.702 -3.401 -36.938 1.00 92.56 387 ILE A O 1
ATOM 3149 N N . GLU A 1 388 ? 31.341 -2.099 -37.756 1.00 91.62 388 GLU A N 1
ATOM 3150 C CA . GLU A 1 388 ? 31.263 -1.076 -36.710 1.00 91.62 388 GLU A CA 1
ATOM 3151 C C . GLU A 1 388 ? 29.878 -0.424 -36.685 1.00 91.62 388 GLU A C 1
ATOM 3153 O O . GLU A 1 388 ? 29.255 -0.302 -35.631 1.00 91.62 388 GLU A O 1
ATOM 3158 N N . LYS A 1 389 ? 29.335 -0.089 -37.858 1.00 92.19 389 LYS A N 1
ATOM 3159 C CA . LYS A 1 389 ? 28.008 0.514 -37.983 1.00 92.19 389 LYS A CA 1
ATOM 3160 C C . LYS A 1 389 ? 26.883 -0.443 -37.600 1.00 92.19 389 LYS A C 1
ATOM 3162 O O . LYS A 1 389 ? 25.898 -0.020 -36.993 1.00 92.19 389 LYS A O 1
ATOM 3167 N N . PHE A 1 390 ? 27.037 -1.734 -37.896 1.00 94.31 390 PHE A N 1
ATOM 3168 C CA . PHE A 1 390 ? 26.128 -2.772 -37.410 1.00 94.31 390 PHE A CA 1
ATOM 3169 C C . PHE A 1 390 ? 26.187 -2.883 -35.878 1.00 94.31 390 PHE A C 1
ATOM 3171 O O . PHE A 1 390 ? 25.140 -2.931 -35.234 1.00 94.31 390 PHE A O 1
ATOM 3178 N N . GLY A 1 391 ? 27.392 -2.842 -35.295 1.00 94.69 391 GLY A N 1
ATOM 3179 C CA . GLY A 1 391 ? 27.608 -2.772 -33.845 1.00 94.69 391 GLY A CA 1
ATOM 3180 C C . GLY A 1 391 ? 26.913 -1.567 -33.213 1.00 94.69 391 GLY A C 1
ATOM 3181 O O . GLY A 1 391 ? 26.078 -1.737 -32.333 1.00 94.69 391 GLY A O 1
ATOM 3182 N N . SER A 1 392 ? 27.142 -0.370 -33.753 1.00 92.94 392 SER A N 1
ATOM 3183 C CA . SER A 1 392 ? 26.498 0.871 -33.301 1.00 92.94 392 SER A CA 1
ATOM 3184 C C . SER A 1 392 ? 24.966 0.832 -33.425 1.00 92.94 392 SER A C 1
ATOM 3186 O O . SER A 1 392 ? 24.248 1.287 -32.538 1.00 92.94 392 SER A O 1
ATOM 3188 N N . THR A 1 393 ? 24.424 0.216 -34.482 1.00 94.69 393 THR A N 1
ATOM 3189 C CA . THR A 1 393 ? 22.966 0.022 -34.638 1.00 94.69 393 THR A CA 1
ATOM 3190 C C . THR A 1 393 ? 22.400 -0.922 -33.574 1.00 94.69 393 THR A C 1
ATOM 3192 O O . THR A 1 393 ? 21.281 -0.724 -33.081 1.00 94.69 393 THR A O 1
ATOM 3195 N N . MET A 1 394 ? 23.175 -1.939 -33.188 1.00 94.44 394 MET A N 1
ATOM 3196 C CA . MET A 1 394 ? 22.841 -2.814 -32.069 1.00 94.44 394 MET A CA 1
ATOM 3197 C C . MET A 1 394 ? 22.851 -2.046 -30.746 1.00 94.44 394 MET A C 1
ATOM 3199 O O . MET A 1 394 ? 21.928 -2.212 -29.944 1.00 94.44 394 MET A O 1
ATOM 3203 N N . ASP A 1 395 ? 23.821 -1.142 -30.577 1.00 94.44 395 ASP A N 1
ATOM 3204 C CA . ASP A 1 395 ? 23.923 -0.294 -29.395 1.00 94.44 395 ASP A CA 1
ATOM 3205 C C . ASP A 1 395 ? 22.700 0.618 -29.241 1.00 94.44 395 ASP A C 1
ATOM 3207 O O . ASP A 1 395 ? 22.044 0.657 -28.198 1.00 94.44 395 ASP A O 1
ATOM 3211 N N . GLN A 1 396 ? 22.302 1.274 -30.332 1.00 94.56 396 GLN A N 1
ATOM 3212 C CA . GLN A 1 396 ? 21.073 2.066 -30.362 1.00 94.56 396 GLN A CA 1
ATOM 3213 C C . GLN A 1 396 ? 19.829 1.222 -30.065 1.00 94.56 396 GLN A C 1
ATOM 3215 O O . GLN A 1 396 ? 18.900 1.681 -29.396 1.00 94.56 396 GLN A O 1
ATOM 3220 N N . SER A 1 397 ? 19.795 -0.024 -30.547 1.00 94.00 397 SER A N 1
ATOM 3221 C CA . SER A 1 397 ? 18.661 -0.915 -30.304 1.00 94.00 397 SER A CA 1
ATOM 3222 C C . SER A 1 397 ? 18.522 -1.259 -28.822 1.00 94.00 397 SER A C 1
ATOM 3224 O O . SER A 1 397 ? 17.417 -1.177 -28.281 1.00 94.00 397 SER A O 1
ATOM 3226 N N . PHE A 1 398 ? 19.618 -1.595 -28.132 1.00 94.56 398 PHE A N 1
ATOM 3227 C CA . PHE A 1 398 ? 19.531 -1.884 -26.700 1.00 94.56 398 PHE A CA 1
ATOM 3228 C C . PHE A 1 398 ? 19.191 -0.636 -25.886 1.00 94.56 398 PHE A C 1
ATOM 3230 O O . PHE A 1 398 ? 18.378 -0.750 -24.973 1.00 94.56 398 PHE A O 1
ATOM 3237 N N . LEU A 1 399 ? 19.721 0.546 -26.233 1.00 95.25 399 LEU A N 1
ATOM 3238 C CA . LEU A 1 399 ? 19.386 1.806 -25.555 1.00 95.25 399 LEU A CA 1
ATOM 3239 C C . LEU A 1 399 ? 17.889 2.124 -25.669 1.00 95.25 399 LEU A C 1
ATOM 3241 O O . LEU A 1 399 ? 17.258 2.534 -24.692 1.00 95.25 399 LEU A O 1
ATOM 3245 N N . ASN A 1 400 ? 17.288 1.868 -26.837 1.00 95.56 400 ASN A N 1
ATOM 3246 C CA . ASN A 1 400 ? 15.842 1.987 -27.028 1.00 95.56 400 ASN A CA 1
ATOM 3247 C C . ASN A 1 400 ? 15.065 1.034 -26.107 1.00 95.56 400 ASN A C 1
ATOM 3249 O O . ASN A 1 400 ? 14.077 1.442 -25.491 1.00 95.56 400 ASN A O 1
ATOM 3253 N N . PHE A 1 401 ? 15.494 -0.229 -25.999 1.00 95.62 401 PHE A N 1
ATOM 3254 C CA . PHE A 1 401 ? 14.858 -1.202 -25.105 1.00 95.62 401 PHE A CA 1
ATOM 3255 C C . PHE A 1 401 ? 15.050 -0.845 -23.629 1.00 95.62 401 PHE A C 1
ATOM 3257 O O . PHE A 1 401 ? 14.096 -0.924 -22.859 1.00 95.62 401 PHE A O 1
ATOM 3264 N N . GLU A 1 402 ? 16.243 -0.416 -23.227 1.00 94.94 402 GLU A N 1
ATOM 3265 C CA . GLU A 1 402 ? 16.536 0.006 -21.860 1.00 94.94 402 GLU A CA 1
ATOM 3266 C C . GLU A 1 402 ? 15.682 1.218 -21.463 1.00 94.94 402 GLU A C 1
ATOM 3268 O O . GLU A 1 402 ? 15.004 1.191 -20.432 1.00 94.94 402 GLU A O 1
ATOM 3273 N N . SER A 1 403 ? 15.613 2.234 -22.328 1.00 94.62 403 SER A N 1
ATOM 3274 C CA . SER A 1 403 ? 14.748 3.402 -22.138 1.00 94.62 403 SER A CA 1
ATOM 3275 C C . SER A 1 403 ? 13.268 3.014 -22.052 1.00 94.62 403 SER A C 1
ATOM 3277 O O . SER A 1 403 ? 12.561 3.483 -21.157 1.00 94.62 403 SER A O 1
ATOM 3279 N N . PHE A 1 404 ? 12.793 2.106 -22.914 1.00 96.00 404 PHE A N 1
ATOM 3280 C CA . PHE A 1 404 ? 11.426 1.580 -22.851 1.00 96.00 404 PHE A CA 1
ATOM 3281 C C . PHE A 1 404 ? 11.137 0.906 -21.505 1.00 96.00 404 PHE A C 1
ATOM 3283 O O . PHE A 1 404 ? 10.098 1.167 -20.899 1.00 96.00 404 PHE A O 1
ATOM 3290 N N . ILE A 1 405 ? 12.056 0.086 -20.988 1.00 93.94 405 ILE A N 1
ATOM 3291 C CA . ILE A 1 405 ? 11.882 -0.580 -19.690 1.00 93.94 405 ILE A CA 1
ATOM 3292 C C . ILE A 1 405 ? 11.796 0.449 -18.556 1.00 93.94 405 ILE A C 1
ATOM 3294 O O . ILE A 1 405 ? 10.857 0.402 -17.756 1.00 93.94 405 ILE A O 1
ATOM 3298 N N . LEU A 1 406 ? 12.776 1.357 -18.485 1.00 90.94 406 LEU A N 1
ATOM 3299 C CA . LEU A 1 406 ? 12.964 2.280 -17.363 1.00 90.94 406 LEU A CA 1
ATOM 3300 C C . LEU A 1 406 ? 11.925 3.401 -17.328 1.00 90.94 406 LEU A C 1
ATOM 3302 O O . LEU A 1 406 ? 11.476 3.766 -16.244 1.00 90.94 406 LEU A O 1
ATOM 3306 N N . ASN A 1 407 ? 11.522 3.922 -18.490 1.00 93.00 407 ASN A N 1
ATOM 3307 C CA . ASN A 1 407 ? 10.677 5.115 -18.582 1.00 93.00 407 ASN A CA 1
ATOM 3308 C C . ASN A 1 407 ? 9.206 4.805 -18.901 1.00 93.00 407 ASN A C 1
ATOM 3310 O O . ASN A 1 407 ? 8.338 5.638 -18.632 1.00 93.00 407 ASN A O 1
ATOM 3314 N N . GLN A 1 408 ? 8.905 3.636 -19.483 1.00 94.62 408 GLN A N 1
ATOM 3315 C CA . GLN A 1 408 ? 7.566 3.310 -19.993 1.00 94.62 408 GLN A CA 1
ATOM 3316 C C . GLN A 1 408 ? 6.998 2.017 -19.388 1.00 94.62 408 GLN A C 1
ATOM 3318 O O . GLN A 1 408 ? 5.997 2.075 -18.677 1.00 94.62 408 GLN A O 1
ATOM 3323 N N . LEU A 1 409 ? 7.624 0.857 -19.610 1.00 94.56 409 LEU A N 1
ATOM 3324 C CA . LEU A 1 409 ? 7.089 -0.450 -19.203 1.00 94.56 409 LEU A CA 1
ATOM 3325 C C . LEU A 1 409 ? 6.877 -0.560 -17.689 1.00 94.56 409 LEU A C 1
ATOM 3327 O O . LEU A 1 409 ? 5.819 -1.006 -17.248 1.00 94.56 409 LEU A O 1
ATOM 3331 N N . VAL A 1 410 ? 7.872 -0.174 -16.886 1.00 92.81 410 VAL A N 1
ATOM 3332 C CA . VAL A 1 410 ? 7.741 -0.247 -15.426 1.00 92.81 410 VAL A CA 1
ATOM 3333 C C . VAL A 1 410 ? 6.838 0.882 -14.900 1.00 92.81 410 VAL A C 1
ATOM 3335 O O . VAL A 1 410 ? 5.804 0.557 -14.311 1.00 92.81 410 VAL A O 1
ATOM 3338 N N . PRO A 1 411 ? 7.118 2.178 -15.161 1.00 92.69 411 PRO A N 1
ATOM 3339 C CA . PRO A 1 411 ? 6.374 3.272 -14.529 1.00 92.69 411 PRO A CA 1
ATOM 3340 C C . PRO A 1 411 ? 4.957 3.493 -15.069 1.00 92.69 411 PRO A C 1
ATOM 3342 O O . PRO A 1 411 ? 4.086 3.938 -14.331 1.00 92.69 411 PRO A O 1
ATOM 3345 N N . GLN A 1 412 ? 4.714 3.236 -16.360 1.00 94.00 412 GLN A N 1
ATOM 3346 C CA . GLN A 1 412 ? 3.446 3.580 -17.026 1.00 94.00 412 GLN A CA 1
ATOM 3347 C C . GLN A 1 412 ? 2.540 2.369 -17.269 1.00 94.00 412 GLN A C 1
ATOM 3349 O O . GLN A 1 412 ? 1.388 2.541 -17.665 1.00 94.00 412 GLN A O 1
ATOM 3354 N N . TRP A 1 413 ? 3.038 1.151 -17.039 1.00 95.06 413 TRP A N 1
ATOM 3355 C CA . TRP A 1 413 ? 2.261 -0.078 -17.189 1.00 95.06 413 TRP A CA 1
ATOM 3356 C C . TRP A 1 413 ? 2.291 -0.934 -15.925 1.00 95.06 413 TRP A C 1
ATOM 3358 O O . TRP A 1 413 ? 1.263 -1.064 -15.266 1.00 95.06 413 TRP A O 1
ATOM 3368 N N . GLN A 1 414 ? 3.449 -1.480 -15.547 1.00 93.69 414 GLN A N 1
ATOM 3369 C CA . GLN A 1 414 ? 3.532 -2.433 -14.436 1.00 93.69 414 GLN A CA 1
ATOM 3370 C C . GLN A 1 414 ? 3.046 -1.825 -13.108 1.00 93.69 414 GLN A C 1
ATOM 3372 O O . GLN A 1 414 ? 2.169 -2.394 -12.462 1.00 93.69 414 GLN A O 1
ATOM 3377 N N . GLU A 1 415 ? 3.563 -0.651 -12.743 1.00 92.00 415 GLU A N 1
ATOM 3378 C CA . GLU A 1 415 ? 3.188 0.059 -11.514 1.00 92.00 415 GLU A CA 1
ATOM 3379 C C . GLU A 1 415 ? 1.682 0.410 -11.463 1.00 92.00 415 GLU A C 1
ATOM 3381 O O . GLU A 1 415 ? 1.021 0.073 -10.476 1.00 92.00 415 GLU A O 1
ATOM 3386 N N . PRO A 1 416 ? 1.066 1.001 -12.509 1.00 93.62 416 PRO A N 1
ATOM 3387 C CA . PRO A 1 416 ? -0.383 1.194 -12.540 1.00 93.62 416 PRO A CA 1
ATOM 3388 C C . PRO A 1 416 ? -1.210 -0.093 -12.427 1.00 93.62 416 PRO A C 1
ATOM 3390 O O . PRO A 1 416 ? -2.256 -0.079 -11.777 1.00 93.62 416 PRO A O 1
ATOM 3393 N N . VAL A 1 417 ? -0.770 -1.211 -13.018 1.00 94.12 417 VAL A N 1
ATOM 3394 C CA . VAL A 1 417 ? -1.468 -2.503 -12.873 1.00 94.12 417 VAL A CA 1
ATOM 3395 C C . VAL A 1 417 ? -1.394 -2.997 -11.426 1.00 94.12 417 VAL A C 1
ATOM 3397 O O . VAL A 1 417 ? -2.410 -3.426 -10.879 1.00 94.12 417 VAL A O 1
ATOM 3400 N N . ASP A 1 418 ? -0.229 -2.893 -10.775 1.00 92.62 418 ASP A N 1
ATOM 3401 C CA . ASP A 1 418 ? -0.079 -3.157 -9.336 1.00 92.62 418 ASP A CA 1
ATOM 3402 C C . ASP A 1 418 ? -1.032 -2.276 -8.503 1.00 92.62 418 ASP A C 1
ATOM 3404 O O . ASP A 1 418 ? -1.715 -2.772 -7.605 1.00 92.62 418 ASP A O 1
ATOM 3408 N N . GLN A 1 419 ? -1.168 -0.987 -8.830 1.00 92.75 419 GLN A N 1
ATOM 3409 C CA . GLN A 1 419 ? -2.113 -0.103 -8.138 1.00 92.75 419 GLN A CA 1
ATOM 3410 C C . GLN A 1 419 ? -3.576 -0.523 -8.310 1.00 92.75 419 GLN A C 1
ATOM 3412 O O . GLN A 1 419 ? -4.332 -0.461 -7.340 1.00 92.75 419 GLN A O 1
ATOM 3417 N N . LEU A 1 420 ? -3.994 -0.970 -9.499 1.00 94.69 420 LEU A N 1
ATOM 3418 C CA . LEU A 1 420 ? -5.362 -1.461 -9.714 1.00 94.69 420 LEU A CA 1
ATOM 3419 C C . LEU A 1 420 ? -5.694 -2.648 -8.799 1.00 94.69 420 LEU A C 1
ATOM 3421 O O . LEU A 1 420 ? -6.809 -2.727 -8.282 1.00 94.69 420 LEU A O 1
ATOM 3425 N N . ILE A 1 421 ? -4.727 -3.534 -8.540 1.00 94.94 421 ILE A N 1
ATOM 3426 C CA . ILE A 1 421 ? -4.897 -4.626 -7.572 1.00 94.94 421 ILE A CA 1
ATOM 3427 C C . ILE A 1 421 ? -5.136 -4.066 -6.170 1.00 94.94 421 ILE A C 1
ATOM 3429 O O . ILE A 1 421 ? -6.084 -4.487 -5.506 1.00 94.94 421 ILE A O 1
ATOM 3433 N N . LEU A 1 422 ? -4.325 -3.098 -5.733 1.00 93.88 422 LEU A N 1
ATOM 3434 C CA . LEU A 1 422 ? -4.468 -2.473 -4.413 1.00 93.88 422 LEU A CA 1
ATOM 3435 C C . LEU A 1 422 ? -5.824 -1.765 -4.262 1.00 93.88 422 LEU A C 1
ATOM 3437 O O . LEU A 1 422 ? -6.460 -1.856 -3.213 1.00 93.88 422 LEU A O 1
ATOM 3441 N N . TYR A 1 423 ? -6.305 -1.099 -5.314 1.00 94.88 423 TYR A N 1
ATOM 3442 C CA . TYR A 1 423 ? -7.643 -0.507 -5.348 1.00 94.88 423 TYR A CA 1
ATOM 3443 C C . TYR A 1 423 ? -8.740 -1.552 -5.118 1.00 94.88 423 TYR A C 1
ATOM 3445 O O . TYR A 1 423 ? -9.589 -1.367 -4.248 1.00 94.88 423 TYR A O 1
ATOM 3453 N N . LEU A 1 424 ? -8.697 -2.671 -5.846 1.00 95.56 424 LEU A N 1
ATOM 3454 C CA . LEU A 1 424 ? -9.677 -3.754 -5.712 1.00 95.56 424 LEU A CA 1
ATOM 3455 C C . LEU A 1 424 ? -9.601 -4.438 -4.336 1.00 95.56 424 LEU A C 1
ATOM 3457 O O . LEU A 1 424 ? -10.627 -4.814 -3.768 1.00 95.56 424 LEU A O 1
ATOM 3461 N N . GLN A 1 425 ? -8.401 -4.577 -3.766 1.00 94.19 425 GLN A N 1
ATOM 3462 C CA . GLN A 1 425 ? -8.217 -5.069 -2.397 1.00 94.19 425 GLN A CA 1
ATOM 3463 C C . GLN A 1 425 ? -8.824 -4.115 -1.359 1.00 94.19 425 GLN A C 1
ATOM 3465 O O . GLN A 1 425 ? -9.430 -4.576 -0.391 1.00 94.19 425 GLN A O 1
ATOM 3470 N N . ASN A 1 426 ? -8.724 -2.796 -1.562 1.00 93.38 426 ASN A N 1
ATOM 3471 C CA . ASN A 1 426 ? -9.389 -1.816 -0.700 1.00 93.38 426 ASN A CA 1
ATOM 3472 C C . ASN A 1 426 ? -10.919 -1.947 -0.788 1.00 93.38 426 ASN A C 1
ATOM 3474 O O . ASN A 1 426 ? -11.582 -1.903 0.247 1.00 93.38 426 ASN A O 1
ATOM 3478 N N . SER A 1 427 ? -11.482 -2.197 -1.978 1.00 95.31 427 SER A N 1
ATOM 3479 C CA . SER A 1 427 ? -12.919 -2.477 -2.150 1.00 95.31 427 SER A CA 1
ATOM 3480 C C . SER A 1 427 ? -13.367 -3.716 -1.364 1.00 95.31 427 SER A C 1
ATOM 3482 O O . SER A 1 427 ? -14.407 -3.690 -0.705 1.00 95.31 427 SER A O 1
ATOM 3484 N N . LEU A 1 428 ? -12.554 -4.781 -1.346 1.00 95.62 428 LEU A N 1
ATOM 3485 C CA . LEU A 1 428 ? -12.790 -5.942 -0.477 1.00 95.62 428 LEU A CA 1
ATOM 3486 C C . LEU A 1 428 ? -12.688 -5.587 1.016 1.00 95.62 428 LEU A C 1
ATOM 3488 O O . LEU A 1 428 ? -13.428 -6.139 1.827 1.00 95.62 428 LEU A O 1
ATOM 3492 N N . GLY A 1 429 ? -11.831 -4.634 1.390 1.00 94.56 429 GLY A N 1
ATOM 3493 C CA . GLY A 1 429 ? -11.772 -4.076 2.745 1.00 94.56 429 GLY A CA 1
ATOM 3494 C C . GLY A 1 429 ? -13.082 -3.404 3.182 1.00 94.56 429 GLY A C 1
ATOM 3495 O O . GLY A 1 429 ? -13.506 -3.585 4.327 1.00 94.56 429 GLY A O 1
ATOM 3496 N N . LEU A 1 430 ? -13.764 -2.705 2.268 1.00 95.38 430 LEU A N 1
ATOM 3497 C CA . LEU A 1 430 ? -15.089 -2.121 2.523 1.00 95.38 430 LEU A CA 1
ATOM 3498 C C . LEU A 1 430 ? -16.167 -3.207 2.672 1.00 95.38 430 LEU A C 1
ATOM 3500 O O . LEU A 1 430 ? -16.991 -3.147 3.586 1.00 95.38 430 LEU A O 1
ATOM 3504 N N . ILE A 1 431 ? -16.114 -4.257 1.845 1.00 95.94 431 ILE A N 1
ATOM 3505 C CA . ILE A 1 431 ? -16.984 -5.437 1.986 1.00 95.94 431 ILE A CA 1
ATOM 3506 C C . ILE A 1 431 ? -16.744 -6.136 3.329 1.00 95.94 431 ILE A C 1
ATOM 3508 O O . ILE A 1 431 ? -17.701 -6.500 4.011 1.00 95.94 431 ILE A O 1
ATOM 3512 N N . LYS A 1 432 ? -15.488 -6.284 3.763 1.00 95.12 432 LYS A N 1
ATOM 3513 C CA . LYS A 1 432 ? -15.155 -6.804 5.095 1.00 95.12 432 LYS A CA 1
ATOM 3514 C C . LYS A 1 432 ? -15.836 -5.957 6.174 1.00 95.12 432 LYS A C 1
ATOM 3516 O O . LYS A 1 432 ? -16.549 -6.512 7.006 1.00 95.12 432 LYS A O 1
ATOM 3521 N N . PHE A 1 433 ? -15.693 -4.628 6.151 1.00 94.62 433 PHE A N 1
ATOM 3522 C CA . PHE A 1 433 ? -16.374 -3.745 7.112 1.00 94.62 433 PHE A CA 1
ATOM 3523 C C . PHE A 1 433 ? -17.897 -3.965 7.133 1.00 94.62 433 PHE A C 1
ATOM 3525 O O . PHE A 1 433 ? -18.475 -4.164 8.206 1.00 94.62 433 PHE A O 1
ATOM 3532 N N . TYR A 1 434 ? -18.523 -4.049 5.958 1.00 95.12 434 TYR A N 1
ATOM 3533 C CA . TYR A 1 434 ? -19.944 -4.363 5.805 1.00 95.12 434 TYR A CA 1
ATOM 3534 C C . TYR A 1 434 ? -20.338 -5.703 6.450 1.00 95.12 434 TYR A C 1
ATOM 3536 O O . TYR A 1 434 ? -21.298 -5.769 7.221 1.00 95.12 434 TYR A O 1
ATOM 3544 N N . LYS A 1 435 ? -19.560 -6.770 6.220 1.00 94.81 435 LYS A N 1
ATOM 3545 C CA . LYS A 1 435 ? -19.787 -8.089 6.838 1.00 94.81 435 LYS A CA 1
ATOM 3546 C C . LYS A 1 435 ? -19.764 -8.020 8.364 1.00 94.81 435 LYS A C 1
ATOM 3548 O O . LYS A 1 435 ? -20.628 -8.605 9.018 1.00 94.81 435 LYS A O 1
ATOM 3553 N N . TYR A 1 436 ? -18.808 -7.299 8.950 1.00 94.31 436 TYR A N 1
ATOM 3554 C CA . TYR A 1 436 ? -18.735 -7.150 10.405 1.00 94.31 436 TYR A CA 1
ATOM 3555 C C . TYR A 1 436 ? -19.900 -6.328 10.971 1.00 94.31 436 TYR A C 1
ATOM 3557 O O . TYR A 1 436 ? -20.398 -6.674 12.043 1.00 94.31 436 TYR A O 1
ATOM 3565 N N . LYS A 1 437 ? -20.399 -5.313 10.250 1.00 93.44 437 LYS A N 1
ATOM 3566 C CA . LYS A 1 437 ? -21.631 -4.596 10.626 1.00 93.44 437 LYS A CA 1
ATOM 3567 C C . LYS A 1 437 ? -22.868 -5.502 10.573 1.00 93.44 437 LYS A C 1
ATOM 3569 O O . LYS A 1 437 ? -23.660 -5.485 11.513 1.00 93.44 437 LYS A O 1
ATOM 3574 N N . ILE A 1 438 ? -22.979 -6.400 9.590 1.00 92.12 438 ILE A N 1
ATOM 3575 C CA . ILE A 1 438 ? -24.034 -7.436 9.580 1.00 92.12 438 ILE A CA 1
ATOM 3576 C C . ILE A 1 438 ? -23.921 -8.356 10.799 1.00 92.12 438 ILE A C 1
ATOM 3578 O O . ILE A 1 438 ? -24.925 -8.683 11.433 1.00 92.12 438 ILE A O 1
ATOM 3582 N N . VAL A 1 439 ? -22.711 -8.800 11.148 1.00 91.44 439 VAL A N 1
ATOM 3583 C CA . VAL A 1 439 ? -22.515 -9.645 12.335 1.00 91.44 439 VAL A CA 1
ATOM 3584 C C . VAL A 1 439 ? -22.892 -8.890 13.613 1.00 91.44 439 VAL A C 1
ATOM 3586 O O . VAL A 1 439 ? -23.575 -9.458 14.464 1.00 91.44 439 VAL A O 1
ATOM 3589 N N . GLN A 1 440 ? -22.519 -7.613 13.733 1.00 91.50 440 GLN A N 1
ATOM 3590 C CA . GLN A 1 440 ? -22.926 -6.742 14.840 1.00 91.50 440 GLN A CA 1
ATOM 3591 C C . GLN A 1 440 ? -24.456 -6.651 14.941 1.00 91.50 440 GLN A C 1
ATOM 3593 O O . GLN A 1 440 ? -25.015 -6.838 16.024 1.00 91.50 440 GLN A O 1
ATOM 3598 N N . PHE A 1 441 ? -25.131 -6.465 13.805 1.00 89.75 441 PHE A N 1
ATOM 3599 C CA . PHE A 1 441 ? -26.588 -6.450 13.719 1.00 89.75 441 PHE A CA 1
ATOM 3600 C C . PHE A 1 441 ? -27.199 -7.779 14.189 1.00 89.75 441 PHE A C 1
ATOM 3602 O O . PHE A 1 441 ? -28.054 -7.782 15.074 1.00 89.75 441 PHE A O 1
ATOM 3609 N N . LYS A 1 442 ? -26.689 -8.930 13.724 1.00 87.31 442 LYS A N 1
ATOM 3610 C CA . LYS A 1 442 ? -27.126 -10.265 14.191 1.00 87.31 442 LYS A CA 1
ATOM 3611 C C . LYS A 1 442 ? -26.969 -10.443 15.711 1.00 87.31 442 LYS A C 1
ATOM 3613 O O . LYS A 1 442 ? -27.819 -11.068 16.351 1.00 87.31 442 LYS A O 1
ATOM 3618 N N . ILE A 1 443 ? -25.903 -9.902 16.309 1.00 88.94 443 ILE A N 1
ATOM 3619 C CA . ILE A 1 443 ? -25.678 -9.973 17.763 1.00 88.94 443 ILE A CA 1
ATOM 3620 C C . ILE A 1 443 ? -26.755 -9.196 18.530 1.00 88.94 443 ILE A C 1
ATOM 3622 O O . ILE A 1 443 ? -27.217 -9.690 19.560 1.00 88.94 443 ILE A O 1
ATOM 3626 N N . LEU A 1 444 ? -27.204 -8.037 18.038 1.00 89.06 444 LEU A N 1
ATOM 3627 C CA . LEU A 1 444 ? -28.269 -7.260 18.687 1.00 89.06 444 LEU A CA 1
ATOM 3628 C C . LEU A 1 444 ? -29.581 -8.049 18.791 1.00 89.06 444 LEU A C 1
ATOM 3630 O O . LEU A 1 444 ? -30.179 -8.098 19.867 1.00 89.06 444 LEU A O 1
ATOM 3634 N N . TYR A 1 445 ? -29.984 -8.747 17.725 1.00 84.38 445 TYR A N 1
ATOM 3635 C CA . TYR A 1 445 ? -31.160 -9.628 17.755 1.00 84.38 445 TYR A CA 1
ATOM 3636 C C . TYR A 1 445 ? -30.992 -10.771 18.760 1.00 84.38 445 TYR A C 1
ATOM 3638 O O . TYR A 1 445 ? -31.907 -11.068 19.530 1.00 84.38 445 TYR A O 1
ATOM 3646 N N . LYS A 1 446 ? -29.795 -11.373 18.828 1.00 84.38 446 LYS A N 1
ATOM 3647 C CA . LYS A 1 446 ? -29.476 -12.413 19.820 1.00 84.38 446 LYS A CA 1
ATOM 3648 C C . LYS A 1 446 ? -29.605 -11.886 21.255 1.00 84.38 446 LYS A C 1
ATOM 3650 O O . LYS A 1 446 ? -30.147 -12.576 22.117 1.00 84.38 446 LYS A O 1
ATOM 3655 N N . LEU A 1 447 ? -29.114 -10.673 21.519 1.00 87.56 447 LEU A N 1
ATOM 3656 C CA . LEU A 1 447 ? -29.210 -10.016 22.826 1.00 87.56 447 LEU A CA 1
ATOM 3657 C C . LEU A 1 447 ? -30.663 -9.704 23.200 1.00 87.56 447 LEU A C 1
ATOM 3659 O O . LEU A 1 447 ? -31.081 -10.038 24.311 1.00 87.56 447 LEU A O 1
ATOM 3663 N N . LYS A 1 448 ? -31.443 -9.138 22.270 1.00 85.69 448 LYS A N 1
ATOM 3664 C CA . LYS A 1 448 ? -32.870 -8.847 22.478 1.00 85.69 448 LYS A CA 1
ATOM 3665 C C . LYS A 1 448 ? -33.654 -10.112 22.804 1.00 85.69 448 LYS A C 1
ATOM 3667 O O . LYS A 1 448 ? -34.388 -10.130 23.791 1.00 85.69 448 LYS A O 1
ATOM 3672 N N . PHE A 1 449 ? -33.436 -11.193 22.056 1.00 81.75 449 PHE A N 1
ATOM 3673 C CA . PHE A 1 449 ? -34.080 -12.472 22.341 1.00 81.75 449 PHE A CA 1
ATOM 3674 C C . PHE A 1 449 ? -33.719 -13.008 23.733 1.00 81.75 449 PHE A C 1
ATOM 3676 O O . PHE A 1 449 ? -34.600 -13.411 24.490 1.00 81.75 449 PHE A O 1
ATOM 3683 N N . ASN A 1 450 ? -32.437 -12.975 24.112 1.00 85.06 450 ASN A N 1
ATOM 3684 C CA . ASN A 1 450 ? -32.004 -13.430 25.436 1.00 85.06 450 ASN A CA 1
ATOM 3685 C C . ASN A 1 450 ? -32.680 -12.638 26.567 1.00 85.06 450 ASN A C 1
ATOM 3687 O O . ASN A 1 450 ? -33.108 -13.236 27.555 1.00 85.06 450 ASN A O 1
ATOM 3691 N N . LYS A 1 451 ? -32.806 -11.311 26.427 1.00 85.31 451 LYS A N 1
ATOM 3692 C CA . LYS A 1 451 ? -33.499 -10.460 27.408 1.00 85.31 451 LYS A CA 1
ATOM 3693 C C . LYS A 1 451 ? -35.003 -10.735 27.443 1.00 85.31 451 LYS A C 1
ATOM 3695 O O . LYS A 1 451 ? -35.576 -10.806 28.526 1.00 85.31 451 LYS A O 1
ATOM 3700 N N . PHE A 1 452 ? -35.627 -11.003 26.299 1.00 82.56 452 PHE A N 1
ATOM 3701 C CA . PHE A 1 452 ? -37.031 -11.413 26.244 1.00 82.56 452 PHE A CA 1
ATOM 3702 C C . PHE A 1 452 ? -37.285 -12.764 26.933 1.00 82.56 452 PHE A C 1
ATOM 3704 O O . PHE A 1 452 ? -38.251 -12.912 27.676 1.00 82.56 452 PHE A O 1
ATOM 3711 N N . GLN A 1 453 ? -36.386 -13.741 26.778 1.00 81.19 453 GLN A N 1
ATOM 3712 C CA . GLN A 1 453 ? -36.472 -15.006 27.520 1.00 81.19 453 GLN A CA 1
ATOM 3713 C C . GLN A 1 453 ? -36.325 -14.796 29.036 1.00 81.19 453 GLN A C 1
ATOM 3715 O O . GLN A 1 453 ? -37.027 -15.436 29.817 1.00 81.19 453 GLN A O 1
ATOM 3720 N N . GLN A 1 454 ? -35.445 -13.885 29.471 1.00 84.88 454 GLN A N 1
ATOM 3721 C CA . GLN A 1 454 ? -35.333 -13.512 30.888 1.00 84.88 454 GLN A CA 1
ATOM 3722 C C . GLN A 1 454 ? -36.625 -12.875 31.410 1.00 84.88 454 GLN A C 1
ATOM 3724 O O . GLN A 1 454 ? -37.054 -13.223 32.510 1.00 84.88 454 GLN A O 1
ATOM 3729 N N . LEU A 1 455 ? -37.260 -12.010 30.611 1.00 81.81 455 LEU A N 1
ATOM 3730 C CA . LEU A 1 455 ? -38.553 -11.408 30.932 1.00 81.81 455 LEU A CA 1
ATOM 3731 C C . LEU A 1 455 ? -39.618 -12.491 31.154 1.00 81.81 455 LEU A C 1
ATOM 3733 O O . LEU A 1 455 ? -40.184 -12.558 32.240 1.00 81.81 455 LEU A O 1
ATOM 3737 N N . ILE A 1 456 ? -39.807 -13.400 30.188 1.00 79.19 456 ILE A N 1
ATOM 3738 C CA . ILE A 1 456 ? -40.776 -14.508 30.294 1.00 79.19 456 ILE A CA 1
ATOM 3739 C C . ILE A 1 456 ? -40.514 -15.359 31.543 1.00 79.19 456 ILE A C 1
ATOM 3741 O O . ILE A 1 456 ? -41.441 -15.697 32.281 1.00 79.19 456 ILE A O 1
ATOM 3745 N N . ASN A 1 457 ? -39.252 -15.704 31.803 1.00 81.56 457 ASN A N 1
ATOM 3746 C CA . ASN A 1 457 ? -38.893 -16.530 32.953 1.00 81.56 457 ASN A CA 1
ATOM 3747 C C . ASN A 1 457 ? -39.206 -15.837 34.290 1.00 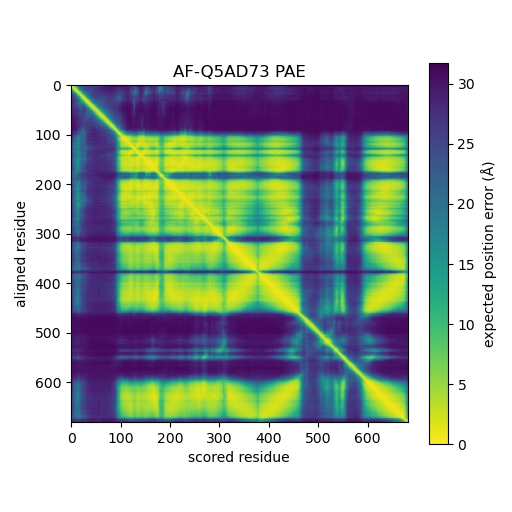81.56 457 ASN A C 1
ATOM 3749 O O . ASN A 1 457 ? -39.663 -16.500 35.217 1.00 81.56 457 ASN A O 1
ATOM 3753 N N . LEU A 1 458 ? -39.001 -14.520 34.398 1.00 80.31 458 LEU A N 1
ATOM 3754 C CA . LEU A 1 458 ? -39.330 -13.757 35.607 1.00 80.31 458 LEU A CA 1
ATOM 3755 C C . LEU A 1 458 ? -40.837 -13.584 35.797 1.00 80.31 458 LEU A C 1
ATOM 3757 O O . LEU A 1 458 ? -41.318 -13.707 36.923 1.00 80.31 458 LEU A O 1
ATOM 3761 N N . THR A 1 459 ? -41.585 -13.359 34.715 1.00 75.44 459 THR A N 1
ATOM 3762 C CA . THR A 1 459 ? -43.052 -13.286 34.755 1.00 75.44 459 THR A CA 1
ATOM 3763 C C . THR A 1 459 ? -43.655 -14.610 35.228 1.00 75.44 459 THR A C 1
ATOM 3765 O O . THR A 1 459 ? -44.530 -14.612 36.091 1.00 75.44 459 THR A O 1
ATOM 3768 N N . ASN A 1 460 ? -43.120 -15.743 34.758 1.00 74.69 460 ASN A N 1
ATOM 3769 C CA . ASN A 1 460 ? -43.557 -17.070 35.200 1.00 74.69 460 ASN A CA 1
ATOM 3770 C C . ASN A 1 460 ? -43.260 -17.336 36.686 1.00 74.69 460 ASN A C 1
ATOM 3772 O O . ASN A 1 460 ? -44.028 -18.033 37.336 1.00 74.69 460 ASN A O 1
ATOM 3776 N N . ILE A 1 461 ? -42.175 -16.785 37.245 1.00 69.81 461 ILE A N 1
ATOM 3777 C CA . ILE A 1 461 ? -41.855 -16.927 38.679 1.00 69.81 461 ILE A CA 1
ATOM 3778 C C . ILE A 1 461 ? -42.778 -16.052 39.540 1.00 69.81 461 ILE A C 1
ATOM 3780 O O . ILE A 1 461 ? -43.195 -16.478 40.616 1.00 69.81 461 ILE A O 1
ATOM 3784 N N . GLY A 1 462 ? -43.137 -14.856 39.063 1.00 55.53 462 GLY A N 1
ATOM 3785 C CA . GLY A 1 462 ? -44.054 -13.954 39.767 1.00 55.53 462 GLY A CA 1
ATOM 3786 C C . GLY A 1 462 ? -45.450 -14.550 39.978 1.00 55.53 462 GLY A C 1
ATOM 3787 O O . GLY A 1 462 ? -46.031 -14.360 41.046 1.00 55.53 462 GLY A O 1
ATOM 3788 N N . GLY A 1 463 ? -45.947 -15.333 39.013 1.00 52.62 463 GLY A N 1
ATOM 3789 C CA . GLY A 1 463 ? -47.301 -15.899 39.046 1.00 52.62 463 GLY A CA 1
ATOM 3790 C C . GLY A 1 463 ? -47.506 -17.130 39.936 1.00 52.62 463 GLY A C 1
ATOM 3791 O O . GLY A 1 463 ? -48.642 -17.479 40.229 1.00 52.62 463 GLY A O 1
ATOM 3792 N N . VAL A 1 464 ? -46.442 -17.779 40.425 1.00 51.12 464 VAL A N 1
ATOM 3793 C CA . VAL A 1 464 ? -46.564 -18.999 41.260 1.00 51.12 464 VAL A CA 1
ATOM 3794 C C . VAL A 1 464 ? -46.704 -18.669 42.758 1.00 51.12 464 VAL A C 1
ATOM 3796 O O . VAL A 1 464 ? -46.927 -19.550 43.581 1.00 51.12 464 VAL A O 1
ATOM 3799 N N . SER A 1 465 ? -46.613 -17.393 43.143 1.00 47.16 465 SER A N 1
ATOM 3800 C CA . SER A 1 465 ? -46.560 -16.985 44.557 1.00 47.16 465 SER A CA 1
ATOM 3801 C C . SER A 1 465 ? -47.893 -16.523 45.173 1.00 47.16 465 SER A C 1
ATOM 3803 O O . SER A 1 465 ? -47.901 -16.122 46.335 1.00 47.16 465 SER A O 1
ATOM 3805 N N . SER A 1 466 ? -49.019 -16.622 44.452 1.00 48.03 466 SER A N 1
ATOM 3806 C CA . SER A 1 466 ? -50.353 -16.189 44.920 1.00 48.03 466 SER A CA 1
ATOM 3807 C C . SER A 1 466 ? -51.395 -17.303 45.126 1.00 48.03 466 SER A C 1
ATOM 3809 O O . SER A 1 466 ? -52.459 -17.019 45.670 1.00 48.03 466 SER A O 1
ATOM 3811 N N . SER A 1 467 ? -51.117 -18.569 44.791 1.00 42.88 467 SER A N 1
ATOM 3812 C CA . SER A 1 467 ? -52.025 -19.687 45.100 1.00 42.88 467 SER A CA 1
ATOM 3813 C C . SER A 1 467 ? -51.593 -20.395 46.387 1.00 42.88 467 SER A C 1
ATOM 3815 O O . SER A 1 467 ? -50.556 -21.059 46.434 1.00 42.88 467 SER A O 1
ATOM 3817 N N . GLY A 1 468 ? -52.374 -20.201 47.448 1.00 39.47 468 GLY A N 1
ATOM 3818 C CA . GLY A 1 468 ? -52.073 -20.642 48.803 1.00 39.47 468 GLY A CA 1
ATOM 3819 C C . GLY A 1 468 ? -51.902 -22.153 48.988 1.00 39.47 468 GLY A C 1
ATOM 3820 O O . GLY A 1 468 ? -52.597 -22.968 48.398 1.00 39.47 468 GLY A O 1
ATOM 3821 N N . SER A 1 469 ? -50.980 -22.478 49.899 1.00 33.97 469 SER A N 1
ATOM 3822 C CA . SER A 1 469 ? -51.104 -23.514 50.930 1.00 33.97 469 SER A CA 1
ATOM 3823 C C . SER A 1 469 ? -51.862 -24.793 50.542 1.00 33.97 469 SER A C 1
ATOM 3825 O O . SER A 1 469 ? -53.021 -24.974 50.908 1.00 33.97 469 SER A O 1
ATOM 3827 N N . GLY A 1 470 ? -51.162 -25.740 49.920 1.00 34.16 470 GLY A N 1
ATOM 3828 C CA . GLY A 1 470 ? -51.681 -27.093 49.740 1.00 34.16 470 GLY A CA 1
ATOM 3829 C C . GLY A 1 470 ? -50.651 -28.060 49.171 1.00 34.16 470 GLY A C 1
ATOM 3830 O O . GLY A 1 470 ? -50.578 -28.233 47.967 1.00 34.16 470 GLY A O 1
ATOM 3831 N N . GLY A 1 471 ? -49.891 -28.712 50.054 1.00 31.58 471 GLY A N 1
ATOM 3832 C CA . GLY A 1 471 ? -49.402 -30.076 49.831 1.00 31.58 471 GLY A CA 1
ATOM 3833 C C . GLY A 1 471 ? -48.255 -30.290 48.835 1.00 31.58 471 GLY A C 1
ATOM 3834 O O . GLY A 1 471 ? -48.451 -30.353 47.633 1.00 31.58 471 GLY A O 1
ATOM 3835 N N . GLY A 1 472 ? -47.081 -30.609 49.385 1.00 29.88 472 GLY A N 1
ATOM 3836 C CA . GLY A 1 472 ? -46.335 -31.785 48.930 1.00 29.88 472 GLY A CA 1
ATOM 3837 C C . GLY A 1 472 ? -45.497 -31.663 47.656 1.00 29.88 472 GLY A C 1
ATOM 3838 O O . GLY A 1 472 ? -45.952 -31.979 46.572 1.00 29.88 472 GLY A O 1
ATOM 3839 N N . GLY A 1 473 ? -44.204 -31.398 47.854 1.00 30.41 473 GLY A N 1
ATOM 3840 C CA . GLY A 1 473 ? -43.167 -32.347 47.443 1.00 30.41 473 GLY A CA 1
ATOM 3841 C C . GLY A 1 473 ? -42.835 -32.506 45.952 1.00 30.41 473 GLY A C 1
ATOM 3842 O O . GLY A 1 473 ? -43.628 -32.980 45.156 1.00 30.41 473 GLY A O 1
ATOM 3843 N N . LEU A 1 474 ? -41.531 -32.351 45.692 1.00 31.00 474 LEU A N 1
ATOM 3844 C CA . LEU A 1 474 ? -40.750 -33.078 44.683 1.00 31.00 474 LEU A CA 1
ATOM 3845 C C . LEU A 1 474 ? -40.820 -32.525 43.242 1.00 31.00 474 LEU A C 1
ATOM 3847 O O . LEU A 1 474 ? -41.778 -32.714 42.508 1.00 31.00 474 LEU A O 1
ATOM 3851 N N . LEU A 1 475 ? -39.715 -31.941 42.769 1.00 34.25 475 LEU A N 1
ATOM 3852 C CA . LEU A 1 475 ? -38.670 -32.694 42.057 1.00 34.25 475 LEU A CA 1
ATOM 3853 C C . LEU A 1 475 ? -37.653 -31.722 41.441 1.00 34.25 475 LEU A C 1
ATOM 3855 O O . LEU A 1 475 ? -37.844 -31.153 40.368 1.00 34.25 475 LEU A O 1
ATOM 3859 N N . ALA A 1 476 ? -36.513 -31.604 42.115 1.00 30.70 476 ALA A N 1
ATOM 3860 C CA . ALA A 1 476 ? -35.256 -31.324 41.451 1.00 30.70 476 ALA A CA 1
ATOM 3861 C C . ALA A 1 476 ? -34.719 -32.635 40.851 1.00 30.70 476 ALA A C 1
ATOM 3863 O O . ALA A 1 476 ? -34.697 -33.667 41.519 1.00 30.70 476 ALA A O 1
ATOM 3864 N N . SER A 1 477 ? -34.186 -32.541 39.633 1.00 30.69 477 SER A N 1
ATOM 3865 C CA . SER A 1 477 ? -33.290 -33.514 38.994 1.00 30.69 477 SER A CA 1
ATOM 3866 C C . SER A 1 477 ? -33.933 -34.812 38.464 1.00 30.69 477 SER A C 1
ATOM 3868 O O . SER A 1 477 ? -34.376 -35.667 39.215 1.00 30.69 477 SER A O 1
ATOM 3870 N N . ARG A 1 478 ? -33.908 -35.020 37.144 1.00 31.94 478 ARG A N 1
ATOM 3871 C CA . ARG A 1 478 ? -32.853 -35.765 36.428 1.00 31.94 478 ARG A CA 1
ATOM 3872 C C . ARG A 1 478 ? -33.312 -36.096 35.007 1.00 31.94 478 ARG A C 1
ATOM 3874 O O . ARG A 1 478 ? -34.409 -36.579 34.768 1.00 31.94 478 ARG A O 1
ATOM 3881 N N . ILE A 1 479 ? -32.412 -35.803 34.081 1.00 30.17 479 ILE A N 1
ATOM 3882 C CA . ILE A 1 479 ? -32.366 -36.296 32.707 1.00 30.17 479 ILE A CA 1
ATOM 3883 C C . ILE A 1 479 ? -32.090 -37.805 32.749 1.00 30.17 479 ILE A C 1
ATOM 3885 O O . ILE A 1 479 ? -31.190 -38.197 33.493 1.00 30.17 479 ILE A O 1
ATOM 3889 N N . SER A 1 480 ? -32.836 -38.591 31.961 1.00 34.16 480 SER A N 1
ATOM 3890 C CA . SER A 1 480 ? -32.504 -39.872 31.272 1.00 34.16 480 SER A CA 1
ATOM 3891 C C . SER A 1 480 ? -33.830 -40.614 31.019 1.00 34.16 480 SER A C 1
ATOM 3893 O O . SER A 1 480 ? -34.521 -40.951 31.971 1.00 34.16 480 SER A O 1
ATOM 3895 N N . THR A 1 481 ? -34.407 -40.525 29.817 1.00 33.59 481 THR A N 1
ATOM 3896 C CA . THR A 1 481 ? -34.299 -41.517 28.719 1.00 33.59 481 THR A CA 1
ATOM 3897 C C . THR A 1 481 ? -34.853 -42.895 29.090 1.00 33.59 481 THR A C 1
ATOM 3899 O O . THR A 1 481 ? -34.239 -43.621 29.862 1.00 33.59 481 THR A O 1
ATOM 3902 N N . ASP A 1 482 ? -36.023 -43.202 28.523 1.00 37.41 482 ASP A N 1
ATOM 3903 C CA . ASP A 1 482 ? -36.295 -44.386 27.690 1.00 37.41 482 ASP A CA 1
ATOM 3904 C C . ASP A 1 482 ? -37.710 -44.967 27.850 1.00 37.41 482 ASP A C 1
ATOM 3906 O O . ASP A 1 482 ? -38.183 -45.323 28.927 1.00 37.41 482 ASP A O 1
ATOM 3910 N N . ASN A 1 483 ? -38.370 -44.989 26.689 1.00 37.16 483 ASN A N 1
ATOM 3911 C CA . ASN A 1 483 ? -39.448 -45.863 26.248 1.00 37.16 483 ASN A CA 1
ATOM 3912 C C . ASN A 1 483 ? -39.389 -47.276 26.859 1.00 37.16 483 ASN A C 1
ATOM 3914 O O . ASN A 1 483 ? -38.332 -47.893 26.861 1.00 37.16 483 ASN A O 1
ATOM 3918 N N . ASP A 1 484 ? -40.532 -47.846 27.250 1.00 39.03 484 ASP A N 1
ATOM 3919 C CA . ASP A 1 484 ? -41.292 -48.718 26.341 1.00 39.03 484 ASP A CA 1
ATOM 3920 C C . ASP A 1 484 ? -42.544 -49.339 26.998 1.00 39.03 484 ASP A C 1
ATOM 3922 O O . ASP A 1 484 ? -42.482 -50.025 28.010 1.00 39.03 484 ASP A O 1
ATOM 3926 N N . SER A 1 485 ? -43.662 -49.176 26.286 1.00 42.84 485 SER A N 1
ATOM 3927 C CA . SER A 1 485 ? -44.686 -50.187 25.971 1.00 42.84 485 SER A CA 1
ATOM 3928 C C . SER A 1 485 ? -45.614 -50.828 27.031 1.00 42.84 485 SER A C 1
ATOM 3930 O O . SER A 1 485 ? -45.209 -51.402 28.034 1.00 42.84 485 SER A O 1
ATOM 3932 N N . ASN A 1 486 ? -46.883 -50.882 26.595 1.00 38.97 486 ASN A N 1
ATOM 3933 C CA . ASN A 1 486 ? -47.955 -51.854 26.863 1.00 38.97 486 ASN A CA 1
ATOM 3934 C C . ASN A 1 486 ? -48.769 -51.718 28.161 1.00 38.97 486 ASN A C 1
ATOM 3936 O O . ASN A 1 486 ? -48.263 -51.930 29.250 1.00 38.97 486 ASN A O 1
ATOM 3940 N N . ASN A 1 487 ? -50.033 -51.277 28.144 1.00 40.59 487 ASN A N 1
ATOM 3941 C CA . ASN A 1 487 ? -51.256 -51.640 27.392 1.00 40.59 487 ASN A CA 1
ATOM 3942 C C . ASN A 1 487 ? -52.204 -52.532 28.223 1.00 40.59 487 ASN A C 1
ATOM 3944 O O . ASN A 1 487 ? -51.873 -53.652 28.601 1.00 40.59 487 ASN A O 1
ATOM 3948 N N . SER A 1 488 ? -53.435 -52.023 28.323 1.00 41.34 488 SER A N 1
ATOM 3949 C CA . SER A 1 488 ? -54.726 -52.720 28.350 1.00 41.34 488 SER A CA 1
ATOM 3950 C C . SER A 1 488 ? -55.454 -52.917 29.690 1.00 41.34 488 SER A C 1
ATOM 3952 O O . SER A 1 488 ? -55.044 -53.687 30.549 1.00 41.34 488 SER A O 1
ATOM 3954 N N . ASN A 1 489 ? -56.636 -52.278 29.711 1.00 41.12 489 ASN A N 1
ATOM 3955 C CA . ASN A 1 489 ? -57.924 -52.699 30.281 1.00 41.12 489 ASN A CA 1
ATOM 3956 C C . ASN A 1 489 ? -58.040 -52.661 31.820 1.00 41.12 489 ASN A C 1
ATOM 3958 O O . ASN A 1 489 ? -57.224 -53.206 32.539 1.00 41.12 489 ASN A O 1
ATOM 3962 N N . ASN A 1 490 ? -59.071 -52.066 32.420 1.00 38.38 490 ASN A N 1
ATOM 3963 C CA . ASN A 1 490 ? -60.484 -52.265 32.126 1.00 38.38 490 ASN A CA 1
ATOM 3964 C C . ASN A 1 490 ? -61.337 -51.188 32.838 1.00 38.38 490 ASN A C 1
ATOM 3966 O O . ASN A 1 490 ? -60.919 -50.579 33.817 1.00 38.38 490 ASN A O 1
ATOM 3970 N N . SER A 1 491 ? -62.532 -51.006 32.289 1.00 36.84 491 SER A N 1
ATOM 3971 C CA . SER A 1 491 ? -63.577 -50.007 32.514 1.00 36.84 491 SER A CA 1
ATOM 3972 C C . SER A 1 491 ? -64.083 -49.820 33.956 1.00 36.84 491 SER A C 1
ATOM 3974 O O . SER A 1 491 ? -64.237 -50.784 34.704 1.00 36.84 491 SER A O 1
ATOM 3976 N N . GLY A 1 492 ? -64.442 -48.573 34.292 1.00 35.31 492 GLY A N 1
ATOM 3977 C CA . GLY A 1 492 ? -65.056 -48.164 35.560 1.00 35.31 492 GLY A CA 1
ATOM 3978 C C . GLY A 1 492 ? -65.579 -46.720 35.526 1.00 35.31 492 GLY A C 1
ATOM 3979 O O . GLY A 1 492 ? -64.918 -45.809 36.001 1.00 35.31 492 GLY A O 1
ATOM 3980 N N . ASN A 1 493 ? -66.745 -46.552 34.900 1.00 33.09 493 ASN A N 1
ATOM 3981 C CA . ASN A 1 493 ? -67.715 -45.445 34.938 1.00 33.09 493 ASN A CA 1
ATOM 3982 C C . ASN A 1 493 ? -67.467 -44.289 35.948 1.00 33.09 493 ASN A C 1
ATOM 3984 O O . ASN A 1 493 ? -67.547 -44.513 37.152 1.00 33.09 493 ASN A O 1
ATOM 3988 N N . ASN A 1 494 ? -67.279 -43.053 35.459 1.00 37.53 494 ASN A N 1
ATOM 3989 C CA . ASN A 1 494 ? -67.704 -41.809 36.125 1.00 37.53 494 ASN A CA 1
ATOM 3990 C C . ASN A 1 494 ? -67.641 -40.620 35.147 1.00 37.53 494 ASN A C 1
ATOM 3992 O O . ASN A 1 494 ? -66.576 -40.269 34.644 1.00 37.53 494 ASN A O 1
ATOM 3996 N N . ASN A 1 495 ? -68.798 -40.001 34.907 1.00 31.12 495 ASN A N 1
ATOM 3997 C CA . ASN A 1 495 ? -68.923 -38.679 34.299 1.00 31.12 495 ASN A CA 1
ATOM 3998 C C . ASN A 1 495 ? -68.394 -37.630 35.287 1.00 31.12 495 ASN A C 1
ATOM 4000 O O . ASN A 1 495 ? -68.845 -37.614 36.429 1.00 31.12 495 ASN A O 1
ATOM 4004 N N . ASN A 1 496 ? -67.487 -36.757 34.851 1.00 34.34 496 ASN A N 1
ATOM 4005 C CA . ASN A 1 496 ? -67.308 -35.435 35.443 1.00 34.34 496 ASN A CA 1
ATOM 4006 C C . ASN A 1 496 ? -66.677 -34.484 34.425 1.00 34.34 496 ASN A C 1
ATOM 4008 O O . ASN A 1 496 ? -65.614 -34.761 33.867 1.00 34.34 496 ASN A O 1
ATOM 4012 N N . ASP A 1 497 ? -67.379 -33.373 34.223 1.00 29.48 497 ASP A N 1
ATOM 4013 C CA . ASP A 1 497 ? -66.896 -32.142 33.619 1.00 29.48 497 ASP A CA 1
ATOM 4014 C C . ASP A 1 497 ? -65.582 -31.686 34.266 1.00 29.48 497 ASP A C 1
ATOM 4016 O O . ASP A 1 497 ? -65.357 -31.841 35.468 1.00 29.48 497 ASP A O 1
ATOM 4020 N N . GLY A 1 498 ? -64.718 -31.100 33.449 1.00 32.09 498 GLY A N 1
ATOM 4021 C CA . GLY A 1 498 ? -63.475 -30.470 33.871 1.00 32.09 498 GLY A CA 1
ATOM 4022 C C . GLY A 1 498 ? -63.144 -29.345 32.908 1.00 32.09 498 GLY A C 1
ATOM 4023 O O . GLY A 1 498 ? -62.157 -29.419 32.177 1.00 32.09 498 GLY A O 1
ATOM 4024 N N . ASP A 1 499 ? -64.031 -28.351 32.865 1.00 29.34 499 ASP A N 1
ATOM 4025 C CA . ASP A 1 499 ? -63.734 -27.026 32.331 1.00 29.34 499 ASP A CA 1
ATOM 4026 C C . ASP A 1 499 ? -62.561 -26.486 33.169 1.00 29.34 499 ASP A C 1
ATOM 4028 O O . ASP A 1 499 ? -62.695 -26.253 34.368 1.00 29.34 499 ASP A O 1
ATOM 4032 N N . LEU A 1 500 ? -61.354 -26.460 32.597 1.00 34.34 500 LEU A N 1
ATOM 4033 C CA . LEU A 1 500 ? -60.172 -25.945 33.286 1.00 34.34 500 LEU A CA 1
ATOM 4034 C C . LEU A 1 500 ? -60.173 -24.428 33.134 1.00 34.34 500 LEU A C 1
ATOM 4036 O O . LEU A 1 500 ? -59.848 -23.890 32.074 1.00 34.34 500 LEU A O 1
ATOM 4040 N N . ASP A 1 501 ? -60.577 -23.809 34.235 1.00 35.12 501 ASP A N 1
ATOM 4041 C CA . ASP A 1 501 ? -60.853 -22.402 34.458 1.00 35.12 501 ASP A CA 1
ATOM 4042 C C . ASP A 1 501 ? -59.892 -21.421 33.783 1.00 35.12 501 ASP A C 1
ATOM 4044 O O . ASP A 1 501 ? -58.662 -21.464 33.888 1.00 35.12 501 ASP A O 1
ATOM 4048 N N . THR A 1 502 ? -60.525 -20.441 33.149 1.00 34.41 502 THR A N 1
ATOM 4049 C CA . THR A 1 502 ? -59.924 -19.271 32.510 1.00 34.41 502 THR A CA 1
ATOM 4050 C C . THR A 1 502 ? -59.673 -18.173 33.558 1.00 34.41 502 THR A C 1
ATOM 4052 O O . THR A 1 502 ? -60.043 -17.027 33.338 1.00 34.41 502 THR A O 1
ATOM 4055 N N . GLU A 1 503 ? -59.077 -18.501 34.715 1.00 37.09 503 GLU A N 1
ATOM 4056 C CA . GLU A 1 503 ? -59.032 -17.577 35.875 1.00 37.09 503 GLU A CA 1
ATOM 4057 C C . GLU A 1 503 ? -57.634 -17.209 36.418 1.00 37.09 503 GLU A C 1
ATOM 4059 O O . GLU A 1 503 ? -57.533 -16.477 37.397 1.00 37.09 503 GLU A O 1
ATOM 4064 N N . ASN A 1 504 ? -56.516 -17.603 35.791 1.00 44.34 504 ASN A N 1
ATOM 4065 C CA . ASN A 1 504 ? -55.191 -17.418 36.425 1.00 44.34 504 ASN A CA 1
ATOM 4066 C C . ASN A 1 504 ? -54.300 -16.268 35.892 1.00 44.34 504 ASN A C 1
ATOM 4068 O O . ASN A 1 504 ? -53.095 -16.251 36.142 1.00 44.34 504 ASN A O 1
ATOM 4072 N N . PHE A 1 505 ? -54.860 -15.287 35.170 1.00 48.31 505 PHE A N 1
ATOM 4073 C CA . PHE A 1 505 ? -54.089 -14.170 34.582 1.00 48.31 505 PHE A CA 1
ATOM 4074 C C . PHE A 1 505 ? -54.459 -12.770 35.097 1.00 48.31 505 PHE A C 1
ATOM 4076 O O . PHE A 1 505 ? -53.832 -11.792 34.686 1.00 48.31 505 PHE A O 1
ATOM 4083 N N . ASP A 1 506 ? -55.424 -12.632 36.009 1.00 46.72 506 ASP A N 1
ATOM 4084 C CA . ASP A 1 506 ? -55.891 -11.299 36.422 1.00 46.72 506 ASP A CA 1
ATOM 4085 C C . ASP A 1 506 ? -54.848 -10.493 37.213 1.00 46.72 506 ASP A C 1
ATOM 4087 O O . ASP A 1 506 ? -54.744 -9.283 37.025 1.00 46.72 506 ASP A O 1
ATOM 4091 N N . HIS A 1 507 ? -53.961 -11.147 37.970 1.00 50.78 507 HIS A N 1
ATOM 4092 C CA . HIS A 1 507 ? -52.859 -10.468 38.671 1.00 50.78 507 HIS A CA 1
ATOM 4093 C C . HIS A 1 507 ? -51.775 -9.914 37.722 1.00 50.78 507 HIS A C 1
ATOM 4095 O O . HIS A 1 507 ? -50.965 -9.073 38.111 1.00 50.78 507 HIS A O 1
ATOM 4101 N N . LEU A 1 508 ? -51.746 -10.370 36.465 1.00 46.50 508 LEU A N 1
ATOM 4102 C CA . LEU A 1 508 ? -50.798 -9.896 35.457 1.00 46.50 508 LEU A CA 1
ATOM 4103 C C . LEU A 1 508 ? -51.305 -8.642 34.730 1.00 46.50 508 LEU A C 1
ATOM 4105 O O . LEU A 1 508 ? -50.490 -7.899 34.190 1.00 46.50 508 LEU A O 1
ATOM 4109 N N . LYS A 1 509 ? -52.614 -8.353 34.796 1.00 50.06 509 LYS A N 1
ATOM 4110 C CA . LYS A 1 509 ? -53.196 -7.074 34.349 1.00 50.06 509 LYS A CA 1
ATOM 4111 C C . LYS A 1 509 ? -52.870 -5.921 35.306 1.00 50.06 509 LYS A C 1
ATOM 4113 O O . LYS A 1 509 ? -52.868 -4.768 34.887 1.00 50.06 509 LYS A O 1
ATOM 4118 N N . GLU A 1 510 ? -52.565 -6.216 36.574 1.00 52.69 510 GLU A N 1
ATOM 4119 C CA . GLU A 1 510 ? -52.118 -5.214 37.559 1.00 52.69 510 GLU A CA 1
ATOM 4120 C C . GLU A 1 510 ? -50.669 -4.751 37.334 1.00 52.69 510 GLU A C 1
ATOM 4122 O O . GLU A 1 510 ? -50.261 -3.690 37.816 1.00 52.69 510 GLU A O 1
ATOM 4127 N N . LEU A 1 511 ? -49.871 -5.518 36.584 1.00 51.16 511 LEU A N 1
ATOM 4128 C CA . LEU A 1 511 ? -48.546 -5.101 36.146 1.00 51.16 511 LEU A CA 1
ATOM 4129 C C . LEU A 1 511 ? -48.725 -4.260 34.884 1.00 51.16 511 LEU A C 1
ATOM 4131 O O . LEU A 1 511 ? -48.896 -4.783 33.790 1.00 51.16 511 LEU A O 1
ATOM 4135 N N . ASN A 1 512 ? -48.706 -2.939 35.055 1.00 50.88 512 ASN A N 1
ATOM 4136 C CA . ASN A 1 512 ? -48.918 -1.934 34.011 1.00 50.88 512 ASN A CA 1
ATOM 4137 C C . ASN A 1 512 ? -47.737 -1.880 33.004 1.00 50.88 512 ASN A C 1
ATOM 4139 O O . ASN A 1 512 ? -47.091 -0.849 32.829 1.00 50.88 512 ASN A O 1
ATOM 4143 N N . SER A 1 513 ? -47.411 -3.017 32.382 1.00 54.53 513 SER A N 1
ATOM 4144 C CA . SER A 1 513 ? -46.324 -3.200 31.421 1.00 54.53 513 SER A CA 1
ATOM 4145 C C . SER A 1 513 ? -46.901 -3.421 30.018 1.00 54.53 513 SER A C 1
ATOM 4147 O O . SER A 1 513 ? -47.599 -4.414 29.784 1.00 54.53 513 SER A O 1
ATOM 4149 N N . PRO A 1 514 ? -46.601 -2.538 29.048 1.00 57.47 514 PRO A N 1
ATOM 4150 C CA . PRO A 1 514 ? -47.056 -2.682 27.664 1.00 57.47 514 PRO A CA 1
ATOM 4151 C C . PRO A 1 514 ? -46.603 -4.002 27.026 1.00 57.47 514 PRO A C 1
ATOM 4153 O O . PRO A 1 514 ? -47.361 -4.645 26.301 1.00 57.47 514 PRO A O 1
ATOM 4156 N N . THR A 1 515 ? -45.378 -4.435 27.338 1.00 56.38 515 THR A N 1
ATOM 4157 C CA . THR A 1 515 ? -44.766 -5.650 26.785 1.00 56.38 515 THR A CA 1
ATOM 4158 C C . THR A 1 515 ? -45.439 -6.909 27.327 1.00 56.38 515 THR A C 1
ATOM 4160 O O . THR A 1 515 ? -45.720 -7.835 26.568 1.00 56.38 515 THR A O 1
ATOM 4163 N N . ILE A 1 516 ? -45.744 -6.933 28.630 1.00 55.66 516 ILE A N 1
ATOM 4164 C CA . ILE A 1 516 ? -46.453 -8.042 29.281 1.00 55.66 516 ILE A CA 1
ATOM 4165 C C . ILE A 1 516 ? -47.906 -8.095 28.803 1.00 55.66 516 ILE A C 1
ATOM 4167 O O . ILE A 1 516 ? -48.396 -9.176 28.493 1.00 55.66 516 ILE A O 1
ATOM 4171 N N . ASN A 1 517 ? -48.569 -6.948 28.647 1.00 58.53 517 ASN A N 1
ATOM 4172 C CA . ASN A 1 517 ? -49.937 -6.882 28.135 1.00 58.53 517 ASN A CA 1
ATOM 4173 C C . ASN A 1 517 ? -50.047 -7.389 26.687 1.00 58.53 517 ASN A C 1
ATOM 4175 O O . ASN A 1 517 ? -50.968 -8.147 26.378 1.00 58.53 517 ASN A O 1
ATOM 4179 N N . ASN A 1 518 ? -49.081 -7.065 25.819 1.00 61.50 518 ASN A N 1
ATOM 4180 C CA . ASN A 1 518 ? -49.024 -7.622 24.463 1.00 61.50 518 ASN A CA 1
ATOM 4181 C C . ASN A 1 518 ? -48.720 -9.129 24.472 1.00 61.50 518 ASN A C 1
ATOM 4183 O O . ASN A 1 518 ? -49.387 -9.898 23.776 1.00 61.50 518 ASN A O 1
ATOM 4187 N N . ALA A 1 519 ? -47.780 -9.582 25.309 1.00 55.75 519 ALA A N 1
ATOM 4188 C CA . ALA A 1 519 ? -47.478 -11.005 25.452 1.00 55.75 519 ALA A CA 1
ATOM 4189 C C . ALA A 1 519 ? -48.684 -11.803 25.988 1.00 55.75 519 ALA A C 1
ATOM 4191 O O . ALA A 1 519 ? -48.991 -12.869 25.461 1.00 55.75 519 ALA A O 1
ATOM 4192 N N . LEU A 1 520 ? -49.417 -11.279 26.975 1.00 54.00 520 LEU A N 1
ATOM 4193 C CA . LEU A 1 520 ? -50.623 -11.891 27.552 1.00 54.00 520 LEU A CA 1
ATOM 4194 C C . LEU A 1 520 ? -51.785 -11.957 26.568 1.00 54.00 520 LEU A C 1
ATOM 4196 O O . LEU A 1 520 ? -52.491 -12.967 26.505 1.00 54.00 520 LEU A O 1
ATOM 4200 N N . LYS A 1 521 ? -51.967 -10.911 25.760 1.00 57.47 521 LYS A N 1
ATOM 4201 C CA . LYS A 1 521 ? -52.961 -10.894 24.682 1.00 57.47 521 LYS A CA 1
ATOM 4202 C C . LYS A 1 521 ? -52.678 -11.987 23.641 1.00 57.47 521 LYS A C 1
ATOM 4204 O O . LYS A 1 521 ? -53.603 -12.610 23.125 1.00 57.47 521 LYS A O 1
ATOM 4209 N N . ASN A 1 522 ? -51.402 -12.289 23.406 1.00 50.81 522 ASN A N 1
ATOM 4210 C CA . ASN A 1 522 ? -50.972 -13.320 22.460 1.00 50.81 522 ASN A CA 1
ATOM 4211 C C . ASN A 1 522 ? -50.907 -14.736 23.083 1.00 50.81 522 ASN A C 1
ATOM 4213 O O . ASN A 1 522 ? -51.121 -15.724 22.384 1.00 50.81 522 ASN A O 1
ATOM 4217 N N . LEU A 1 523 ? -50.676 -14.856 24.396 1.00 48.03 523 LEU A N 1
ATOM 4218 C CA . LEU A 1 523 ? -50.675 -16.126 25.142 1.00 48.03 523 LEU A CA 1
ATOM 4219 C C . LEU A 1 523 ? -52.088 -16.638 25.458 1.00 48.03 523 LEU A C 1
ATOM 4221 O O . LEU A 1 523 ? -52.326 -17.841 25.391 1.00 48.03 523 LEU A O 1
ATOM 4225 N N . SER A 1 524 ? -53.040 -15.744 25.740 1.00 47.44 524 SER A N 1
ATOM 4226 C CA . SER A 1 524 ? -54.448 -16.109 25.981 1.00 47.44 524 SER A CA 1
ATOM 4227 C C . SER A 1 524 ? -55.157 -16.668 24.740 1.00 47.44 524 SER A C 1
ATOM 4229 O O . SER A 1 524 ? -56.201 -17.303 24.864 1.00 47.44 524 SER A O 1
ATOM 4231 N N . THR A 1 525 ? -54.582 -16.499 23.544 1.00 51.94 525 THR A N 1
ATOM 4232 C CA . THR A 1 525 ? -55.206 -16.911 22.279 1.00 51.94 525 THR A CA 1
ATOM 4233 C C . THR A 1 525 ? -54.677 -18.228 21.699 1.00 51.94 525 THR A C 1
ATOM 4235 O O . THR A 1 525 ? -55.264 -18.722 20.735 1.00 51.94 525 THR A O 1
ATOM 4238 N N . LYS A 1 526 ? -53.609 -18.850 22.238 1.00 44.16 526 LYS A N 1
ATOM 4239 C CA . LYS A 1 526 ? -53.006 -20.055 21.618 1.00 44.16 526 LYS A CA 1
ATOM 4240 C C . LYS A 1 526 ? -52.476 -21.094 22.622 1.00 44.16 526 LYS A C 1
ATOM 4242 O O . LYS A 1 526 ? -51.526 -20.847 23.359 1.00 44.16 526 LYS A O 1
ATOM 4247 N N . LYS A 1 527 ? -53.023 -22.322 22.568 1.00 35.75 527 LYS A N 1
ATOM 4248 C CA . LYS A 1 527 ? -52.500 -23.520 23.264 1.00 35.75 527 LYS A CA 1
ATOM 4249 C C . LYS A 1 527 ? -51.122 -23.903 22.703 1.00 35.75 527 LYS A C 1
ATOM 4251 O O . LYS A 1 527 ? -51.020 -24.375 21.573 1.00 35.75 527 LYS A O 1
ATOM 4256 N N . ILE A 1 528 ? -50.058 -23.740 23.490 1.00 36.53 528 ILE A N 1
ATOM 4257 C CA . ILE A 1 528 ? -48.685 -24.083 23.086 1.00 36.53 528 ILE A CA 1
ATOM 4258 C C . ILE A 1 528 ? -48.327 -25.491 23.574 1.00 36.53 528 ILE A C 1
ATOM 4260 O O . ILE A 1 528 ? -48.174 -25.735 24.768 1.00 36.53 528 ILE A O 1
ATOM 4264 N N . SER A 1 529 ? -48.141 -26.414 22.627 1.00 37.31 529 SER A N 1
ATOM 4265 C CA . SER A 1 529 ? -47.502 -27.716 22.844 1.00 37.31 529 SER A CA 1
ATOM 4266 C C . SER A 1 529 ? -46.123 -27.743 22.159 1.00 37.31 529 SER A C 1
ATOM 4268 O O . SER A 1 529 ? -45.959 -27.210 21.066 1.00 37.31 529 SER A O 1
ATOM 4270 N N . LYS A 1 530 ? -45.144 -28.391 22.811 1.00 43.28 530 LYS A N 1
ATOM 4271 C CA . LYS A 1 530 ? -43.734 -28.645 22.412 1.00 43.28 530 LYS A CA 1
ATOM 4272 C C . LYS A 1 530 ? -42.690 -27.543 22.711 1.00 43.28 530 LYS A C 1
ATOM 4274 O O . LYS A 1 530 ? -42.642 -26.472 22.108 1.00 43.28 530 LYS A O 1
ATOM 4279 N N . LYS A 1 531 ? -41.762 -27.891 23.616 1.00 35.28 531 LYS A N 1
ATOM 4280 C CA . LYS A 1 531 ? -40.504 -27.184 23.918 1.00 35.28 531 LYS A CA 1
ATOM 4281 C C . LYS A 1 531 ? -39.436 -27.572 22.875 1.00 35.28 531 LYS A C 1
ATOM 4283 O O . LYS A 1 531 ? -38.916 -28.678 22.947 1.00 35.28 531 LYS A O 1
ATOM 4288 N N . SER A 1 532 ? -39.090 -26.692 21.929 1.00 40.69 532 SER A N 1
ATOM 4289 C CA . SER A 1 532 ? -37.861 -26.823 21.120 1.00 40.69 532 SER A CA 1
ATOM 4290 C C . SER A 1 532 ? -36.803 -25.825 21.611 1.00 40.69 532 SER A C 1
ATOM 4292 O O . SER A 1 532 ? -37.099 -24.652 21.846 1.00 40.69 532 SER A O 1
ATOM 4294 N N . SER A 1 533 ? -35.581 -26.313 21.838 1.00 42.31 533 SER A N 1
ATOM 4295 C CA . SER A 1 533 ? -34.467 -25.562 22.432 1.00 42.31 533 SER A CA 1
ATOM 4296 C C . SER A 1 533 ? -33.743 -24.700 21.391 1.00 42.31 533 SER A C 1
ATOM 4298 O O . SER A 1 533 ? -33.219 -25.213 20.407 1.00 42.31 533 SER A O 1
ATOM 4300 N N . TRP A 1 534 ? -33.681 -23.388 21.638 1.00 45.78 534 TRP A N 1
ATOM 4301 C CA . TRP A 1 534 ? -33.107 -22.362 20.751 1.00 45.78 534 TRP A CA 1
ATOM 4302 C C . TRP A 1 534 ? -31.568 -22.319 20.749 1.00 45.78 534 TRP A C 1
ATOM 4304 O O . TRP A 1 534 ? -30.961 -21.627 19.935 1.00 45.78 534 TRP A O 1
ATOM 4314 N N . TYR A 1 535 ? -30.912 -23.109 21.610 1.00 40.84 535 TYR A N 1
ATOM 4315 C CA . TYR A 1 535 ? -29.445 -23.212 21.672 1.00 40.84 535 TYR A CA 1
ATOM 4316 C C . TYR A 1 535 ? -28.795 -23.586 20.324 1.00 40.84 535 TYR A C 1
ATOM 4318 O O . TYR A 1 535 ? -27.631 -23.255 20.102 1.00 40.84 535 TYR A O 1
ATOM 4326 N N . GLY A 1 536 ? -29.534 -24.226 19.412 1.00 51.03 536 GLY A N 1
ATOM 4327 C CA . GLY A 1 536 ? -29.056 -24.549 18.064 1.00 51.03 536 GLY A CA 1
ATOM 4328 C C . GLY A 1 536 ? -29.075 -23.383 17.067 1.00 51.03 536 GLY A C 1
ATOM 4329 O O . GLY A 1 536 ? -28.318 -23.411 16.103 1.00 51.03 536 GLY A O 1
ATOM 4330 N N . LEU A 1 537 ? -29.887 -22.345 17.292 1.00 46.94 537 LEU A N 1
ATOM 4331 C CA . LEU A 1 537 ? -30.198 -21.329 16.273 1.00 46.94 537 LEU A CA 1
ATOM 4332 C C . LEU A 1 537 ? -29.103 -20.268 16.109 1.00 46.94 537 LEU A C 1
ATOM 4334 O O . LEU A 1 537 ? -28.939 -19.700 15.038 1.00 46.94 537 LEU A O 1
ATOM 4338 N N . PHE A 1 538 ? -28.295 -20.042 17.147 1.00 48.75 538 PHE A N 1
ATOM 4339 C CA . PHE A 1 538 ? -27.237 -19.023 17.135 1.00 48.75 538 PHE A CA 1
ATOM 4340 C C . PHE A 1 538 ? -25.833 -19.601 17.317 1.00 48.75 538 PHE A C 1
ATOM 4342 O O . PHE A 1 538 ? -24.930 -18.880 17.757 1.00 48.75 538 PHE A O 1
ATOM 4349 N N . GLY A 1 539 ? -25.674 -20.895 17.023 1.00 47.81 539 GLY A N 1
ATOM 4350 C CA . GLY A 1 539 ? -24.447 -21.647 17.255 1.00 47.81 539 GLY A CA 1
ATOM 4351 C C . GLY A 1 539 ? -24.165 -21.811 18.748 1.00 47.81 539 GLY A C 1
ATOM 4352 O O . GLY A 1 539 ? -23.883 -20.848 19.466 1.00 47.81 539 GLY A O 1
ATOM 4353 N N . GLY A 1 540 ? -24.221 -23.052 19.227 1.00 30.73 540 GLY A N 1
ATOM 4354 C CA . GLY A 1 540 ? -23.793 -23.426 20.570 1.00 30.73 540 GLY A CA 1
ATOM 4355 C C . GLY A 1 540 ? -22.286 -23.244 20.731 1.00 30.73 540 GLY A C 1
ATOM 4356 O O . GLY A 1 540 ? -21.526 -24.193 20.609 1.00 30.73 540 GLY A O 1
ATOM 4357 N N . ASN A 1 541 ? -21.853 -22.015 20.999 1.00 33.00 541 ASN A N 1
ATOM 4358 C CA . ASN A 1 541 ? -20.532 -21.711 21.522 1.00 33.00 541 ASN A CA 1
ATOM 4359 C C . ASN A 1 541 ? -20.672 -20.587 22.555 1.00 33.00 541 ASN A C 1
ATOM 4361 O O . ASN A 1 541 ? -21.449 -19.652 22.363 1.00 33.00 541 ASN A O 1
ATOM 4365 N N . ASN A 1 542 ? -19.928 -20.687 23.659 1.00 36.38 542 ASN A N 1
ATOM 4366 C CA . ASN A 1 542 ? -20.003 -19.881 24.892 1.00 36.38 542 ASN A CA 1
ATOM 4367 C C . ASN A 1 542 ? -19.817 -18.346 24.744 1.00 36.38 542 ASN A C 1
ATOM 4369 O O . ASN A 1 542 ? -19.566 -17.657 25.733 1.00 36.38 542 ASN A O 1
ATOM 4373 N N . GLN A 1 543 ? -19.942 -17.770 23.547 1.00 40.06 543 GLN A N 1
ATOM 4374 C CA . GLN A 1 543 ? -19.804 -16.331 23.312 1.00 40.06 543 GLN A CA 1
ATOM 4375 C C . GLN A 1 543 ? -20.884 -15.499 24.022 1.00 40.06 543 GLN A C 1
ATOM 4377 O O . GLN A 1 543 ? -20.624 -14.351 24.363 1.00 40.06 543 GLN A O 1
ATOM 4382 N N . THR A 1 544 ? -22.054 -16.065 24.341 1.00 37.84 544 THR A N 1
ATOM 4383 C CA . THR A 1 544 ? -23.114 -15.339 25.070 1.00 37.84 544 THR A CA 1
ATOM 4384 C C . THR A 1 544 ? -22.722 -14.948 26.490 1.00 37.84 544 THR A C 1
ATOM 4386 O O . THR A 1 544 ? -23.183 -13.919 26.966 1.00 37.84 544 THR A O 1
ATOM 4389 N N . LYS A 1 545 ? -21.824 -15.691 27.156 1.00 36.97 545 LYS A N 1
ATOM 4390 C CA . LYS A 1 545 ? -21.306 -15.285 28.475 1.00 36.97 545 LYS A CA 1
ATOM 4391 C C . LYS A 1 545 ? -20.382 -14.065 28.404 1.00 36.97 545 LYS A C 1
ATOM 4393 O O . LYS A 1 545 ? -20.162 -13.431 29.427 1.00 36.97 545 LYS A O 1
ATOM 4398 N N . LYS A 1 546 ? -19.834 -13.743 27.226 1.00 43.78 546 LYS A N 1
ATOM 4399 C CA . LYS A 1 546 ? -18.921 -12.603 27.044 1.00 43.78 546 LYS A CA 1
ATOM 4400 C C . LYS A 1 546 ? -19.640 -11.296 26.701 1.00 43.78 546 LYS A C 1
ATOM 4402 O O . LYS A 1 546 ? -19.059 -10.239 26.900 1.00 43.78 546 LYS A O 1
ATOM 4407 N N . PHE A 1 547 ? -20.887 -11.355 26.236 1.00 51.59 547 PHE A N 1
ATOM 4408 C CA . PHE A 1 547 ? -21.676 -10.173 25.883 1.00 51.59 547 PHE A CA 1
ATOM 4409 C C . PHE A 1 547 ? -22.864 -10.037 26.833 1.00 51.59 547 PHE A C 1
ATOM 4411 O O . PHE A 1 547 ? -23.972 -10.475 26.527 1.00 51.59 547 PHE A O 1
ATOM 4418 N N . ASN A 1 548 ? -22.617 -9.456 28.007 1.00 54.12 548 ASN A N 1
ATOM 4419 C CA . ASN A 1 548 ? -23.675 -9.098 28.942 1.00 54.12 548 ASN A CA 1
ATOM 4420 C C . ASN A 1 548 ? -24.036 -7.623 28.726 1.00 54.12 548 ASN A C 1
ATOM 4422 O O . ASN A 1 548 ? -23.311 -6.739 29.172 1.00 54.12 548 ASN A O 1
ATOM 4426 N N . PHE A 1 549 ? -25.121 -7.355 27.995 1.00 63.28 549 PHE A N 1
ATOM 4427 C CA . PHE A 1 549 ? -25.695 -6.011 27.952 1.00 63.28 549 PHE A CA 1
ATOM 4428 C C . PHE A 1 549 ? -26.433 -5.790 29.270 1.00 63.28 549 PHE A C 1
ATOM 4430 O O . PHE A 1 549 ? -27.470 -6.418 29.492 1.00 63.28 549 PHE A O 1
ATOM 4437 N N . GLN A 1 550 ? -25.867 -4.959 30.145 1.00 59.94 550 GLN A N 1
ATOM 4438 C CA . GLN A 1 550 ? -26.496 -4.571 31.399 1.00 59.94 550 GLN A CA 1
ATOM 4439 C C . GLN A 1 550 ? -26.450 -3.053 31.549 1.00 59.94 550 GLN A C 1
ATOM 4441 O O . GLN A 1 550 ? -25.373 -2.463 31.464 1.00 59.94 550 GLN A O 1
ATOM 4446 N N . LEU A 1 551 ? -27.602 -2.417 31.762 1.00 66.06 551 LEU A N 1
ATOM 4447 C CA . LEU A 1 551 ? -27.625 -0.996 32.121 1.00 66.06 551 LEU A CA 1
ATOM 4448 C C . LEU A 1 551 ? -27.185 -0.823 33.591 1.00 66.06 551 LEU A C 1
ATOM 4450 O O . LEU A 1 551 ? -27.444 -1.710 34.407 1.00 66.06 551 LEU A O 1
ATOM 4454 N N . PRO A 1 552 ? -26.551 0.302 33.971 1.00 57.78 552 PRO A N 1
ATOM 4455 C CA . PRO A 1 552 ? -26.306 0.617 35.377 1.00 57.78 552 PRO A CA 1
ATOM 4456 C C . PRO A 1 552 ? -27.614 0.585 36.186 1.00 57.78 552 PRO A C 1
ATOM 4458 O O . PRO A 1 552 ? -28.654 1.059 35.721 1.00 57.78 552 PRO A O 1
ATOM 4461 N N . ILE A 1 553 ? -27.575 0.003 37.386 1.00 51.81 553 ILE A N 1
ATOM 4462 C CA . ILE A 1 553 ? -28.714 -0.023 38.310 1.00 51.81 553 ILE A CA 1
ATOM 4463 C C . ILE A 1 553 ? -28.691 1.290 39.099 1.00 51.81 553 ILE A C 1
ATOM 4465 O O . ILE A 1 553 ? -27.769 1.520 39.876 1.00 51.81 553 ILE A O 1
ATOM 4469 N N . GLU A 1 554 ? -29.691 2.150 38.913 1.00 42.41 554 GLU A N 1
ATOM 4470 C CA . GLU A 1 554 ? -29.951 3.251 39.847 1.00 42.41 554 GLU A CA 1
ATOM 4471 C C . GLU A 1 554 ? -30.624 2.660 41.094 1.00 42.41 554 GLU A C 1
ATOM 4473 O O . GLU A 1 554 ? -31.777 2.224 41.035 1.00 42.41 554 GLU A O 1
ATOM 4478 N N . GLU A 1 555 ? -29.900 2.581 42.214 1.00 35.94 555 GLU A N 1
ATOM 4479 C CA . GLU A 1 555 ? -30.516 2.254 43.502 1.00 35.94 555 GLU A CA 1
ATOM 4480 C C . GLU A 1 555 ? -31.449 3.398 43.932 1.00 35.94 555 GLU A C 1
ATOM 4482 O O . GLU A 1 555 ? -31.092 4.571 43.787 1.00 35.94 555 GLU A O 1
ATOM 4487 N N . PRO A 1 556 ? -32.646 3.101 44.467 1.00 36.97 556 PRO A N 1
ATOM 4488 C CA . PRO A 1 556 ? -33.526 4.134 44.986 1.00 36.97 556 PRO A CA 1
ATOM 4489 C C . PRO A 1 556 ? -32.868 4.794 46.205 1.00 36.97 556 PRO A C 1
ATOM 4491 O O . PRO A 1 556 ? -32.745 4.185 47.266 1.00 36.97 556 PRO A O 1
ATOM 4494 N N . THR A 1 557 ? -32.457 6.053 46.063 1.00 33.19 557 THR A N 1
ATOM 4495 C CA . THR A 1 557 ? -31.995 6.885 47.173 1.00 33.19 557 THR A CA 1
ATOM 4496 C C . THR A 1 557 ? -33.158 7.134 48.134 1.00 33.19 557 THR A C 1
ATOM 4498 O O . THR A 1 557 ? -34.073 7.911 47.867 1.00 33.19 557 THR A O 1
ATOM 4501 N N . THR A 1 558 ? -33.141 6.472 49.290 1.00 33.31 558 THR A N 1
ATOM 4502 C CA . THR A 1 558 ? -33.983 6.858 50.425 1.00 33.31 558 THR A CA 1
ATOM 4503 C C . THR A 1 558 ? -33.498 8.203 50.951 1.00 33.31 558 THR A C 1
ATOM 4505 O O . THR A 1 558 ? -32.461 8.298 51.606 1.00 33.31 558 THR A O 1
ATOM 4508 N N . ALA A 1 559 ? -34.246 9.255 50.635 1.00 29.02 559 ALA A N 1
ATOM 4509 C CA . ALA A 1 559 ? -34.072 10.580 51.200 1.00 29.02 559 ALA A CA 1
ATOM 4510 C C . ALA A 1 559 ? -34.464 10.579 52.688 1.00 29.02 559 ALA A C 1
ATOM 4512 O O . ALA A 1 559 ? -35.643 10.621 53.028 1.00 29.02 559 ALA A O 1
ATOM 4513 N N . THR A 1 560 ? -33.474 10.583 53.577 1.00 35.94 560 THR A N 1
ATOM 4514 C CA . THR A 1 560 ? -33.616 11.101 54.945 1.00 35.94 560 THR A CA 1
ATOM 4515 C C . THR A 1 560 ? -32.408 11.971 55.241 1.00 35.94 560 THR A C 1
ATOM 4517 O O . THR A 1 560 ? -31.273 11.497 55.255 1.00 35.94 560 THR A O 1
ATOM 4520 N N . GLY A 1 561 ? -32.669 13.268 55.386 1.00 32.12 561 GLY A N 1
ATOM 4521 C CA . GLY A 1 561 ? -31.662 14.283 55.632 1.00 32.12 561 GLY A CA 1
ATOM 4522 C C . GLY A 1 561 ? -31.100 14.272 57.053 1.00 32.12 561 GLY A C 1
ATOM 4523 O O . GLY A 1 561 ? -31.703 13.752 57.988 1.00 32.12 561 GLY A O 1
ATOM 4524 N N . SER A 1 562 ? -29.969 14.971 57.154 1.00 34.16 562 SER A N 1
ATOM 4525 C CA . SER A 1 562 ? -29.429 15.682 58.320 1.00 34.16 562 SER A CA 1
ATOM 4526 C C . SER A 1 562 ? -28.917 14.880 59.533 1.00 34.16 562 SER A C 1
ATOM 4528 O O . SER A 1 562 ? -29.676 14.465 60.399 1.00 34.16 562 SER A O 1
ATOM 4530 N N . THR A 1 563 ? -27.578 14.883 59.625 1.00 34.53 563 THR A N 1
ATOM 4531 C CA . THR A 1 563 ? -26.795 15.364 60.787 1.00 34.53 563 THR A CA 1
ATOM 4532 C C . THR A 1 563 ? -26.264 14.331 61.795 1.00 34.53 563 THR A C 1
ATOM 4534 O O . THR A 1 563 ? -26.947 13.899 62.710 1.00 34.53 563 THR A O 1
ATOM 4537 N N . GLU A 1 564 ? -24.974 14.030 61.594 1.00 32.88 564 GLU A N 1
ATOM 4538 C CA . GLU A 1 564 ? -23.853 14.053 62.554 1.00 32.88 564 GLU A CA 1
ATOM 4539 C C . GLU A 1 564 ? -23.846 13.227 63.863 1.00 32.88 564 GLU A C 1
ATOM 4541 O O . GLU A 1 564 ? -24.661 13.385 64.760 1.00 32.88 564 GLU A O 1
ATOM 4546 N N . GLN A 1 565 ? -22.707 12.524 63.997 1.00 39.00 565 GLN A N 1
ATOM 4547 C CA . GLN A 1 565 ? -21.876 12.317 65.198 1.00 39.00 565 GLN A CA 1
ATOM 4548 C C . GLN A 1 565 ? -22.089 11.082 66.111 1.00 39.00 565 GLN A C 1
ATOM 4550 O O . GLN A 1 565 ? -22.974 11.004 66.948 1.00 39.00 565 GLN A O 1
ATOM 4555 N N . GLN A 1 566 ? -21.101 10.181 65.978 1.00 38.50 566 GLN A N 1
ATOM 4556 C CA . GLN A 1 566 ? -20.242 9.598 67.030 1.00 38.50 566 GLN A CA 1
ATOM 4557 C C . GLN A 1 566 ? -20.827 8.643 68.097 1.00 38.50 566 GLN A C 1
ATOM 4559 O O . GLN A 1 566 ? -21.315 9.035 69.145 1.00 38.50 566 GLN A O 1
ATOM 4564 N N . SER A 1 567 ? -20.592 7.346 67.847 1.00 32.72 567 SER A N 1
ATOM 4565 C CA . SER A 1 567 ? -19.882 6.371 68.708 1.00 32.72 567 SER A CA 1
ATOM 4566 C C . SER A 1 567 ? -19.962 6.478 70.245 1.00 32.72 567 SER A C 1
ATOM 4568 O O . SER A 1 567 ? -19.285 7.324 70.814 1.00 32.72 567 SER A O 1
ATOM 4570 N N . GLN A 1 568 ? -20.561 5.468 70.905 1.00 39.06 568 GLN A N 1
ATOM 4571 C CA . GLN A 1 568 ? -19.881 4.526 71.832 1.00 39.06 568 GLN A CA 1
ATOM 4572 C C . GLN A 1 568 ? -20.842 3.518 72.518 1.00 39.06 568 GLN A C 1
ATOM 4574 O O . GLN A 1 568 ? -21.798 3.894 73.176 1.00 39.06 568 GLN A O 1
ATOM 4579 N N . GLN A 1 569 ? -20.525 2.230 72.318 1.00 37.50 569 GLN A N 1
ATOM 4580 C CA . GLN A 1 569 ? -20.423 1.094 73.261 1.00 37.50 569 GLN A CA 1
ATOM 4581 C C . GLN A 1 569 ? -21.384 0.838 74.454 1.00 37.50 569 GLN A C 1
ATOM 4583 O O . GLN A 1 569 ? -21.573 1.684 75.315 1.00 37.50 569 GLN A O 1
ATOM 4588 N N . GLN A 1 570 ? -21.699 -0.475 74.584 1.00 38.44 570 GLN A N 1
ATOM 4589 C CA . GLN A 1 570 ? -21.970 -1.284 75.806 1.00 38.44 570 GLN A CA 1
ATOM 4590 C C . GLN A 1 570 ? -23.381 -1.108 76.433 1.00 38.44 570 GLN A C 1
ATOM 4592 O O . GLN A 1 570 ? -23.859 0.002 76.562 1.00 38.44 570 GLN A O 1
ATOM 4597 N N . SER A 1 571 ? -24.176 -2.110 76.853 1.00 38.84 571 SER A N 1
ATOM 4598 C CA . SER A 1 571 ? -23.984 -3.514 77.276 1.00 38.84 571 SER A CA 1
ATOM 4599 C C . SER A 1 571 ? -25.347 -4.258 77.257 1.00 38.84 571 SER A C 1
ATOM 4601 O O . SER A 1 571 ? -26.389 -3.625 77.393 1.00 38.84 571 SER A O 1
ATOM 4603 N N . ALA A 1 572 ? -25.345 -5.591 77.141 1.00 38.81 572 ALA A N 1
ATOM 4604 C CA . ALA A 1 572 ? -26.502 -6.511 77.228 1.00 38.81 572 ALA A CA 1
ATOM 4605 C C . ALA A 1 572 ? -26.830 -6.919 78.703 1.00 38.81 572 ALA A C 1
ATOM 4607 O O . ALA A 1 572 ? -26.139 -6.432 79.596 1.00 38.81 572 ALA A O 1
ATOM 4608 N N . PRO A 1 573 ? -27.649 -7.962 79.007 1.00 43.91 573 PRO A N 1
ATOM 4609 C CA . PRO A 1 573 ? -29.041 -8.307 78.627 1.00 43.91 573 PRO A CA 1
ATOM 4610 C C . PRO A 1 573 ? -29.930 -8.710 79.850 1.00 43.91 573 PRO A C 1
ATOM 4612 O O . PRO A 1 573 ? -29.401 -8.974 80.924 1.00 43.91 573 PRO A O 1
ATOM 4615 N N . ASN A 1 574 ? -31.263 -8.851 79.690 1.00 40.34 574 ASN A N 1
ATOM 4616 C CA . ASN A 1 574 ? -32.095 -9.855 80.408 1.00 40.34 574 ASN A CA 1
ATOM 4617 C C . ASN A 1 574 ? -33.578 -9.899 79.937 1.00 40.34 574 ASN A C 1
ATOM 4619 O O . ASN A 1 574 ? -34.334 -8.976 80.206 1.00 40.34 574 ASN A O 1
ATOM 4623 N N . SER A 1 575 ? -33.928 -10.976 79.212 1.00 42.53 575 SER A N 1
ATOM 4624 C CA . SER A 1 575 ? -35.014 -11.987 79.387 1.00 42.53 575 SER A CA 1
ATOM 4625 C C . SER A 1 575 ? -36.444 -11.607 79.900 1.00 42.53 575 SER A C 1
ATOM 4627 O O . SER A 1 575 ? -36.619 -10.626 80.605 1.00 42.53 575 SER A O 1
ATOM 4629 N N . PRO A 1 576 ? -37.490 -12.450 79.695 1.00 42.25 576 PRO A N 1
ATOM 4630 C CA . PRO A 1 576 ? -38.386 -12.437 78.526 1.00 42.25 576 PRO A CA 1
ATOM 4631 C C . PRO A 1 576 ? -39.894 -12.483 78.900 1.00 42.25 576 PRO A C 1
ATOM 4633 O O . PRO A 1 576 ? -40.301 -13.284 79.739 1.00 42.25 576 PRO A O 1
ATOM 4636 N N . GLN A 1 577 ? -40.773 -11.728 78.225 1.00 43.72 577 GLN A N 1
ATOM 4637 C CA . GLN A 1 577 ? -42.229 -11.940 78.342 1.00 43.72 577 GLN A CA 1
ATOM 4638 C C . GLN A 1 577 ? -42.986 -11.782 77.013 1.00 43.72 577 GLN A C 1
ATOM 4640 O O . GLN A 1 577 ? -43.107 -10.693 76.469 1.00 43.72 577 GLN A O 1
ATOM 4645 N N . ARG A 1 578 ? -43.541 -12.929 76.594 1.00 41.78 578 ARG A N 1
ATOM 4646 C CA . ARG A 1 578 ? -44.878 -13.162 76.017 1.00 41.78 578 ARG A CA 1
ATOM 4647 C C . ARG A 1 578 ? -45.263 -12.505 74.683 1.00 41.78 578 ARG A C 1
ATOM 4649 O O . ARG A 1 578 ? -45.734 -11.380 74.619 1.00 41.78 578 ARG A O 1
ATOM 4656 N N . GLU A 1 579 ? -45.197 -13.348 73.648 1.00 35.50 579 GLU A N 1
ATOM 4657 C CA . GLU A 1 579 ? -46.375 -13.824 72.896 1.00 35.50 579 GLU A CA 1
ATOM 4658 C C . GLU A 1 579 ? -47.407 -12.764 72.475 1.00 35.50 579 GLU A C 1
ATOM 4660 O O . GLU A 1 579 ? -48.462 -12.646 73.088 1.00 35.50 579 GLU A O 1
ATOM 4665 N N . GLN A 1 580 ? -47.116 -12.050 71.378 1.00 41.00 580 GLN A N 1
ATOM 4666 C CA . GLN A 1 580 ? -48.087 -11.570 70.372 1.00 41.00 580 GLN A CA 1
ATOM 4667 C C . GLN A 1 580 ? -47.351 -10.906 69.184 1.00 41.00 580 GLN A C 1
ATOM 4669 O O . GLN A 1 580 ? -47.590 -9.763 68.820 1.00 41.00 580 GLN A O 1
ATOM 4674 N N . GLN A 1 581 ? -46.405 -11.616 68.561 1.00 34.41 581 GLN A N 1
ATOM 4675 C CA . GLN A 1 581 ? -45.771 -11.201 67.300 1.00 34.41 581 GLN A CA 1
ATOM 4676 C C . GLN A 1 581 ? -45.492 -12.442 66.452 1.00 34.41 581 GLN A C 1
ATOM 4678 O O . GLN A 1 581 ? -44.467 -13.090 66.632 1.00 34.41 581 GLN A O 1
ATOM 4683 N N . GLN A 1 582 ? -46.412 -12.806 65.551 1.00 38.00 582 GLN A N 1
ATOM 4684 C CA . GLN A 1 582 ? -46.111 -13.779 64.486 1.00 38.00 582 GLN A CA 1
ATOM 4685 C C . GLN A 1 582 ? -47.016 -13.705 63.236 1.00 38.00 582 GLN A C 1
ATOM 4687 O O . GLN A 1 582 ? -46.961 -14.600 62.402 1.00 38.00 582 GLN A O 1
ATOM 4692 N N . GLN A 1 583 ? -47.795 -12.628 63.035 1.00 40.28 583 GLN A N 1
ATOM 4693 C CA . GLN A 1 583 ? -48.629 -12.450 61.823 1.00 40.28 583 GLN A CA 1
ATOM 4694 C C . GLN A 1 583 ? -48.417 -11.132 61.046 1.00 40.28 583 GLN A C 1
ATOM 4696 O O . GLN A 1 583 ? -49.095 -10.903 60.053 1.00 40.28 583 GLN A O 1
ATOM 4701 N N . GLN A 1 584 ? -47.440 -10.291 61.409 1.00 42.22 584 GLN A N 1
ATOM 4702 C CA . GLN A 1 584 ? -47.112 -9.064 60.647 1.00 42.22 584 GLN A CA 1
ATOM 4703 C C . GLN A 1 584 ? -45.727 -9.072 59.976 1.00 42.22 584 GLN A C 1
ATOM 4705 O O . GLN A 1 584 ? -45.402 -8.160 59.221 1.00 42.22 584 GLN A O 1
ATOM 4710 N N . SER A 1 585 ? -44.928 -10.124 60.170 1.00 41.47 585 SER A N 1
ATOM 4711 C CA . SER A 1 585 ? -43.575 -10.231 59.596 1.00 41.47 585 SER A CA 1
ATOM 4712 C C . SER A 1 585 ? -43.536 -10.942 58.232 1.00 41.47 585 SER A C 1
ATOM 4714 O O . SER A 1 585 ? -42.575 -10.773 57.485 1.00 41.47 585 SER A O 1
ATOM 4716 N N . GLN A 1 586 ? -44.578 -11.704 57.867 1.00 41.81 586 GLN A N 1
ATOM 4717 C CA . GLN A 1 586 ? -44.688 -12.342 56.543 1.00 41.81 586 GLN A CA 1
ATOM 4718 C C . GLN A 1 586 ? -45.112 -11.355 55.444 1.00 41.81 586 GLN A C 1
ATOM 4720 O O . GLN A 1 586 ? -44.667 -11.470 54.306 1.00 41.81 586 GLN A O 1
ATOM 4725 N N . SER A 1 587 ? -45.899 -10.330 55.773 1.00 42.19 587 SER A N 1
ATOM 4726 C CA . SER A 1 587 ? -46.354 -9.326 54.803 1.00 42.19 587 SER A CA 1
ATOM 4727 C C . SER A 1 587 ? -45.206 -8.428 54.321 1.00 42.19 587 SER A C 1
ATOM 4729 O O . SER A 1 587 ? -45.155 -8.071 53.147 1.00 42.19 587 SER A O 1
ATOM 4731 N N . GLN A 1 588 ? -44.239 -8.109 55.191 1.00 44.03 588 GLN A N 1
ATOM 4732 C CA . GLN A 1 588 ? -43.077 -7.283 54.830 1.00 44.03 588 GLN A CA 1
ATOM 4733 C C . GLN A 1 588 ? -42.056 -8.021 53.946 1.00 44.03 588 GLN A C 1
ATOM 4735 O O . GLN A 1 588 ? -41.489 -7.410 53.036 1.00 44.03 588 GLN A O 1
ATOM 4740 N N . SER A 1 589 ? -41.841 -9.328 54.143 1.00 45.94 589 SER A N 1
ATOM 4741 C CA . SER A 1 589 ? -40.925 -10.108 53.295 1.00 45.94 589 SER A CA 1
ATOM 4742 C C . SER A 1 589 ? -41.499 -10.351 51.894 1.00 45.94 589 SER A C 1
ATOM 4744 O O . SER A 1 589 ? -40.779 -10.209 50.903 1.00 45.94 589 SER A O 1
ATOM 4746 N N . HIS A 1 590 ? -42.807 -10.616 51.789 1.00 45.34 590 HIS A N 1
ATOM 4747 C CA . HIS A 1 590 ? -43.500 -10.720 50.503 1.00 45.34 590 HIS A CA 1
ATOM 4748 C C . HIS A 1 590 ? -43.485 -9.395 49.728 1.00 45.34 590 HIS A C 1
ATOM 4750 O O . HIS A 1 590 ? -43.228 -9.402 48.520 1.00 45.34 590 HIS A O 1
ATOM 4756 N N . HIS A 1 591 ? -43.671 -8.254 50.406 1.00 51.59 591 HIS A N 1
ATOM 4757 C CA . HIS A 1 591 ? -43.608 -6.947 49.746 1.00 51.59 591 HIS A CA 1
ATOM 4758 C C . HIS A 1 591 ? -42.204 -6.623 49.216 1.00 51.59 591 HIS A C 1
ATOM 4760 O O . HIS A 1 591 ? -42.078 -6.123 48.098 1.00 51.59 591 HIS A O 1
ATOM 4766 N N . SER A 1 592 ? -41.153 -6.961 49.971 1.00 57.41 592 SER A N 1
ATOM 4767 C CA . SER A 1 592 ? -39.750 -6.839 49.544 1.00 57.41 592 SER A CA 1
ATOM 4768 C C . SER A 1 592 ? -39.457 -7.670 48.287 1.00 57.41 592 SER A C 1
ATOM 4770 O O . SER A 1 592 ? -38.891 -7.160 47.315 1.00 57.41 592 SER A O 1
ATOM 4772 N N . HIS A 1 593 ? -39.912 -8.928 48.255 1.00 60.25 593 HIS A N 1
ATOM 4773 C CA . HIS A 1 593 ? -39.663 -9.819 47.124 1.00 60.25 593 HIS A CA 1
ATOM 4774 C C . HIS A 1 593 ? -40.401 -9.376 45.854 1.00 60.25 593 HIS A C 1
ATOM 4776 O O . HIS A 1 593 ? -39.788 -9.287 44.789 1.00 60.25 593 HIS A O 1
ATOM 4782 N N . GLN A 1 594 ? -41.685 -9.014 45.963 1.00 63.56 594 GLN A N 1
ATOM 4783 C CA . GLN A 1 594 ? -42.443 -8.472 44.830 1.00 63.56 594 GLN A CA 1
ATOM 4784 C C . GLN A 1 594 ? -41.844 -7.163 44.316 1.00 63.56 594 GLN A C 1
ATOM 4786 O O . GLN A 1 594 ? -41.751 -6.962 43.107 1.00 63.56 594 GLN A O 1
ATOM 4791 N N . THR A 1 595 ? -41.389 -6.292 45.217 1.00 68.75 595 THR A N 1
ATOM 4792 C CA . THR A 1 595 ? -40.732 -5.035 44.847 1.00 68.75 595 THR A CA 1
ATOM 4793 C C . THR A 1 595 ? -39.423 -5.302 44.100 1.00 68.75 595 THR A C 1
ATOM 4795 O O . THR A 1 595 ? -39.195 -4.716 43.045 1.00 68.75 595 THR A O 1
ATOM 4798 N N . SER A 1 596 ? -38.609 -6.262 44.554 1.00 76.88 596 SER A N 1
ATOM 4799 C CA . SER A 1 596 ? -37.385 -6.687 43.857 1.00 76.88 596 SER A CA 1
ATOM 4800 C C . SER A 1 596 ? -37.661 -7.278 42.467 1.00 76.88 596 SER A C 1
ATOM 4802 O O . SER A 1 596 ? -36.959 -6.949 41.509 1.00 76.88 596 SER A O 1
ATOM 4804 N N . ILE A 1 597 ? -38.700 -8.113 42.320 1.00 75.00 597 ILE A N 1
ATOM 4805 C CA . ILE A 1 597 ? -39.112 -8.659 41.015 1.00 75.00 597 ILE A CA 1
ATOM 4806 C C . ILE A 1 597 ? -39.590 -7.533 40.094 1.00 75.00 597 ILE A C 1
ATOM 4808 O O . ILE A 1 597 ? -39.141 -7.465 38.954 1.00 75.00 597 ILE A O 1
ATOM 4812 N N . ARG A 1 598 ? -40.433 -6.615 40.585 1.00 77.44 598 ARG A N 1
ATOM 4813 C CA . ARG A 1 598 ? -40.895 -5.445 39.818 1.00 77.44 598 ARG A CA 1
ATOM 4814 C C . ARG A 1 598 ? -39.729 -4.564 39.369 1.00 77.44 598 ARG A C 1
ATOM 4816 O O . ARG A 1 598 ? -39.689 -4.172 38.208 1.00 77.44 598 ARG A O 1
ATOM 4823 N N . PHE A 1 599 ? -38.746 -4.312 40.236 1.00 80.50 599 PHE A N 1
ATOM 4824 C CA . PHE A 1 599 ? -37.529 -3.587 39.861 1.00 80.50 599 PHE A CA 1
ATOM 4825 C C . PHE A 1 599 ? -36.747 -4.305 38.753 1.00 80.50 599 PHE A C 1
ATOM 4827 O O . PHE A 1 599 ? -36.334 -3.660 37.791 1.00 80.50 599 PHE A O 1
ATOM 4834 N N . LYS A 1 600 ? -36.585 -5.632 38.839 1.00 83.75 600 LYS A N 1
ATOM 4835 C CA . LYS A 1 600 ? -35.917 -6.431 37.796 1.00 83.75 600 LYS A CA 1
ATOM 4836 C C . LYS A 1 600 ? -36.687 -6.438 36.475 1.00 83.75 600 LYS A C 1
ATOM 4838 O O . LYS A 1 600 ? -36.059 -6.308 35.429 1.00 83.75 600 LYS A O 1
ATOM 4843 N N . LEU A 1 601 ? -38.016 -6.556 36.516 1.00 81.88 601 LEU A N 1
ATOM 4844 C CA . LEU A 1 601 ? -38.876 -6.479 35.331 1.00 81.88 601 LEU A CA 1
ATOM 4845 C C . LEU A 1 601 ? -38.737 -5.111 34.655 1.00 81.88 601 LEU A C 1
ATOM 4847 O O . LEU A 1 601 ? -38.374 -5.054 33.484 1.00 81.88 601 LEU A O 1
ATOM 4851 N N . ASN A 1 602 ? -38.890 -4.022 35.414 1.00 84.38 602 ASN A N 1
ATOM 4852 C CA . ASN A 1 602 ? -38.711 -2.659 34.904 1.00 84.38 602 ASN A CA 1
ATOM 4853 C C . ASN A 1 602 ? -37.305 -2.437 34.325 1.00 84.38 602 ASN A C 1
ATOM 4855 O O . ASN A 1 602 ? -37.140 -1.737 33.328 1.00 84.38 602 ASN A O 1
ATOM 4859 N N . HIS A 1 603 ? -36.274 -3.022 34.938 1.00 86.88 603 HIS A N 1
ATOM 4860 C CA . HIS A 1 603 ? -34.906 -2.922 34.439 1.00 86.88 603 HIS A CA 1
ATOM 4861 C C . HIS A 1 603 ? -34.719 -3.669 33.110 1.00 86.88 603 HIS A C 1
ATOM 4863 O O . HIS A 1 603 ? -34.179 -3.098 32.166 1.00 86.88 603 HIS A O 1
ATOM 4869 N N . ILE A 1 604 ? -35.222 -4.902 32.998 1.00 86.50 604 ILE A N 1
ATOM 4870 C CA . ILE A 1 604 ? -35.174 -5.674 31.747 1.00 86.50 604 ILE A CA 1
ATOM 4871 C C . ILE A 1 604 ? -35.985 -4.985 30.650 1.00 86.50 604 ILE A C 1
ATOM 4873 O O . ILE A 1 604 ? -35.547 -4.951 29.505 1.00 86.50 604 ILE A O 1
ATOM 4877 N N . GLU A 1 605 ? -37.127 -4.383 30.977 1.00 84.75 605 GLU A N 1
ATOM 4878 C CA . GLU A 1 605 ? -37.907 -3.592 30.022 1.00 84.75 605 GLU A CA 1
ATOM 4879 C C . GLU A 1 605 ? -37.139 -2.368 29.518 1.00 84.75 605 GLU A C 1
ATOM 4881 O O . GLU A 1 605 ? -37.121 -2.116 28.311 1.00 84.75 605 GLU A O 1
ATOM 4886 N N . LYS A 1 606 ? -36.440 -1.641 30.404 1.00 88.94 606 LYS A N 1
ATOM 4887 C CA . LYS A 1 606 ? -35.543 -0.543 30.004 1.00 88.94 606 LYS A CA 1
ATOM 4888 C C . LYS A 1 606 ? -34.442 -1.037 29.060 1.00 88.94 606 LYS A C 1
ATOM 4890 O O . LYS A 1 606 ? -34.170 -0.388 28.050 1.00 88.94 606 LYS A O 1
ATOM 4895 N N . GLU A 1 607 ? -33.832 -2.184 29.351 1.00 89.00 607 GLU A N 1
ATOM 4896 C CA . GLU A 1 607 ? -32.811 -2.794 28.489 1.00 89.00 607 GLU A CA 1
ATOM 4897 C C . GLU A 1 607 ? -33.371 -3.226 27.133 1.00 89.00 607 GLU A C 1
ATOM 4899 O O . GLU A 1 607 ? -32.731 -3.011 26.107 1.00 89.00 607 GLU A O 1
ATOM 4904 N N . LEU A 1 608 ? -34.574 -3.799 27.110 1.00 87.62 608 LEU A N 1
ATOM 4905 C CA . LEU A 1 608 ? -35.236 -4.265 25.895 1.00 87.62 608 LEU A CA 1
ATOM 4906 C C . LEU A 1 608 ? -35.650 -3.082 25.010 1.00 87.62 608 LEU A C 1
ATOM 4908 O O . LEU A 1 608 ? -35.424 -3.114 23.802 1.00 87.62 608 LEU A O 1
ATOM 4912 N N . ASN A 1 609 ? -36.140 -1.994 25.614 1.00 89.31 609 ASN A N 1
ATOM 4913 C CA . ASN A 1 609 ? -36.368 -0.727 24.921 1.00 89.31 609 ASN A CA 1
ATOM 4914 C C . ASN A 1 609 ? -35.062 -0.162 24.341 1.00 89.31 609 ASN A C 1
ATOM 4916 O O . ASN A 1 609 ? -35.030 0.299 23.201 1.00 89.31 609 ASN A O 1
ATOM 4920 N N . LYS A 1 610 ? -33.953 -0.242 25.088 1.00 90.50 610 LYS A N 1
ATOM 4921 C CA . LYS A 1 610 ? -32.658 0.221 24.582 1.00 90.50 610 LYS A CA 1
ATOM 4922 C C . LYS A 1 610 ? -32.149 -0.633 23.423 1.00 90.50 610 LYS A C 1
ATOM 4924 O O . LYS A 1 610 ? -31.668 -0.083 22.439 1.00 90.50 610 LYS A O 1
ATOM 4929 N N . LEU A 1 611 ? -32.305 -1.953 23.500 1.00 90.31 611 LEU A N 1
ATOM 4930 C CA . LEU A 1 611 ? -31.978 -2.863 22.403 1.00 90.31 611 LEU A CA 1
ATOM 4931 C C . LEU A 1 611 ? -32.846 -2.603 21.167 1.00 90.31 611 LEU A C 1
ATOM 4933 O O . LEU A 1 611 ? -32.316 -2.647 20.064 1.00 90.31 611 LEU A O 1
ATOM 4937 N N . ASN A 1 612 ? -34.131 -2.266 21.328 1.00 89.81 612 ASN A N 1
ATOM 4938 C CA . ASN A 1 612 ? -34.979 -1.836 20.210 1.00 89.81 612 ASN A CA 1
ATOM 4939 C C . ASN A 1 612 ? -34.429 -0.573 19.534 1.00 89.81 612 ASN A C 1
ATOM 4941 O O . ASN A 1 612 ? -34.313 -0.554 18.315 1.00 89.81 612 ASN A O 1
ATOM 4945 N N . GLN A 1 613 ? -34.021 0.440 20.308 1.00 90.94 613 GLN A N 1
ATOM 4946 C CA . GLN A 1 613 ? -33.395 1.652 19.754 1.00 90.94 613 GLN A CA 1
ATOM 4947 C C . GLN A 1 613 ? -32.097 1.342 18.994 1.00 90.94 613 GLN A C 1
ATOM 4949 O O . GLN A 1 613 ? -31.855 1.921 17.942 1.00 90.94 613 GLN A O 1
ATOM 4954 N N . LEU A 1 614 ? -31.263 0.433 19.513 1.00 92.12 614 LEU A N 1
ATOM 4955 C CA . LEU A 1 614 ? -30.016 0.029 18.851 1.00 92.12 614 LEU A CA 1
ATOM 4956 C C . LEU A 1 614 ? -30.271 -0.775 17.573 1.00 92.12 614 LEU A C 1
ATOM 4958 O O . LEU A 1 614 ? -29.555 -0.594 16.594 1.00 92.12 614 LEU A O 1
ATOM 4962 N N . ILE A 1 615 ? -31.278 -1.653 17.574 1.00 89.88 615 ILE A N 1
ATOM 4963 C CA . ILE A 1 615 ? -31.679 -2.410 16.384 1.00 89.88 615 ILE A CA 1
ATOM 4964 C C . ILE A 1 615 ? -32.204 -1.461 15.312 1.00 89.88 615 ILE A C 1
ATOM 4966 O O . ILE A 1 615 ? -31.772 -1.572 14.172 1.00 89.88 615 ILE A O 1
ATOM 4970 N N . GLU A 1 616 ? -33.069 -0.514 15.673 1.00 90.31 616 GLU A N 1
ATOM 4971 C CA . GLU A 1 616 ? -33.601 0.477 14.735 1.00 90.31 616 GLU A CA 1
ATOM 4972 C C . GLU A 1 616 ? -32.484 1.341 14.138 1.00 90.31 616 GLU A C 1
ATOM 4974 O O . GLU A 1 616 ? -32.390 1.482 12.920 1.00 90.31 616 GLU A O 1
ATOM 4979 N N . LEU A 1 617 ? -31.574 1.837 14.986 1.00 91.44 617 LEU A N 1
ATOM 4980 C CA . LEU A 1 617 ? -30.392 2.580 14.550 1.00 91.44 617 LEU A CA 1
ATOM 4981 C C . LEU A 1 617 ? -29.556 1.761 13.559 1.00 91.44 617 LEU A C 1
ATOM 4983 O O . LEU A 1 617 ? -29.300 2.213 12.447 1.00 91.44 617 LEU A O 1
ATOM 4987 N N . CYS A 1 618 ? -29.175 0.535 13.933 1.00 91.19 618 CYS A N 1
ATOM 4988 C CA . CYS A 1 618 ? -28.387 -0.322 13.057 1.00 91.19 618 CYS A CA 1
ATOM 4989 C C . CYS A 1 618 ? -29.123 -0.686 11.767 1.00 91.19 618 CYS A C 1
ATOM 4991 O O . CYS A 1 618 ? -28.468 -0.827 10.744 1.00 91.19 618 CYS A O 1
ATOM 4993 N N . ASN A 1 619 ? -30.447 -0.838 11.786 1.00 90.56 619 ASN A N 1
ATOM 4994 C CA . ASN A 1 619 ? -31.214 -1.135 10.582 1.00 90.56 619 ASN A CA 1
ATOM 4995 C C . ASN A 1 619 ? -31.130 0.030 9.584 1.00 90.56 619 ASN A C 1
ATOM 4997 O O . ASN A 1 619 ? -30.734 -0.157 8.434 1.00 90.56 619 ASN A O 1
ATOM 5001 N N . GLN A 1 620 ? -31.400 1.253 10.051 1.00 90.81 620 GLN A N 1
ATOM 5002 C CA . GLN A 1 620 ? -31.278 2.468 9.240 1.00 90.81 620 GLN A CA 1
ATOM 5003 C C . GLN A 1 620 ? -29.852 2.663 8.713 1.00 90.81 620 GLN A C 1
ATOM 5005 O O . GLN A 1 620 ? -29.648 2.978 7.539 1.00 90.81 620 GLN A O 1
ATOM 5010 N N . ASP A 1 621 ? -28.860 2.441 9.569 1.00 93.00 621 ASP A N 1
ATOM 5011 C CA . ASP A 1 621 ? -27.450 2.519 9.211 1.00 93.00 621 ASP A CA 1
ATOM 5012 C C . ASP A 1 621 ? -27.051 1.475 8.173 1.00 93.00 621 ASP A C 1
ATOM 5014 O O . ASP A 1 621 ? -26.298 1.788 7.255 1.00 93.00 621 ASP A O 1
ATOM 5018 N N . MET A 1 622 ? -27.560 0.246 8.285 1.00 92.31 622 MET A N 1
ATOM 5019 C CA . MET A 1 622 ? -27.302 -0.817 7.319 1.00 92.31 622 MET A CA 1
ATOM 5020 C C . MET A 1 622 ? -27.910 -0.494 5.956 1.00 92.31 622 MET A C 1
ATOM 5022 O O . MET A 1 622 ? -27.250 -0.743 4.946 1.00 92.31 622 MET A O 1
ATOM 5026 N N . HIS A 1 623 ? -29.109 0.095 5.897 1.00 92.19 623 HIS A N 1
ATOM 5027 C CA . HIS A 1 623 ? -29.690 0.569 4.637 1.00 92.19 623 HIS A CA 1
ATOM 5028 C C . HIS A 1 623 ? -28.820 1.655 3.993 1.00 92.19 623 HIS A C 1
ATOM 5030 O O . HIS A 1 623 ? -28.406 1.497 2.844 1.00 92.19 623 HIS A O 1
ATOM 5036 N N . LYS A 1 624 ? -28.451 2.695 4.753 1.00 93.31 624 LYS A N 1
ATOM 5037 C CA . LYS A 1 624 ? -27.586 3.784 4.264 1.00 93.31 624 LYS A CA 1
ATOM 5038 C C . LYS A 1 624 ? -26.209 3.283 3.832 1.00 93.31 624 LYS A C 1
ATOM 5040 O O . LYS A 1 624 ? -25.699 3.693 2.795 1.00 93.31 624 LYS A O 1
ATOM 5045 N N . LEU A 1 625 ? -25.599 2.395 4.620 1.00 94.94 625 LEU A N 1
ATOM 5046 C CA . LEU A 1 625 ? -24.301 1.792 4.317 1.00 94.94 625 LEU A CA 1
ATOM 5047 C C . LEU A 1 625 ? -24.368 0.967 3.031 1.00 94.94 625 LEU A C 1
ATOM 5049 O O . LEU A 1 625 ? -23.470 1.061 2.200 1.00 94.94 625 LEU A O 1
ATOM 5053 N N . THR A 1 626 ? -25.430 0.179 2.862 1.00 95.00 626 THR A N 1
ATOM 5054 C CA . THR A 1 626 ? -25.640 -0.624 1.654 1.00 95.00 626 THR A CA 1
ATOM 5055 C C . THR A 1 626 ? -25.761 0.271 0.421 1.00 95.00 626 THR A C 1
ATOM 5057 O O . THR A 1 626 ? -25.030 0.063 -0.543 1.00 95.00 626 THR A O 1
ATOM 5060 N N . GLU A 1 627 ? -26.614 1.297 0.473 1.00 95.00 627 GLU A N 1
ATOM 5061 C CA . GLU A 1 627 ? -26.793 2.267 -0.616 1.00 95.00 627 GLU A CA 1
ATOM 5062 C C . GLU A 1 627 ? -25.474 2.979 -0.964 1.00 95.00 627 GLU A C 1
ATOM 5064 O O . GLU A 1 627 ? -25.073 3.033 -2.127 1.00 95.00 627 GLU A O 1
ATOM 5069 N N . ALA A 1 628 ? -24.743 3.460 0.047 1.00 95.62 628 ALA A N 1
ATOM 5070 C CA . ALA A 1 628 ? -23.468 4.147 -0.146 1.00 95.62 628 ALA A CA 1
ATOM 5071 C C . ALA A 1 628 ? -22.398 3.253 -0.793 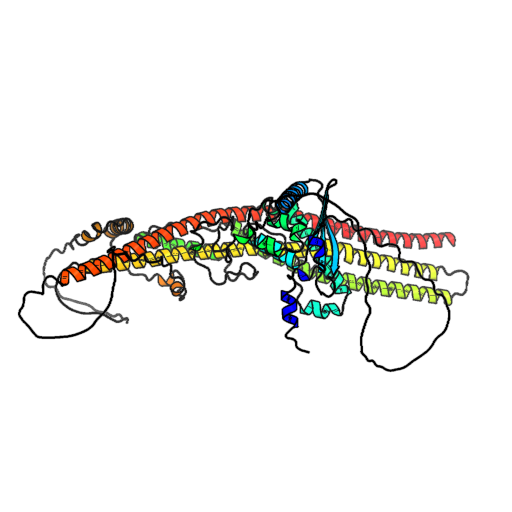1.00 95.62 628 ALA A C 1
ATOM 5073 O O . ALA A 1 628 ? -21.658 3.716 -1.663 1.00 95.62 628 ALA A O 1
ATOM 5074 N N . LEU A 1 629 ? -22.310 1.980 -0.391 1.00 96.81 629 LEU A N 1
ATOM 5075 C CA . LEU A 1 629 ? -21.350 1.034 -0.961 1.00 96.81 629 LEU A CA 1
ATOM 5076 C C . LEU A 1 629 ? -21.704 0.647 -2.396 1.00 96.81 629 LEU A C 1
ATOM 5078 O O . LEU A 1 629 ? -20.804 0.602 -3.230 1.00 96.81 629 LEU A O 1
ATOM 5082 N N . VAL A 1 630 ? -22.985 0.404 -2.697 1.00 96.44 630 VAL A N 1
ATOM 5083 C CA . VAL A 1 630 ? -23.435 0.099 -4.066 1.00 96.44 630 VAL A CA 1
ATOM 5084 C C . VAL A 1 630 ? -23.077 1.252 -5.004 1.00 96.44 630 VAL A C 1
ATOM 5086 O O . VAL A 1 630 ? -22.356 1.032 -5.975 1.00 96.44 630 VAL A O 1
ATOM 5089 N N . ASN A 1 631 ? -23.449 2.485 -4.646 1.00 95.56 631 ASN A N 1
ATOM 5090 C CA . ASN A 1 631 ? -23.126 3.676 -5.439 1.00 95.56 631 ASN A CA 1
ATOM 5091 C C . ASN A 1 631 ? -21.608 3.845 -5.623 1.00 95.56 631 ASN A C 1
ATOM 5093 O O . ASN A 1 631 ? -21.128 4.092 -6.731 1.00 95.56 631 ASN A O 1
ATOM 5097 N N . THR A 1 632 ? -20.835 3.655 -4.547 1.00 95.81 632 THR A N 1
ATOM 5098 C CA . THR A 1 632 ? -19.370 3.762 -4.598 1.00 95.81 632 THR A CA 1
ATOM 5099 C C . THR A 1 632 ? -18.765 2.713 -5.530 1.00 95.81 632 THR A C 1
ATOM 5101 O O . THR A 1 632 ? -17.856 3.027 -6.297 1.00 95.81 632 THR A O 1
ATOM 5104 N N . PHE A 1 633 ? -19.240 1.466 -5.487 1.00 97.38 633 PHE A N 1
ATOM 5105 C CA . PHE A 1 633 ? -18.714 0.381 -6.316 1.00 97.38 633 PHE A CA 1
ATOM 5106 C C . PHE A 1 633 ? -19.089 0.516 -7.792 1.00 97.38 633 PHE A C 1
ATOM 5108 O O . PHE A 1 633 ? -18.241 0.239 -8.642 1.00 97.38 633 PHE A O 1
ATOM 5115 N N . GLU A 1 634 ? -20.293 0.991 -8.110 1.00 95.94 634 GLU A N 1
ATOM 5116 C CA . GLU A 1 634 ? -20.699 1.292 -9.489 1.00 95.94 634 GLU A CA 1
ATOM 5117 C C . GLU A 1 634 ? -19.837 2.396 -10.113 1.00 95.94 634 GLU A C 1
ATOM 5119 O O . GLU A 1 634 ? -19.285 2.229 -11.212 1.00 95.94 634 GLU A O 1
ATOM 5124 N N . GLU A 1 635 ? -19.659 3.507 -9.392 1.00 94.31 635 GLU A N 1
ATOM 5125 C CA . GLU A 1 635 ? -18.821 4.619 -9.839 1.00 94.31 635 GLU A CA 1
ATOM 5126 C C . GLU A 1 635 ? -17.358 4.179 -9.982 1.00 94.31 635 GLU A C 1
ATOM 5128 O O . GLU A 1 635 ? -16.697 4.458 -10.987 1.00 94.31 635 GLU A O 1
ATOM 5133 N N . PHE A 1 636 ? -16.849 3.440 -8.998 1.00 95.06 636 PHE A N 1
ATOM 5134 C CA . PHE A 1 636 ? -15.481 2.941 -8.992 1.00 95.06 636 PHE A CA 1
ATOM 5135 C C . PHE A 1 636 ? -15.188 1.976 -10.139 1.00 95.06 636 PHE A C 1
ATOM 5137 O O . PHE A 1 636 ? -14.154 2.119 -10.791 1.00 95.06 636 PHE A O 1
ATOM 5144 N N . LEU A 1 637 ? -16.078 1.021 -10.420 1.00 95.12 637 LEU A N 1
ATOM 5145 C CA . LEU A 1 637 ? -15.899 0.108 -11.549 1.00 95.12 637 LEU A CA 1
ATOM 5146 C C . LEU A 1 637 ? -15.884 0.869 -12.873 1.00 95.12 637 LEU A C 1
ATOM 5148 O O . LEU A 1 637 ? -15.003 0.625 -13.694 1.00 95.12 637 LEU A O 1
ATOM 5152 N N . SER A 1 638 ? -16.769 1.855 -13.035 1.00 94.00 638 SER A N 1
ATOM 5153 C CA . SER A 1 638 ? -16.775 2.728 -14.214 1.00 94.00 638 SER A CA 1
ATOM 5154 C C . SER A 1 638 ? -15.455 3.499 -14.370 1.00 94.00 638 SER A C 1
ATOM 5156 O O . SER A 1 638 ? -14.931 3.628 -15.480 1.00 94.00 638 SER A O 1
ATOM 5158 N N . LYS A 1 639 ? -14.880 3.997 -13.265 1.00 92.69 639 LYS A N 1
ATOM 5159 C CA . LYS A 1 639 ? -13.573 4.679 -13.260 1.00 92.69 639 LYS A CA 1
ATOM 5160 C C . LYS A 1 639 ? -12.420 3.723 -13.566 1.00 92.69 639 LYS A C 1
ATOM 5162 O O . LYS A 1 639 ? -11.566 4.060 -14.384 1.00 92.69 639 LYS A O 1
ATOM 5167 N N . ILE A 1 640 ? -12.401 2.532 -12.965 1.00 92.88 640 ILE A N 1
ATOM 5168 C CA . ILE A 1 640 ? -11.374 1.515 -13.228 1.00 92.88 640 ILE A CA 1
ATOM 5169 C C . ILE A 1 640 ? -11.416 1.047 -14.678 1.00 92.88 640 ILE A C 1
ATOM 5171 O O . ILE A 1 640 ? -10.359 0.913 -15.282 1.00 92.88 640 ILE A O 1
ATOM 5175 N N . GLU A 1 641 ? -12.595 0.831 -15.259 1.00 94.69 641 GLU A N 1
ATOM 5176 C CA . GLU A 1 641 ? -12.722 0.406 -16.657 1.00 94.69 641 GLU A CA 1
ATOM 5177 C C . GLU A 1 641 ? -12.151 1.468 -17.614 1.00 94.69 641 GLU A C 1
ATOM 5179 O O . GLU A 1 641 ? -11.403 1.137 -18.538 1.00 94.69 641 GLU A O 1
ATOM 5184 N N . ARG A 1 642 ? -12.394 2.758 -17.340 1.00 94.81 642 ARG A N 1
ATOM 5185 C CA . ARG A 1 642 ? -11.775 3.873 -18.082 1.00 94.81 642 ARG A CA 1
ATOM 5186 C C . ARG A 1 642 ? -10.259 3.939 -17.879 1.00 94.81 642 ARG A C 1
ATOM 5188 O O . ARG A 1 642 ? -9.528 4.066 -18.860 1.00 94.81 642 ARG A O 1
ATOM 5195 N N . LYS A 1 643 ? -9.783 3.824 -16.632 1.00 93.25 643 LYS A N 1
ATOM 5196 C CA . LYS A 1 643 ? -8.347 3.830 -16.294 1.00 93.25 643 LYS A CA 1
ATOM 5197 C C . LYS A 1 643 ? -7.629 2.658 -16.967 1.00 93.25 643 LYS A C 1
ATOM 5199 O O . LYS A 1 643 ? -6.580 2.852 -17.566 1.00 93.25 643 LYS A O 1
ATOM 5204 N N . TRP A 1 644 ? -8.230 1.470 -16.960 1.00 95.81 644 TRP A N 1
ATOM 5205 C CA . TRP A 1 644 ? -7.730 0.284 -17.654 1.00 95.81 644 TRP A CA 1
ATOM 5206 C C . TRP A 1 644 ? -7.608 0.505 -19.164 1.00 95.81 644 TRP A C 1
ATOM 5208 O O . TRP A 1 644 ? -6.559 0.224 -19.740 1.00 95.81 644 TRP A O 1
ATOM 5218 N N . LEU A 1 645 ? -8.643 1.061 -19.805 1.00 96.69 645 LEU A N 1
ATOM 5219 C CA . LEU A 1 645 ? -8.602 1.382 -21.233 1.00 96.69 645 LEU A CA 1
ATOM 5220 C C . LEU A 1 645 ? -7.467 2.363 -21.559 1.00 96.69 645 LEU A C 1
ATOM 5222 O O . LEU A 1 645 ? -6.721 2.140 -22.511 1.00 96.69 645 LEU A O 1
ATOM 5226 N N . GLN A 1 646 ? -7.310 3.419 -20.759 1.00 95.50 646 GLN A N 1
ATOM 5227 C CA . GLN A 1 646 ? -6.231 4.390 -20.933 1.00 95.50 646 GLN A CA 1
ATOM 5228 C C . GLN A 1 646 ? -4.853 3.735 -20.783 1.00 95.50 646 GLN A C 1
ATOM 5230 O O . GLN A 1 646 ? -3.992 3.947 -21.631 1.00 95.50 646 GLN A O 1
ATOM 5235 N N . LEU A 1 647 ? -4.658 2.893 -19.762 1.00 95.56 647 LEU A N 1
ATOM 5236 C CA . LEU A 1 647 ? -3.406 2.157 -19.558 1.00 95.56 647 LEU A CA 1
ATOM 5237 C C . LEU A 1 647 ? -3.072 1.249 -20.745 1.00 95.56 647 LEU A C 1
ATOM 5239 O O . LEU A 1 647 ? -1.933 1.245 -21.206 1.00 95.56 647 LEU A O 1
ATOM 5243 N N . MET A 1 648 ? -4.061 0.529 -21.280 1.00 96.38 648 MET A N 1
ATOM 5244 C CA . MET A 1 648 ? -3.886 -0.319 -22.464 1.00 96.38 648 MET A CA 1
ATOM 5245 C C . MET A 1 648 ? -3.488 0.496 -23.701 1.00 96.38 648 MET A C 1
ATOM 5247 O O . MET A 1 648 ? -2.573 0.105 -24.425 1.00 96.38 648 MET A O 1
ATOM 5251 N N . ILE A 1 649 ? -4.146 1.634 -23.944 1.00 97.38 649 ILE A N 1
ATOM 5252 C CA . ILE A 1 649 ? -3.825 2.519 -25.074 1.00 97.38 649 ILE A CA 1
ATOM 5253 C C . ILE A 1 649 ? -2.402 3.067 -24.936 1.00 97.38 649 ILE A C 1
ATOM 5255 O O . ILE A 1 649 ? -1.619 2.956 -25.881 1.00 97.38 649 ILE A O 1
ATOM 5259 N N . THR A 1 650 ? -2.049 3.599 -23.763 1.00 96.56 650 THR A N 1
ATOM 5260 C CA . THR A 1 650 ? -0.708 4.131 -23.480 1.00 96.56 650 THR A CA 1
ATOM 5261 C C . THR A 1 650 ? 0.362 3.054 -23.647 1.00 96.56 650 THR A C 1
ATOM 5263 O O . THR A 1 650 ? 1.390 3.300 -24.272 1.00 96.56 650 THR A O 1
ATOM 5266 N N . TYR A 1 651 ? 0.113 1.833 -23.165 1.00 96.19 651 TYR A N 1
ATOM 5267 C CA . TYR A 1 651 ? 1.027 0.705 -23.339 1.00 96.19 651 TYR A CA 1
ATOM 5268 C C . TYR A 1 651 ? 1.290 0.395 -24.820 1.00 96.19 651 TYR A C 1
ATOM 5270 O O . TYR A 1 651 ? 2.445 0.315 -25.238 1.00 96.19 651 TYR A O 1
ATOM 5278 N N . ILE A 1 652 ? 0.235 0.299 -25.637 1.00 96.50 652 ILE A N 1
ATOM 5279 C CA . ILE A 1 652 ? 0.359 0.035 -27.080 1.00 96.50 652 ILE A CA 1
ATOM 5280 C C . ILE A 1 652 ? 1.100 1.175 -27.790 1.00 96.50 652 ILE A C 1
ATOM 5282 O O . ILE A 1 652 ? 1.957 0.911 -28.634 1.00 96.50 652 ILE A O 1
ATOM 5286 N N . GLN A 1 653 ? 0.801 2.431 -27.449 1.00 97.25 653 GLN A N 1
ATOM 5287 C CA . GLN A 1 653 ? 1.485 3.604 -28.004 1.00 97.25 653 GLN A CA 1
ATOM 5288 C C . GLN A 1 653 ? 2.980 3.596 -27.668 1.00 97.25 653 GLN A C 1
ATOM 5290 O O . GLN A 1 653 ? 3.806 3.779 -28.557 1.00 97.25 653 GLN A O 1
ATOM 5295 N N . ASN A 1 654 ? 3.332 3.307 -26.416 1.00 96.50 654 ASN A N 1
ATOM 5296 C CA . ASN A 1 654 ? 4.719 3.208 -25.968 1.00 96.50 654 ASN A CA 1
ATOM 5297 C C . ASN A 1 654 ? 5.476 2.089 -26.699 1.00 96.50 654 ASN A C 1
ATOM 5299 O O . ASN A 1 654 ? 6.566 2.319 -27.222 1.00 96.50 654 ASN A O 1
ATOM 5303 N N . CYS A 1 655 ? 4.874 0.900 -26.822 1.00 95.38 655 CYS A N 1
ATOM 5304 C CA . CYS A 1 655 ? 5.455 -0.193 -27.603 1.00 95.38 655 CYS A CA 1
ATOM 5305 C C . CYS A 1 655 ? 5.650 0.197 -29.072 1.00 95.38 655 CYS A C 1
ATOM 5307 O O . CYS A 1 655 ? 6.720 -0.037 -29.630 1.00 95.38 655 CYS A O 1
ATOM 5309 N N . LYS A 1 656 ? 4.636 0.810 -29.697 1.00 96.62 656 LYS A N 1
ATOM 5310 C CA . LYS A 1 656 ? 4.713 1.281 -31.084 1.00 96.62 656 LYS A CA 1
ATOM 5311 C C . LYS A 1 656 ? 5.875 2.258 -31.265 1.00 96.62 656 LYS A C 1
ATOM 5313 O O . LYS A 1 656 ? 6.690 2.040 -32.154 1.00 96.62 656 LYS A O 1
ATOM 5318 N N . ASN A 1 657 ? 5.983 3.269 -30.404 1.00 95.88 657 ASN A N 1
ATOM 5319 C CA . ASN A 1 657 ? 7.050 4.269 -30.465 1.00 95.88 657 ASN A CA 1
ATOM 5320 C C . ASN A 1 657 ? 8.438 3.618 -30.354 1.00 95.88 657 ASN A C 1
ATOM 5322 O O . ASN A 1 657 ? 9.341 3.950 -31.117 1.00 95.88 657 ASN A O 1
ATOM 5326 N N . MET A 1 658 ? 8.602 2.643 -29.453 1.00 94.69 658 MET A N 1
ATOM 5327 C CA . MET A 1 658 ? 9.854 1.894 -29.323 1.00 94.69 658 MET A CA 1
ATOM 5328 C C . MET A 1 658 ? 10.167 1.064 -30.581 1.00 94.69 658 MET A C 1
ATOM 5330 O O . MET A 1 658 ? 11.316 1.024 -31.025 1.00 94.69 658 MET A O 1
ATOM 5334 N N . PHE A 1 659 ? 9.177 0.401 -31.187 1.00 95.12 659 PHE A N 1
ATOM 5335 C CA . PHE A 1 659 ? 9.392 -0.356 -32.426 1.00 95.12 659 PHE A CA 1
ATOM 5336 C C . PHE A 1 659 ? 9.690 0.562 -33.618 1.00 95.12 659 PHE A C 1
ATOM 5338 O O . PHE A 1 659 ? 10.530 0.214 -34.444 1.00 95.12 659 PHE A O 1
ATOM 5345 N N . GLU A 1 660 ? 9.054 1.732 -33.699 1.00 96.38 660 GLU A N 1
ATOM 5346 C CA . GLU A 1 660 ? 9.327 2.741 -34.729 1.00 96.38 660 GLU A CA 1
ATOM 5347 C C . GLU A 1 660 ? 10.742 3.315 -34.602 1.00 96.38 660 GLU A C 1
ATOM 5349 O O . GLU A 1 660 ? 11.442 3.391 -35.609 1.00 96.38 660 GLU A O 1
ATOM 5354 N N . ALA A 1 661 ? 11.201 3.637 -33.387 1.00 95.00 661 ALA A N 1
ATOM 5355 C CA . ALA A 1 661 ? 12.573 4.091 -33.146 1.00 95.00 661 ALA A CA 1
ATOM 5356 C C . ALA A 1 661 ? 13.604 3.046 -33.602 1.00 95.00 661 ALA A C 1
ATOM 5358 O O . ALA A 1 661 ? 14.529 3.358 -34.349 1.00 95.00 661 ALA A O 1
ATOM 5359 N N . ASN A 1 662 ? 13.391 1.777 -33.238 1.00 94.62 662 ASN A N 1
ATOM 5360 C CA . ASN A 1 662 ? 14.245 0.685 -33.699 1.00 94.62 662 ASN A CA 1
ATOM 5361 C C . ASN A 1 662 ? 14.204 0.528 -35.226 1.00 94.62 662 ASN A C 1
ATOM 5363 O O . ASN A 1 662 ? 15.247 0.393 -35.858 1.00 94.62 662 ASN A O 1
ATOM 5367 N N . LEU A 1 663 ? 13.019 0.571 -35.842 1.00 96.06 663 LEU A N 1
ATOM 5368 C CA . LEU A 1 663 ? 12.879 0.461 -37.294 1.00 96.06 663 LEU A CA 1
ATOM 5369 C C . LEU A 1 663 ? 13.624 1.579 -38.033 1.00 96.06 663 LEU A C 1
ATOM 5371 O O . LEU A 1 663 ? 14.226 1.309 -39.070 1.00 96.06 663 LEU A O 1
ATOM 5375 N N . THR A 1 664 ? 13.578 2.811 -37.524 1.00 95.62 664 THR A N 1
ATOM 5376 C CA . THR A 1 664 ? 14.322 3.946 -38.085 1.00 95.62 664 THR A CA 1
ATOM 5377 C C . THR A 1 664 ? 15.825 3.686 -38.037 1.00 95.62 664 THR A C 1
ATOM 5379 O O . THR A 1 664 ? 16.461 3.729 -39.086 1.00 95.62 664 THR A O 1
ATOM 5382 N N . ASN A 1 665 ? 16.362 3.266 -36.886 1.00 93.75 665 ASN A N 1
ATOM 5383 C CA . ASN A 1 665 ? 17.785 2.929 -36.741 1.00 93.75 665 ASN A CA 1
ATOM 5384 C C . ASN A 1 665 ? 18.225 1.842 -37.743 1.00 93.75 665 ASN A C 1
ATOM 5386 O O . ASN A 1 665 ? 19.251 1.961 -38.410 1.00 93.75 665 ASN A O 1
ATOM 5390 N N . TRP A 1 666 ? 17.410 0.796 -37.918 1.00 95.19 666 TRP A N 1
ATOM 5391 C CA . TRP A 1 666 ? 17.683 -0.271 -38.888 1.00 95.19 666 TRP A CA 1
ATOM 5392 C C . TRP A 1 666 ? 17.578 0.186 -40.352 1.00 95.19 666 TRP A C 1
ATOM 5394 O O . TRP A 1 666 ? 18.290 -0.339 -41.212 1.00 95.19 666 TRP A O 1
ATOM 5404 N N . LYS A 1 667 ? 16.703 1.150 -40.665 1.00 95.00 667 LYS A N 1
ATOM 5405 C CA . LYS A 1 667 ? 16.616 1.751 -42.005 1.00 95.00 667 LYS A CA 1
ATOM 5406 C C . LYS A 1 667 ? 17.836 2.611 -42.312 1.00 95.00 667 LYS A C 1
ATOM 5408 O O . LYS A 1 667 ? 18.392 2.452 -43.392 1.00 95.00 667 LYS A O 1
ATOM 5413 N N . GLU A 1 668 ? 18.279 3.439 -41.371 1.00 92.25 668 GLU A N 1
ATOM 5414 C CA . GLU A 1 668 ? 19.485 4.264 -41.517 1.00 92.25 668 GLU A CA 1
ATOM 5415 C C . GLU A 1 668 ? 20.731 3.398 -41.746 1.00 92.25 668 GLU A C 1
ATOM 5417 O O . GLU A 1 668 ? 21.516 3.662 -42.657 1.00 92.25 668 GLU A O 1
ATOM 5422 N N . PHE A 1 669 ? 20.861 2.293 -41.003 1.00 93.56 669 PHE A N 1
ATOM 5423 C CA . PHE A 1 669 ? 21.911 1.299 -41.236 1.00 93.56 669 PHE A CA 1
ATOM 5424 C C . PHE A 1 669 ? 21.840 0.676 -42.638 1.00 93.56 669 PHE A C 1
ATOM 5426 O O . PHE A 1 669 ? 22.848 0.520 -43.331 1.00 93.56 669 PHE A O 1
ATOM 5433 N N . LYS A 1 670 ? 20.638 0.317 -43.097 1.00 93.38 670 LYS A N 1
ATOM 5434 C CA . LYS A 1 670 ? 20.464 -0.224 -44.448 1.00 93.38 670 LYS A CA 1
ATOM 5435 C C . LYS A 1 670 ? 20.846 0.805 -45.514 1.00 93.38 670 LYS A C 1
ATOM 5437 O O . LYS A 1 670 ? 21.504 0.449 -46.489 1.00 93.38 670 LYS A O 1
ATOM 5442 N N . GLU A 1 671 ? 20.422 2.054 -45.353 1.00 91.19 671 GLU A N 1
ATOM 5443 C CA . GLU A 1 671 ? 20.719 3.140 -46.289 1.00 91.19 671 GLU A CA 1
ATOM 5444 C C . GLU A 1 671 ? 22.218 3.417 -46.376 1.00 91.19 671 GLU A C 1
ATOM 5446 O O . GLU A 1 671 ? 22.726 3.617 -47.478 1.00 91.19 671 GLU A O 1
ATOM 5451 N N . SER A 1 672 ? 22.951 3.333 -45.263 1.00 87.62 672 SER A N 1
ATOM 5452 C CA . SER A 1 672 ? 24.401 3.498 -45.312 1.00 87.62 672 SER A CA 1
ATOM 5453 C C . SER A 1 672 ? 25.120 2.428 -46.117 1.00 87.62 672 SER A C 1
ATOM 5455 O O . SER A 1 672 ? 25.977 2.770 -46.922 1.00 87.62 672 SER A O 1
ATOM 5457 N N . LEU A 1 673 ? 24.711 1.161 -45.992 1.00 87.31 673 LEU A N 1
ATOM 5458 C CA . LEU A 1 673 ? 25.304 0.082 -46.789 1.00 87.31 673 LEU A CA 1
ATOM 5459 C C . LEU A 1 673 ? 25.009 0.246 -48.291 1.00 87.31 673 LEU A C 1
ATOM 5461 O O . LEU A 1 673 ? 25.818 -0.124 -49.144 1.00 87.31 673 LEU A O 1
ATOM 5465 N N . VAL A 1 674 ? 23.835 0.790 -48.636 1.00 83.31 674 VAL A N 1
ATOM 5466 C CA . VAL A 1 674 ? 23.434 1.038 -50.032 1.00 83.31 674 VAL A CA 1
ATOM 5467 C C . VAL A 1 674 ? 24.171 2.238 -50.632 1.00 83.31 674 VAL A C 1
ATOM 5469 O O . VAL A 1 674 ? 24.509 2.220 -51.815 1.00 83.31 674 VAL A O 1
ATOM 5472 N N . ASN A 1 675 ? 24.415 3.285 -49.847 1.00 72.56 675 ASN A N 1
ATOM 5473 C CA . ASN A 1 675 ? 25.147 4.457 -50.323 1.00 72.56 675 ASN A CA 1
ATOM 5474 C C . ASN A 1 675 ? 26.637 4.143 -50.506 1.00 72.56 675 ASN A C 1
ATOM 5476 O O . ASN A 1 675 ? 27.191 4.498 -51.541 1.00 72.56 675 ASN A O 1
ATOM 5480 N N . GLU A 1 676 ? 27.242 3.372 -49.600 1.00 61.06 676 GLU A N 1
ATOM 5481 C CA . GLU A 1 676 ? 28.623 2.886 -49.746 1.00 61.06 676 GLU A CA 1
ATOM 5482 C C . GLU A 1 676 ? 28.783 2.027 -51.014 1.00 61.06 676 GLU A C 1
ATOM 5484 O O . GLU A 1 676 ? 29.718 2.211 -51.788 1.00 61.06 676 GLU A O 1
ATOM 5489 N N . THR A 1 677 ? 27.805 1.172 -51.336 1.00 58.56 677 THR A N 1
ATOM 5490 C CA . THR A 1 677 ? 27.831 0.395 -52.594 1.00 58.56 677 THR A CA 1
ATOM 5491 C C . THR A 1 677 ? 27.612 1.230 -53.861 1.00 58.56 677 THR A C 1
ATOM 5493 O O . THR A 1 677 ? 27.935 0.764 -54.956 1.00 58.56 677 THR A O 1
ATOM 5496 N N . ARG A 1 678 ? 27.077 2.453 -53.753 1.00 54.91 678 ARG A N 1
ATOM 5497 C CA . ARG A 1 678 ? 26.949 3.388 -54.883 1.00 54.91 678 ARG A CA 1
ATOM 5498 C C 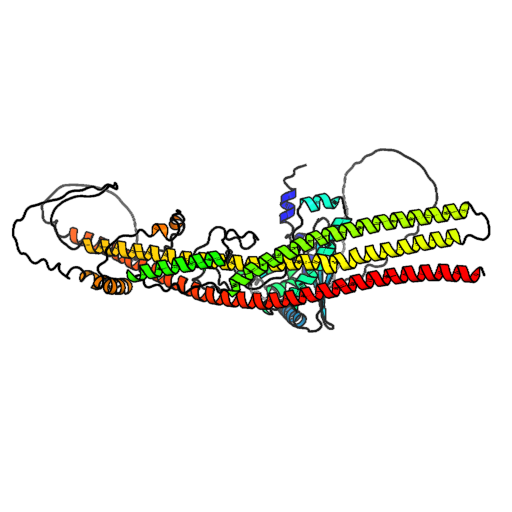. ARG A 1 678 ? 28.184 4.254 -55.092 1.00 54.91 678 ARG A C 1
ATOM 5500 O O . ARG A 1 678 ? 28.375 4.700 -56.211 1.00 54.91 678 ARG A O 1
ATOM 5507 N N . GLU A 1 679 ? 28.991 4.489 -54.062 1.00 54.06 679 GLU A N 1
ATOM 5508 C CA . GLU A 1 679 ? 30.240 5.255 -54.190 1.00 54.06 679 GLU A CA 1
ATOM 5509 C C . GLU A 1 679 ? 31.412 4.400 -54.707 1.00 54.06 679 GLU A C 1
ATOM 5511 O O . GLU A 1 679 ? 32.395 4.942 -55.206 1.00 54.06 679 GLU A O 1
ATOM 5516 N N . VAL A 1 680 ? 31.292 3.067 -54.645 1.00 52.19 680 VAL A N 1
ATOM 5517 C CA . VAL A 1 680 ? 32.313 2.106 -55.112 1.00 52.19 680 VAL A CA 1
ATOM 5518 C C . VAL A 1 680 ? 32.085 1.634 -56.567 1.00 52.19 680 VAL A C 1
ATOM 5520 O O . VAL A 1 680 ? 32.961 0.988 -57.144 1.00 52.19 680 VAL A O 1
ATOM 5523 N N . ASN A 1 681 ? 30.951 1.982 -57.193 1.00 42.25 681 ASN A N 1
ATOM 5524 C CA . ASN A 1 681 ? 30.683 1.766 -58.629 1.00 42.25 681 ASN A CA 1
ATOM 5525 C C . ASN A 1 681 ? 30.761 3.081 -59.403 1.00 42.25 681 ASN A C 1
ATOM 5527 O O . ASN A 1 681 ? 31.258 3.047 -60.553 1.00 42.25 681 ASN A O 1
#

Radius of gyration: 41.89 Å; Cα contacts (8 Å, |Δi|>4): 477; chains: 1; bounding box: 124×117×139 Å

Nearest PDB structures (foldseek):
  8afz-assembly1_A  TM=5.780E-01  e=2.716E-08  Homo sapiens
  8a1g-assembly2_B  TM=5.219E-01  e=1.438E-01  Homo sapiens
  8a1g-assembly1_C  TM=9.104E-01  e=2.253E+00  Homo sapiens
  8a1g-assembly2_D  TM=5.410E-01  e=8.077E-01  Homo sapiens

Foldseek 3Di:
DDPVVVVVVVVCLQALPLVPDPPCVPPVDDDDDDDDDDDDDDDDDDDDDDDDDDDDDDDDDDDDYDDDDDDDDDDDDDDDDDDDDDDDDDPDDDPVVVVVVVVLLVVLVVLLPDPQKDKAQPDWDDGPPDPWIKTWIWIDDPVDIFIAIDTPVLVVVLQVLVCLQAVLFQQFDADDDDDVVCVVVCVVPVPVVVVVVVLRRLRVSVNVCCQRPPTDVCSNPPPLVSCVRGNVCRSPNVVSCCDPPNVQADPDSQLAQSGGRSDDDPLSVLFDDDPPDDLPDLDFPDDQLVVVQVLLVLLQVVVVVCVLLLDDDRPPDGFDVLLSVLLVVLVVLLVVLVVVLVVLVVVLVVLVVVLVVLLVVLVVLLVVLVVQCVVDVDDDSVVSVLSNLVSVLSVLLSVLSVCLSPPPSVSLFSSVSVSLSVSSSSLVSSVSVLVSLSVSLVVLVVQLVVLVVVLVVLVVVVQVPPDDDDDDDDDDDDDDDDDDDDDDDDDDDDDDDDPPDPPRCPVVVVLPDPSSVSSCVSVSPDDDDDDDDCCPSPDVDPCVVVDDSFDDDDDDDDDDDDDDDDDDDDDDDDDDDDDDDDPPPVVVVVVVVVVVSSSVSVRSVVSSVSSVVSSVSSVVSSVVSSVSNSVSSVSVVVVVVVVVVVSVVSNVVSVVVSVVSSVVSVVVSVVVSVVVVVVVD

Solvent-accessible surface area (backbone atoms only — not comparable to full-atom values): 42457 Å² total; per-residue (Å²): 132,79,76,74,64,67,62,60,64,64,72,46,79,72,50,52,78,70,64,73,70,82,69,54,82,79,55,91,76,74,78,82,73,77,81,78,84,80,77,82,80,83,78,88,80,86,84,82,87,84,85,85,87,86,81,88,81,88,90,88,89,85,89,84,90,86,87,89,84,90,90,87,88,90,89,87,86,91,88,93,86,90,85,90,80,92,79,79,92,73,90,74,76,65,69,64,61,57,53,51,51,53,52,50,53,52,48,50,54,54,50,73,68,40,91,70,52,43,72,43,58,80,46,74,47,72,42,85,99,50,96,50,57,35,35,33,36,37,41,38,38,100,87,48,76,49,69,34,58,46,36,67,63,53,54,48,52,51,50,56,48,49,45,60,53,32,56,54,57,83,69,71,57,70,77,77,83,75,53,68,68,53,56,69,55,29,77,79,34,64,68,58,48,52,52,52,53,54,50,44,43,51,37,51,33,51,31,52,48,39,40,65,75,69,48,61,70,67,56,52,68,29,67,65,55,51,48,68,68,32,55,87,31,52,71,42,52,69,57,60,54,66,30,78,65,56,57,54,43,58,96,51,65,81,43,31,41,64,72,42,24,55,62,72,58,86,65,31,77,71,50,71,84,61,87,90,76,55,90,89,52,90,77,72,90,69,78,57,61,63,59,53,38,55,53,40,51,56,48,34,59,51,46,57,64,44,28,82,74,50,48,85,67,88,68,86,72,78,73,60,67,68,61,42,50,48,55,52,51,40,56,54,50,41,53,54,52,52,54,48,50,56,50,45,58,50,48,56,50,51,54,50,55,48,33,56,52,31,51,54,47,19,53,50,31,41,55,48,15,56,54,51,43,67,74,48,90,56,97,77,49,63,68,25,52,52,36,33,50,52,14,52,46,35,44,54,42,27,51,48,51,50,48,40,44,69,68,37,48,43,65,58,39,50,49,54,54,54,47,54,43,49,45,45,52,49,51,50,50,41,51,46,54,51,52,51,51,51,52,37,52,55,49,49,57,54,52,43,50,53,52,50,52,53,50,55,55,51,55,60,57,63,68,67,77,77,73,78,92,77,82,82,84,89,83,82,86,80,93,79,89,81,90,82,86,86,89,83,88,83,90,80,92,78,91,75,90,74,84,80,75,94,71,90,59,67,79,60,68,72,50,90,40,74,68,58,52,53,33,48,62,49,53,79,72,52,92,85,79,86,92,80,78,66,62,68,80,75,56,83,59,80,61,66,80,75,62,75,91,71,77,87,81,82,76,85,80,82,88,76,82,84,83,88,84,83,90,82,86,89,84,89,89,84,90,88,86,81,94,87,85,85,80,72,67,64,62,56,54,53,50,52,51,53,50,53,49,50,52,50,52,54,48,51,50,53,50,46,53,49,44,50,55,50,48,52,51,48,50,56,48,49,53,53,43,49,53,47,38,52,55,42,50,56,54,47,50,56,50,48,53,52,51,50,54,50,40,54,52,50,47,52,52,52,53,48,52,50,52,48,54,44,51,51,49,54,47,54,54,52,51,52,58,52,51,55,61,58,74,77,106

Secondary structure (DSSP, 8-state):
--GGGGTHHHHTTT-GGGS--GGGGG-TT---PPPPPPP-------------------------------------------------------HHHHHHHHHHHHHHHHHHT-TT-EEEEEEEEEPTTSS-EEEEEEEEETTEEEEEEEEHHHHHHHHHHHHHH-TTS-PPP------HHHHHHHTT-HHHHHHHHHHHHHHHHHHHHIIIIIS-HHHHT-HHHHHHT-GGGSS-HHHHHTSTTGGGS-SSGGGS-SS-TTS--TTGGGSPPPTT--SS-----SPPHHHHHHHHHHHHHHHHHHHTTT----------HHHHHHHHHHHHHHHHHHHHHHHHHHHHHHHHHHHHHHHHHHHHHHHHHHHHHHH--SS--HHHHHHHHHHHHHHHHHHHHHHHIIIIIIIIIIHHHHHHHHHHHHHHHHHHHHHHHHHHHHHHHHHHHHHHHHHHHHHHHHGGGSS----------------------------------S-S-HHHHSS--HHHHHHHHHHTT--------GGGTT-SSGGGGT-----------------------------------SSSHHHHHHHHHHHHHHHHHHHHHHHHHHHHHHHHHHHHHHHHHHHHHHHHHHHHHHHHHHHHHHHHHHHHHHHHHHHHHHHHHHHHHHHHHHHHHHH--